Protein 5MSS (pdb70)

Secondary structure (DSSP, 8-state):
--HHHHHHHHHHH-HHHHTT---HHHHHHHT-TT--HHHHHHHHHHHTTTSEEEEEEEEEEEE-TTT--EEEEEEEEEEEEEHHHHHHHHHHHHHHHHT-SS----TT-EEEEE--S-HHHHHHHHHHHHTT-EEEEEPTT--HHHHHHHHHHH--SEEEEEGGGHHHHHHHHHT-TT--EEEEES--TT-HHHHHHHHHHHHHHHHTT---EEEEHHHHHHHHHTSPPPPSSP--SSGGGSEEEEEEE-TTTSS-EEEEEEHHHHTTTTTSGGGGGT------EEEE-S-TTSHHHHHHHHHHHHTT-EEEEPSSTT-TTHHHHHHHH--SEEEE-HHHHHHHHHHHHHHHHHTT--TT-HHHHHHHHHIIIIIS-S---EEEEESS---HHHHHHHHHHH-S-EEEEEEETTTEEEEETTEE-TTTEEEEEEE-BGGGTB-TT-SSS-EEEEEEEETT--S-BTT-HHHHHHTB-TTS-EEEEEEEEEEETTEEEEEEESSSEEE-TTS-EEEHHHHHHHHHTSTTEEEEEEE--TTSSS-EEEEEE-HHHHHHH-SSHHHHHHHHHHHHHHHHHTT--GGGS---EEE--S---TTTTSB-TTS-B-HHHHHHHHHHHHHHHHHHHHHHTTHHHHHHS-SSS-HHHHHHHHHHHHT----TT--TTTT---HHHHHHHHHHHHHHH-S---HHHHHSTT--HHHHHHHHHHHH-

InterPro domains:
  IPR000873 AMP-dependent synthetase/ligase domain [PF00501] (92-487)
  IPR009081 Phosphopantetheine binding ACP domain [PF00550] (673-739)
  IPR009081 Phosphopantetheine binding ACP domain [PS50075] (665-743)
  IPR010080 Thioester reductase-like domain [TIGR01746] (794-1188)
  IPR010080 Thioester reductase-like domain [cd05235] (794-1108)
  IPR013120 Fatty acyl-CoA reductase-like, NAD-binding domain [PF07993] (797-1059)
  IPR020806 Polyketide synthase-like, phosphopantetheine-binding domain [SM00823] (671-743)
  IPR020845 AMP-binding, conserved site [PS00455] (262-273)
  IPR036291 NAD(P)-binding domain superfamily [SSF51735] (793-1096)
  IPR036736 ACP-like superfamily [G3DSA:1.10.1200.10] (665-744)
  IPR036736 ACP-like superfamily [SSF47336] (668-758)
  IPR042099 ANL, N-terminal domain [G3DSA:3.40.50.12780] (39-522)
  IPR046407 Carboxylic acid reductase [MF_02247] (14-1188)
  IPR046407 Carboxylic acid reductase [NF041592] (21-1188)

Foldseek 3Di:
DDLLVLQVVCLVPPVLFVLQFFDPVLLCVLPPPPDFLLSSLVSLLVVLPFFFAEKAFDWDWDQDPVPRFTAIDTDLAIDTDGSVRLVLLLLLLLQLQCDPPPHRDAAAAEEEEEDFDDSLVSSPLSNLQQRNHEYEYDYNLDDLVQLLVVCQQRLHQAYEYELVSVVSSLSSPLSRLNHAEYEYEPQDPRHVVSVVSQVVSVVVCVVSVHNYYYDYSVRSSVNSSPGDGDDPPGDADPGQQRFHYWQWACFLPNGTFTFTDGRVLLVCLQSHVLCPLAHSTGRWQEEQLGGPSAVVSSSNSNNNSNRSHYYYYQHDNLCLCVLSRLLHSVTQEEEDQQVVLVLVVLVLVVVCLLVVHDDPDPVSLVVLACVQPGSNPPNHSAYEYELFDADPVSLVVVCSSNVYHYWYWDDDPFARTADIQFAGDPAFWDDKDFDALVLQPAAQVDPPWHKHFIWTDGPSGTPATRPCVPSRVVQADPVGTGTPQWMWTADDVRGIDTDGGSDQWDAARVSGIHGQVVLQVLLCVQQQFDGKGKDDDNNHQAIEMETQTDPVLCVVQNQDQRSQVVSQVSSLVSCVVNSPALRHRHQGYHYDNDDDDVVLVQAPPVGHGDPSSCCVVCVVVRVVLVVVLVVPLCVLSVLLVDPPDALLVSLFVLLCSLLNGGDQFAASRSSRDGSSSLSSSQVSVCSRLVFRQRSCCRHPPVHTSVSSSVVSVVRSD

B-factor: mean 31.01, std 14.16, range [10.25, 96.8]

Sequence (717 aa):
QSLAERVARLVAIDPQAAAAVPDKAVAERATQQGLRLAQRIEAFLSGYGDRPALAQRAFEITKDPITGRAVATLLPKFETVSYRELLERSHAIASELANHAEAPVKAGEFIATIGFTSTDYTSLDIAGVLLGLTSVPLQTGATTDTLKAIAEETAPAVFGASVEHLDNAVTTALATPSVRRLLVFDYRQGVDEDREAVEAARSRLAEAGSAVLVDTLDEVIARGRALPRVALPPATDAGDDSLSLLIYTSGSTGTPKGAMYPERNVAQFWGGIWHNAFDPDVPDIMVNFMPLSHVAGRIGLMGTLSSGGTTYFIAKSDLSTFFEDYSLARPTKLFFVPRICEMIYQHYQSELDRIGAADGSPQAEAIKTELREKLLGGRVLTAGSGSAPMSPELTAFIESVLQVHLVDGYGSTEAGPVWRDRKLVKPPVTEHKLIDVPELGYFSTDSPYPRGELAIKTQTILPGYYKRPETTAEVFDEDGFYLTGDVVAEVAPEEFVYVDRRKNVLKLSQGEFVALSKLEAAYGTSPLVRQISVYGSSQRSYLLAVVVPTPEALAKYGDGEAVKSALGDSLQKIAREEGLQSYEVPRDFIIETDPFTIENGILSDAGKTLRPKVKARYGERLEALYAQLAETQAGELRSIRVGERPVIETVQRAAAALLGAVDPEAHFSDLGGDSLSALTYSNFLHEIFQVEVPVSVIVSAANNLRSVAAHIEKERS

Structure (mmCIF, N/CA/C/O backbone):
data_5MSS
#
_entry.id   5MSS
#
_cell.length_a   59.719
_cell.length_b   127.693
_cell.length_c   212.244
_cell.angle_alpha   90.00
_cell.angle_beta   90.00
_cell.angle_gamma   90.00
#
_symmetry.space_group_name_H-M   'C 2 2 21'
#
loop_
_entity.id
_entity.type
_entity.pdbx_description
1 polymer 'Thioester reductase domain-containing protein'
2 non-polymer 'ADENOSINE MONOPHOSPHATE'
3 non-polymer 'SODIUM ION'
4 water water
#
loop_
_atom_site.group_PDB
_atom_site.id
_atom_site.type_symbol
_atom_site.label_atom_id
_atom_site.label_alt_id
_atom_site.label_comp_id
_atom_site.label_asym_id
_atom_site.label_entity_id
_atom_site.label_seq_id
_atom_site.pdbx_PDB_ins_code
_atom_site.Cartn_x
_atom_site.Cartn_y
_atom_site.Cartn_z
_atom_site.occupancy
_atom_site.B_iso_or_equiv
_atom_site.auth_seq_id
_atom_site.auth_comp_id
_atom_site.auth_asym_id
_atom_site.auth_atom_id
_atom_site.pdbx_PDB_model_num
ATOM 1 N N . GLN A 1 17 ? 43.668 115.549 7.741 1.00 49.26 17 GLN A N 1
ATOM 2 C CA . GLN A 1 17 ? 42.769 115.937 8.863 1.00 50.67 17 GLN A CA 1
ATOM 3 C C . GLN A 1 17 ? 43.486 115.821 10.227 1.00 51.03 17 GLN A C 1
ATOM 4 O O . GLN A 1 17 ? 43.956 116.838 10.779 1.00 48.96 17 GLN A O 1
ATOM 10 N N . SER A 1 18 ? 43.590 114.598 10.760 1.00 45.23 18 SER A N 1
ATOM 11 C CA . SER A 1 18 ? 44.382 114.327 11.964 1.00 40.36 18 SER A CA 1
ATOM 12 C C . SER A 1 18 ? 45.874 114.687 11.762 1.00 40.49 18 SER A C 1
ATOM 13 O O . SER A 1 18 ? 46.350 114.787 10.616 1.00 37.87 18 SER A O 1
ATOM 16 N N . LEU A 1 19 ? 46.616 114.828 12.868 1.00 35.98 19 LEU A N 1
ATOM 17 C CA . LEU A 1 19 ? 47.995 115.286 12.786 1.00 35.12 19 LEU A CA 1
ATOM 18 C C . LEU A 1 19 ? 48.820 114.261 12.008 1.00 32.79 19 LEU A C 1
ATOM 19 O O . LEU A 1 19 ? 49.613 114.630 11.148 1.00 32.72 19 LEU A O 1
ATOM 24 N N . ALA A 1 20 ? 48.634 112.986 12.299 1.00 34.92 20 ALA A N 1
ATOM 25 C CA . ALA A 1 20 ? 49.429 111.948 11.666 1.00 37.58 20 ALA A CA 1
ATOM 26 C C . ALA A 1 20 ? 49.200 111.915 10.166 1.00 36.09 20 ALA A C 1
ATOM 27 O O . ALA A 1 20 ? 50.131 111.657 9.428 1.00 36.01 20 ALA A O 1
ATOM 29 N N . GLU A 1 21 ? 47.975 112.190 9.718 1.00 37.83 21 GLU A N 1
ATOM 30 C CA . GLU A 1 21 ? 47.678 112.286 8.273 1.00 39.97 21 GLU A CA 1
ATOM 31 C C . GLU A 1 21 ? 48.343 113.516 7.648 1.00 37.02 21 GLU A C 1
ATOM 32 O O . GLU A 1 21 ? 48.939 113.446 6.567 1.00 35.55 21 GLU A O 1
ATOM 38 N N . ARG A 1 22 ? 48.203 114.651 8.320 1.00 33.16 22 ARG A N 1
ATOM 39 C CA . ARG A 1 22 ? 48.859 115.861 7.878 1.00 31.99 22 ARG A CA 1
ATOM 40 C C . ARG A 1 22 ? 50.380 115.720 7.779 1.00 31.60 22 ARG A C 1
ATOM 41 O O . ARG A 1 22 ? 50.980 116.229 6.851 1.00 30.20 22 ARG A O 1
ATOM 49 N N . VAL A 1 23 ? 50.998 114.992 8.706 1.00 32.83 23 VAL A N 1
ATOM 50 C CA . VAL A 1 23 ? 52.452 114.762 8.663 1.00 33.20 23 VAL A CA 1
ATOM 51 C C . VAL A 1 23 ? 52.806 113.866 7.504 1.00 34.87 23 VAL A C 1
ATOM 52 O O . VAL A 1 23 ? 53.739 114.141 6.740 1.00 33.45 23 VAL A O 1
ATOM 56 N N . ALA A 1 24 ? 52.044 112.787 7.361 1.00 36.77 24 ALA A N 1
ATOM 57 C CA . ALA A 1 24 ? 52.329 111.810 6.322 1.00 37.68 24 ALA A CA 1
ATOM 58 C C . ALA A 1 24 ? 52.275 112.439 4.931 1.00 34.38 24 ALA A C 1
ATOM 59 O O . ALA A 1 24 ? 53.025 112.096 4.046 1.00 38.18 24 ALA A O 1
ATOM 61 N N . ARG A 1 25 ? 51.380 113.390 4.775 1.00 34.33 25 ARG A N 1
ATOM 62 C CA . ARG A 1 25 ? 51.172 114.116 3.531 1.00 35.59 25 ARG A CA 1
ATOM 63 C C . ARG A 1 25 ? 52.294 115.118 3.203 1.00 34.79 25 ARG A C 1
ATOM 64 O O . ARG A 1 25 ? 52.814 115.185 2.072 1.00 32.23 25 ARG A O 1
ATOM 72 N N . LEU A 1 26 ? 52.712 115.876 4.211 1.00 30.04 26 LEU A N 1
ATOM 73 C CA . LEU A 1 26 ? 53.889 116.732 4.063 1.00 29.11 26 LEU A CA 1
ATOM 74 C C . LEU A 1 26 ? 55.171 115.956 3.721 1.00 29.35 26 LEU A C 1
ATOM 75 O O . LEU A 1 26 ? 55.982 116.399 2.898 1.00 25.95 26 LEU A O 1
ATOM 80 N N . VAL A 1 27 ? 55.396 114.826 4.374 1.00 29.99 27 VAL A N 1
ATOM 81 C CA . VAL A 1 27 ? 56.644 114.104 4.085 1.00 32.93 27 VAL A CA 1
ATOM 82 C 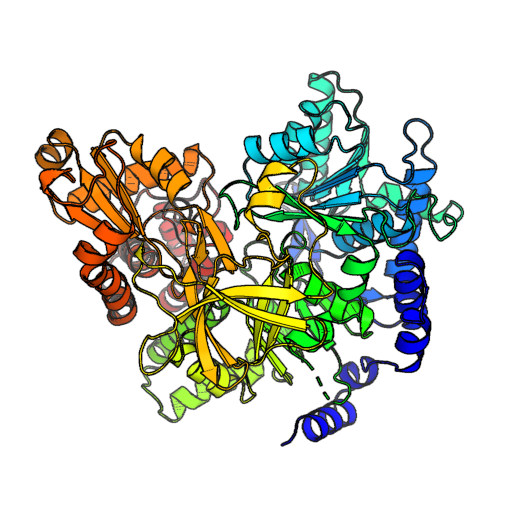C . VAL A 1 27 ? 56.581 113.434 2.692 1.00 32.58 27 VAL A C 1
ATOM 83 O O . VAL A 1 27 ? 57.591 113.304 2.032 1.00 30.97 27 VAL A O 1
ATOM 87 N N . ALA A 1 28 ? 55.399 113.058 2.233 1.00 34.89 28 ALA A N 1
ATOM 88 C CA . ALA A 1 28 ? 55.250 112.555 0.858 1.00 36.82 28 ALA A CA 1
ATOM 89 C C . ALA A 1 28 ? 55.574 113.571 -0.187 1.00 36.21 28 ALA A C 1
ATOM 90 O O . ALA A 1 28 ? 56.157 113.223 -1.170 1.00 39.05 28 ALA A O 1
ATOM 92 N N . ILE A 1 29 ? 55.225 114.824 0.020 1.00 35.53 29 ILE A N 1
ATOM 93 C CA . ILE A 1 29 ? 55.375 115.849 -1.031 1.00 38.64 29 ILE A CA 1
ATOM 94 C C . ILE A 1 29 ? 56.493 116.870 -0.764 1.00 41.33 29 ILE A C 1
ATOM 95 O O . ILE A 1 29 ? 56.849 117.625 -1.681 1.00 40.84 29 ILE A O 1
ATOM 100 N N . ASP A 1 30 ? 57.046 116.929 0.456 1.00 36.78 30 ASP A N 1
ATOM 101 C CA . ASP A 1 30 ? 58.116 117.925 0.742 1.00 34.71 30 ASP A CA 1
ATOM 102 C C . ASP A 1 30 ? 59.442 117.238 1.085 1.00 35.15 30 ASP A C 1
ATOM 103 O O . ASP A 1 30 ? 59.552 116.662 2.177 1.00 32.70 30 ASP A O 1
ATOM 108 N N . PRO A 1 31 ? 60.449 117.306 0.177 1.00 30.63 31 PRO A N 1
ATOM 109 C CA . PRO A 1 31 ? 61.743 116.713 0.389 1.00 29.88 31 PRO A CA 1
ATOM 110 C C . PRO A 1 31 ? 62.480 117.282 1.595 1.00 29.58 31 PRO A C 1
ATOM 111 O O . PRO A 1 31 ? 63.207 116.548 2.246 1.00 27.18 31 PRO A O 1
ATOM 115 N N . GLN A 1 32 ? 62.328 118.585 1.852 1.00 27.00 32 GLN A N 1
ATOM 116 C CA . GLN A 1 32 ? 63.059 119.173 2.937 1.00 27.06 32 GLN A CA 1
ATOM 117 C C . GLN A 1 32 ? 62.523 118.638 4.267 1.00 26.80 32 GLN A C 1
ATOM 118 O O . GLN A 1 32 ? 63.292 118.096 5.069 1.00 28.53 32 GLN A O 1
ATOM 124 N N . ALA A 1 33 ? 61.200 118.670 4.447 1.00 27.91 33 ALA A N 1
ATOM 125 C CA . ALA A 1 33 ? 60.524 118.013 5.585 1.00 27.85 33 ALA A CA 1
ATOM 126 C C . ALA A 1 33 ? 60.729 116.477 5.741 1.00 30.80 33 ALA A C 1
ATOM 127 O O . ALA A 1 33 ? 61.016 115.946 6.846 1.00 27.92 33 ALA A O 1
ATOM 129 N N . ALA A 1 34 ? 60.626 115.743 4.666 1.00 29.03 34 ALA A N 1
ATOM 130 C CA . ALA A 1 34 ? 60.998 114.334 4.710 1.00 30.27 34 ALA A CA 1
ATOM 131 C C . ALA A 1 34 ? 62.399 114.062 5.291 1.00 30.37 34 ALA A C 1
ATOM 132 O O . ALA A 1 34 ? 62.607 113.068 6.008 1.00 30.32 34 ALA A O 1
ATOM 134 N N . ALA A 1 35 ? 63.348 114.950 5.001 1.00 27.47 35 ALA A N 1
ATOM 135 C CA . ALA A 1 35 ? 64.719 114.773 5.409 1.00 27.44 35 ALA A CA 1
ATOM 136 C C . ALA A 1 35 ? 64.913 115.171 6.861 1.00 25.29 35 ALA A C 1
ATOM 137 O O . ALA A 1 35 ? 65.954 114.944 7.433 1.00 25.39 35 ALA A O 1
ATOM 139 N N . ALA A 1 36 ? 63.902 115.756 7.468 1.00 27.10 36 ALA A N 1
ATOM 140 C CA . ALA A 1 36 ? 64.016 116.287 8.833 1.00 27.40 36 ALA A CA 1
ATOM 141 C C . ALA A 1 36 ? 63.263 115.476 9.836 1.00 27.16 36 ALA A C 1
ATOM 142 O O . ALA A 1 36 ? 63.152 115.930 10.945 1.00 31.53 36 ALA A O 1
ATOM 144 N N . VAL A 1 37 ? 62.735 114.301 9.502 1.00 28.66 37 VAL A N 1
ATOM 145 C CA . VAL A 1 37 ? 61.938 113.608 10.510 1.00 28.36 37 VAL A CA 1
ATOM 146 C C . VAL A 1 37 ? 62.844 112.966 11.534 1.00 27.18 37 VAL A C 1
ATOM 147 O O . VAL A 1 37 ? 63.978 112.499 11.198 1.00 26.96 37 VAL A O 1
ATOM 151 N N . PRO A 1 38 ? 62.363 112.918 12.778 1.00 26.49 38 PRO A N 1
ATOM 152 C CA . PRO A 1 38 ? 63.172 112.351 13.840 1.00 24.60 38 PRO A CA 1
ATOM 153 C C . PRO A 1 38 ? 63.488 110.863 13.623 1.00 29.41 38 PRO A C 1
ATOM 154 O O . PRO A 1 38 ? 62.710 110.136 13.026 1.00 23.71 38 PRO A O 1
ATOM 158 N N . ASP A 1 39 ? 64.661 110.464 14.099 1.00 26.81 39 ASP A N 1
ATOM 159 C CA . ASP A 1 39 ? 65.107 109.106 14.028 1.00 28.37 39 ASP A CA 1
ATOM 160 C C . ASP A 1 39 ? 65.032 108.526 15.431 1.00 29.34 39 ASP A C 1
ATOM 161 O O . ASP A 1 39 ? 65.726 108.974 16.362 1.00 26.95 39 ASP A O 1
ATOM 166 N N . LYS A 1 40 ? 64.113 107.574 15.605 1.00 33.09 40 LYS A N 1
ATOM 167 C CA . LYS A 1 40 ? 63.848 106.928 16.894 1.00 34.54 40 LYS A CA 1
ATOM 168 C C . LYS A 1 40 ? 65.074 106.306 17.520 1.00 29.11 40 LYS A C 1
ATOM 169 O O . LYS A 1 40 ? 65.210 106.310 18.754 1.00 29.33 40 LYS A O 1
ATOM 175 N N . ALA A 1 41 ? 65.928 105.739 16.689 1.00 27.88 41 ALA A N 1
ATOM 176 C CA . ALA A 1 41 ? 67.186 105.106 17.156 1.00 28.97 41 ALA A CA 1
ATOM 177 C C . ALA A 1 41 ? 68.192 106.078 17.764 1.00 28.75 41 ALA A C 1
ATOM 178 O O . ALA A 1 41 ? 68.961 105.714 18.666 1.00 26.40 41 ALA A O 1
ATOM 180 N N . VAL A 1 42 ? 68.201 107.333 17.275 1.00 26.64 42 VAL A N 1
ATOM 181 C CA . VAL A 1 42 ? 69.155 108.300 17.798 1.00 25.37 42 VAL A CA 1
ATOM 182 C C . VAL A 1 42 ? 68.685 108.648 19.190 1.00 24.11 42 VAL A C 1
ATOM 183 O O . VAL A 1 42 ? 69.478 108.608 20.099 1.00 24.47 42 VAL A O 1
ATOM 187 N N . ALA A 1 43 ? 67.386 108.936 19.359 1.00 26.36 43 ALA A N 1
ATOM 188 C CA . ALA A 1 43 ? 66.839 109.281 20.665 1.00 27.38 43 ALA A CA 1
ATOM 189 C C . ALA A 1 43 ? 67.015 108.155 21.711 1.00 28.00 43 ALA A C 1
ATOM 190 O O . ALA A 1 43 ? 67.194 108.394 22.915 1.00 25.56 43 ALA A O 1
ATOM 192 N N . GLU A 1 44 ? 66.858 106.936 21.251 1.00 31.13 44 GLU A N 1
ATOM 193 C CA . GLU A 1 44 ? 67.083 105.784 22.114 1.00 31.16 44 GLU A CA 1
ATOM 194 C C . GLU A 1 44 ? 68.538 105.703 22.576 1.00 26.88 44 GLU A C 1
ATOM 195 O O . GLU A 1 44 ? 68.751 105.561 23.731 1.00 28.55 44 GLU A O 1
ATOM 201 N N . ARG A 1 45 ? 69.529 105.835 21.719 1.00 26.68 45 ARG A N 1
ATOM 202 C CA . ARG A 1 45 ? 70.907 105.891 22.194 1.00 30.13 45 ARG A CA 1
ATOM 203 C C . ARG A 1 45 ? 71.133 107.087 23.105 1.00 28.34 45 ARG A C 1
ATOM 204 O O . ARG A 1 45 ? 71.665 106.921 24.207 1.00 23.11 45 ARG A O 1
ATOM 212 N N . ALA A 1 46 ? 70.667 108.286 22.705 1.00 23.56 46 ALA A N 1
ATOM 213 C CA . ALA A 1 46 ? 70.986 109.448 23.521 1.00 20.44 46 ALA A CA 1
ATOM 214 C C . ALA A 1 46 ? 70.304 109.525 24.871 1.00 21.79 46 ALA A C 1
ATOM 215 O O . ALA A 1 46 ? 70.895 109.996 25.773 1.00 21.62 46 ALA A O 1
ATOM 217 N N . THR A 1 47 ? 69.065 109.095 25.019 1.00 22.52 47 THR A N 1
ATOM 218 C CA . THR A 1 47 ? 68.429 109.147 26.274 1.00 24.67 47 THR A CA 1
ATOM 219 C C . THR A 1 47 ? 68.484 107.895 27.148 1.00 26.39 47 THR A C 1
ATOM 220 O O . THR A 1 47 ? 67.770 107.816 28.155 1.00 23.77 47 THR A O 1
ATOM 224 N N . GLN A 1 48 ? 69.394 106.968 26.868 1.00 30.08 48 GLN A N 1
ATOM 225 C CA . GLN A 1 48 ? 69.467 105.746 27.661 1.00 31.05 48 GLN A CA 1
ATOM 226 C C . GLN A 1 48 ? 69.717 106.101 29.148 1.00 30.59 48 GLN A C 1
ATOM 227 O O . GLN A 1 48 ? 70.353 107.113 29.480 1.00 29.70 48 GLN A O 1
ATOM 233 N N . GLN A 1 49 ? 69.111 105.331 30.030 1.00 31.75 49 GLN A N 1
ATOM 234 C CA . GLN A 1 49 ? 69.334 105.443 31.457 1.00 33.22 49 GLN A CA 1
ATOM 235 C C . GLN A 1 49 ? 70.826 105.580 31.831 1.00 29.90 49 GLN A C 1
ATOM 236 O O . GLN A 1 49 ? 71.706 104.751 31.490 1.00 31.69 49 GLN A O 1
ATOM 242 N N . GLY A 1 50 ? 71.086 106.630 32.570 1.00 25.75 50 GLY A N 1
ATOM 243 C CA . GLY A 1 50 ? 72.361 106.774 33.280 1.00 28.96 50 GLY A CA 1
ATOM 244 C C . GLY A 1 50 ? 73.367 107.610 32.521 1.00 25.30 50 GLY A C 1
ATOM 245 O O . GLY A 1 50 ? 74.368 108.006 33.091 1.00 25.38 50 GLY A O 1
ATOM 246 N N . LEU A 1 51 ? 73.078 107.912 31.240 1.00 23.83 51 LEU A N 1
ATOM 247 C CA . LEU A 1 51 ? 74.009 108.593 30.378 1.00 23.34 51 LEU A CA 1
ATOM 248 C C . LEU A 1 51 ? 74.168 110.078 30.795 1.00 21.84 51 LEU A C 1
ATOM 249 O O . LEU A 1 51 ? 73.196 110.761 30.990 1.00 21.00 51 LEU A O 1
ATOM 254 N N . ARG A 1 52 ? 75.388 110.525 31.060 1.00 19.17 52 ARG A N 1
ATOM 255 C CA . ARG A 1 52 ? 75.608 111.915 31.397 1.00 19.47 52 ARG A CA 1
ATOM 256 C C . ARG A 1 52 ? 75.209 112.913 30.277 1.00 16.46 52 ARG A C 1
ATOM 257 O O . ARG A 1 52 ? 75.243 112.644 29.032 1.00 15.90 52 ARG A O 1
ATOM 265 N N . LEU A 1 53 ? 74.825 114.117 30.712 1.00 19.45 53 LEU A N 1
ATOM 266 C CA . LEU A 1 53 ? 74.396 115.193 29.788 1.00 17.21 53 LEU A CA 1
ATOM 267 C C . LEU A 1 53 ? 75.317 115.378 28.614 1.00 16.54 53 LEU A C 1
ATOM 268 O O . LEU A 1 53 ? 74.879 115.426 27.470 1.00 17.18 53 LEU A O 1
ATOM 273 N N . ALA A 1 54 ? 76.629 115.474 28.863 1.00 17.63 54 ALA A N 1
ATOM 274 C CA . ALA A 1 54 ? 77.531 115.747 27.773 1.00 19.14 54 ALA A CA 1
ATOM 275 C C . ALA A 1 54 ? 77.448 114.705 26.713 1.00 19.47 54 ALA A C 1
ATOM 276 O O . ALA A 1 54 ? 77.439 115.010 25.526 1.00 18.52 54 ALA A O 1
ATOM 278 N N . GLN A 1 55 ? 77.424 113.448 27.143 1.00 20.12 55 GLN A N 1
ATOM 279 C CA . GLN A 1 55 ? 77.299 112.337 26.234 1.00 19.62 55 GLN A CA 1
ATOM 280 C C . GLN A 1 55 ? 75.930 112.257 25.584 1.00 18.40 55 GLN A C 1
ATOM 281 O O . GLN A 1 55 ? 75.821 111.955 24.394 1.00 19.01 55 GLN A O 1
ATOM 287 N N . ARG A 1 56 ? 74.880 112.598 26.318 1.00 17.58 56 ARG A N 1
ATOM 288 C CA . ARG A 1 56 ? 73.589 112.711 25.650 1.00 18.54 56 ARG A CA 1
ATOM 289 C C . ARG A 1 56 ? 73.635 113.659 24.464 1.00 18.66 56 ARG A C 1
ATOM 290 O O . ARG A 1 56 ? 73.158 113.339 23.382 1.00 17.87 56 ARG A O 1
ATOM 298 N N . ILE A 1 57 ? 74.214 114.844 24.680 1.00 18.99 57 ILE A N 1
ATOM 299 C CA . ILE A 1 57 ? 74.293 115.841 23.677 1.00 17.72 57 ILE A CA 1
ATOM 300 C C . ILE A 1 57 ? 75.136 115.360 22.529 1.00 19.19 57 ILE A C 1
ATOM 301 O O . ILE A 1 57 ? 74.745 115.457 21.360 1.00 18.54 57 ILE A O 1
ATOM 306 N N . GLU A 1 58 ? 76.308 114.832 22.842 1.00 21.21 58 GLU A N 1
ATOM 307 C CA . GLU A 1 58 ? 77.119 114.216 21.790 1.00 23.61 58 GLU A CA 1
ATOM 308 C C . GLU A 1 58 ? 76.405 113.135 20.974 1.00 22.43 58 GLU A C 1
ATOM 309 O O . GLU A 1 58 ? 76.635 112.966 19.786 1.00 22.57 58 GLU A O 1
ATOM 315 N N . ALA A 1 59 ? 75.577 112.352 21.612 1.00 21.05 59 ALA A N 1
ATOM 316 C CA . ALA A 1 59 ? 74.887 111.295 20.885 1.00 20.68 59 ALA A CA 1
ATOM 317 C C . ALA A 1 59 ? 73.762 111.843 19.965 1.00 21.71 59 ALA A C 1
ATOM 318 O O . ALA A 1 59 ? 73.508 111.341 18.840 1.00 19.39 59 ALA A O 1
ATOM 320 N N . PHE A 1 60 ? 73.109 112.940 20.384 1.00 21.33 60 PHE A N 1
ATOM 321 C CA . PHE A 1 60 ? 72.132 113.541 19.513 1.00 20.34 60 PHE A CA 1
ATOM 322 C C . PHE A 1 60 ? 72.816 114.111 18.316 1.00 22.02 60 PHE A C 1
ATOM 323 O O . PHE A 1 60 ? 72.361 113.900 17.199 1.00 25.07 60 PHE A O 1
ATOM 331 N N . LEU A 1 61 ? 73.897 114.860 18.516 1.00 23.25 61 LEU A N 1
ATOM 332 C CA . LEU A 1 61 ? 74.477 115.651 17.453 1.00 22.26 61 LEU A CA 1
ATOM 333 C C . LEU A 1 61 ? 75.275 114.800 16.445 1.00 26.18 61 LEU A C 1
ATOM 334 O O . LEU A 1 61 ? 75.121 114.933 15.218 1.00 19.61 61 LEU A O 1
ATOM 339 N N . SER A 1 62 ? 76.060 113.865 16.963 1.00 26.82 62 SER A N 1
ATOM 340 C CA . SER A 1 62 ? 76.738 112.958 16.054 1.00 28.75 62 SER A CA 1
ATOM 341 C C . SER A 1 62 ? 75.716 112.099 15.347 1.00 26.19 62 SER A C 1
ATOM 342 O O . SER A 1 62 ? 75.866 111.882 14.170 1.00 25.49 62 SER A O 1
ATOM 345 N N . GLY A 1 63 ? 74.645 111.684 16.013 1.00 26.12 63 GLY A N 1
ATOM 346 C CA . GLY A 1 63 ? 73.644 110.824 15.400 1.00 25.20 63 GLY A CA 1
ATOM 347 C C . GLY A 1 63 ? 72.905 111.371 14.192 1.00 27.63 63 GLY A C 1
ATOM 348 O O . GLY A 1 63 ? 72.375 110.599 13.368 1.00 25.94 63 GLY A O 1
ATOM 349 N N . TYR A 1 64 ? 72.794 112.703 14.102 1.00 26.54 64 TYR A N 1
ATOM 350 C CA . TYR A 1 64 ? 72.012 113.339 13.030 1.00 24.49 64 TYR A CA 1
ATOM 351 C C . TYR A 1 64 ? 72.927 113.850 11.942 1.00 24.79 64 TYR A C 1
ATOM 352 O O . TYR A 1 64 ? 72.494 114.477 10.993 1.00 21.97 64 TYR A O 1
ATOM 361 N N . GLY A 1 65 ? 74.217 113.592 12.121 1.00 27.80 65 GLY A N 1
ATOM 362 C CA . GLY A 1 65 ? 75.183 113.569 11.034 1.00 28.23 65 GLY A CA 1
ATOM 363 C C . GLY A 1 65 ? 75.292 114.812 10.187 1.00 30.08 65 GLY A C 1
ATOM 364 O O . GLY A 1 65 ? 75.677 115.900 10.664 1.00 24.27 65 GLY A O 1
ATOM 365 N N . ASP A 1 66 ? 74.960 114.670 8.914 1.00 28.29 66 ASP A N 1
ATOM 366 C CA . ASP A 1 66 ? 75.102 115.775 8.020 1.00 27.79 66 ASP A CA 1
ATOM 367 C C . ASP A 1 66 ? 73.826 116.571 7.809 1.00 24.86 66 ASP A C 1
ATOM 368 O O . ASP A 1 66 ? 73.812 117.458 6.999 1.00 24.00 66 ASP A O 1
ATOM 373 N N . ARG A 1 67 ? 72.777 116.306 8.573 1.00 24.04 67 ARG A N 1
ATOM 374 C CA . ARG A 1 67 ? 71.578 117.113 8.468 1.00 22.63 67 ARG A CA 1
ATOM 375 C C . ARG A 1 67 ? 71.830 118.575 8.796 1.00 23.00 67 ARG A C 1
ATOM 376 O O . ARG A 1 67 ? 72.723 118.914 9.575 1.00 24.35 67 ARG A O 1
ATOM 384 N N . PRO A 1 68 ? 71.083 119.481 8.167 1.00 22.67 68 PRO A N 1
ATOM 385 C CA . PRO A 1 68 ? 71.099 120.924 8.626 1.00 22.04 68 PRO A CA 1
ATOM 386 C C . PRO A 1 68 ? 70.489 121.080 10.032 1.00 20.94 68 PRO A C 1
ATOM 387 O O . PRO A 1 68 ? 69.344 120.641 10.269 1.00 20.34 68 PRO A O 1
ATOM 391 N N . ALA A 1 69 ? 71.291 121.567 10.953 1.00 18.81 69 ALA A N 1
ATOM 392 C CA . ALA A 1 69 ? 70.858 121.750 12.338 1.00 18.55 69 ALA A CA 1
ATOM 393 C C . ALA A 1 69 ? 70.376 123.229 12.608 1.00 17.20 69 ALA A C 1
ATOM 394 O O . ALA A 1 69 ? 69.305 123.441 13.091 1.00 18.22 69 ALA A O 1
ATOM 396 N N . LEU A 1 70 ? 71.148 124.214 12.194 1.00 18.13 70 LEU A N 1
ATOM 397 C CA . LEU A 1 70 ? 70.861 125.642 12.464 1.00 17.68 70 LEU A CA 1
ATOM 398 C C . LEU A 1 70 ? 70.986 126.469 11.219 1.00 19.23 70 LEU A C 1
ATOM 399 O O . LEU A 1 70 ? 71.916 126.233 10.463 1.00 20.51 70 LEU A O 1
ATOM 404 N N . ALA A 1 71 ? 70.172 127.523 11.058 1.00 19.72 71 ALA A N 1
ATOM 405 C CA . ALA A 1 71 ? 70.297 128.409 9.896 1.00 18.77 71 ALA A CA 1
ATOM 406 C C . ALA A 1 71 ? 70.288 129.910 10.285 1.00 20.17 71 ALA A C 1
ATOM 407 O O . ALA A 1 71 ? 69.500 130.342 11.156 1.00 20.60 71 ALA A O 1
ATOM 409 N N . GLN A 1 72 ? 71.209 130.658 9.709 1.00 18.07 72 GLN A N 1
ATOM 410 C CA . GLN A 1 72 ? 71.399 132.123 9.963 1.00 21.70 72 GLN A CA 1
ATOM 411 C C . GLN A 1 72 ? 71.153 132.869 8.645 1.00 22.42 72 GLN A C 1
ATOM 412 O O . GLN A 1 72 ? 71.595 132.360 7.569 1.00 24.77 72 GLN A O 1
ATOM 418 N N . ARG A 1 73 ? 70.514 134.061 8.670 1.00 22.68 73 ARG A N 1
ATOM 419 C CA . ARG A 1 73 ? 70.366 134.774 7.425 1.00 23.21 73 ARG A CA 1
ATOM 420 C C . ARG A 1 73 ? 71.743 135.024 6.750 1.00 21.81 73 ARG A C 1
ATOM 421 O O . ARG A 1 73 ? 72.740 135.419 7.358 1.00 20.74 73 ARG A O 1
ATOM 429 N N . ALA A 1 74 ? 71.800 134.881 5.452 1.00 19.82 74 ALA A N 1
ATOM 430 C CA . ALA A 1 74 ? 73.045 135.088 4.764 1.00 20.31 74 ALA A CA 1
ATOM 431 C C . ALA A 1 74 ? 73.261 136.639 4.667 1.00 21.22 74 ALA A C 1
ATOM 432 O O . ALA A 1 74 ? 72.323 137.428 4.767 1.00 19.39 74 ALA A O 1
ATOM 434 N N . PHE A 1 75 ? 74.491 137.052 4.530 1.00 23.36 75 PHE A N 1
ATOM 435 C CA . PHE A 1 75 ? 74.769 138.481 4.262 1.00 25.61 75 PHE A CA 1
ATOM 436 C C . PHE A 1 75 ? 75.894 138.629 3.278 1.00 26.52 75 PHE A C 1
ATOM 437 O O . PHE A 1 75 ? 76.634 137.702 3.028 1.00 27.32 75 PHE A O 1
ATOM 445 N N . GLU A 1 76 ? 76.018 139.826 2.758 1.00 29.45 76 GLU A N 1
ATOM 446 C CA . GLU A 1 76 ? 77.115 140.200 1.909 1.00 32.51 76 GLU A CA 1
ATOM 447 C C . GLU A 1 76 ? 77.814 141.453 2.424 1.00 31.84 76 GLU A C 1
ATOM 448 O O . GLU A 1 76 ? 77.247 142.274 3.105 1.00 28.89 76 GLU A O 1
ATOM 454 N N . ILE A 1 77 ? 79.080 141.534 2.066 1.00 33.02 77 ILE A N 1
ATOM 455 C CA . ILE A 1 77 ? 79.942 142.594 2.468 1.00 34.93 77 ILE A CA 1
ATOM 456 C C . ILE A 1 77 ? 80.340 143.388 1.231 1.00 36.88 77 ILE A C 1
ATOM 457 O O . ILE A 1 77 ? 80.879 142.840 0.281 1.00 35.35 77 ILE A O 1
ATOM 462 N N . THR A 1 78 ? 80.162 144.689 1.267 1.00 37.55 78 THR A N 1
ATOM 463 C CA . THR A 1 78 ? 80.610 145.477 0.128 1.00 39.84 78 THR A CA 1
ATOM 464 C C . THR A 1 78 ? 81.259 146.805 0.606 1.00 39.49 78 THR A C 1
ATOM 465 O O . THR A 1 78 ? 80.924 147.333 1.674 1.00 36.45 78 THR A O 1
ATOM 469 N N . LYS A 1 79 ? 82.257 147.288 -0.132 1.00 38.05 79 LYS A N 1
ATOM 470 C CA . LYS A 1 79 ? 82.932 148.526 0.245 1.00 42.18 79 LYS A CA 1
ATOM 471 C C . LYS A 1 79 ? 82.042 149.723 -0.009 1.00 41.85 79 LYS A C 1
ATOM 472 O O . LYS A 1 79 ? 81.709 150.006 -1.146 1.00 46.12 79 LYS A O 1
ATOM 478 N N . ASP A 1 80 ? 81.639 150.417 1.031 1.00 41.39 80 ASP A N 1
ATOM 479 C CA . ASP A 1 80 ? 80.870 151.621 0.837 1.00 44.12 80 ASP A CA 1
ATOM 480 C C . ASP A 1 80 ? 81.693 152.663 0.044 1.00 46.05 80 ASP A C 1
ATOM 481 O O . ASP A 1 80 ? 82.825 152.992 0.405 1.00 44.04 80 ASP A O 1
ATOM 486 N N . PRO A 1 81 ? 81.118 153.179 -1.045 1.00 50.88 81 PRO A N 1
ATOM 487 C CA . PRO A 1 81 ? 81.849 154.082 -1.948 1.00 47.81 81 PRO A CA 1
ATOM 488 C C . PRO A 1 81 ? 81.968 155.492 -1.419 1.00 50.21 81 PRO A C 1
ATOM 489 O O . PRO A 1 81 ? 82.854 156.197 -1.827 1.00 50.48 81 PRO A O 1
ATOM 493 N N . ILE A 1 82 ? 81.084 155.913 -0.520 1.00 50.70 82 ILE A N 1
ATOM 494 C CA . ILE A 1 82 ? 81.275 157.196 0.134 1.00 53.20 82 ILE A CA 1
ATOM 495 C C . ILE A 1 82 ? 82.246 157.102 1.315 1.00 56.04 82 ILE A C 1
ATOM 496 O O . ILE A 1 82 ? 83.091 157.983 1.461 1.00 51.23 82 ILE A O 1
ATOM 501 N N . THR A 1 83 ? 82.172 156.046 2.144 1.00 50.66 83 THR A N 1
ATOM 502 C CA . THR A 1 83 ? 83.005 156.041 3.361 1.00 46.24 83 THR A CA 1
ATOM 503 C C . THR A 1 83 ? 84.247 155.119 3.271 1.00 43.56 83 THR A C 1
ATOM 504 O O . THR A 1 83 ? 85.180 155.215 4.065 1.00 41.90 83 THR A O 1
ATOM 508 N N . GLY A 1 84 ? 84.273 154.249 2.283 1.00 39.57 84 GLY A N 1
ATOM 509 C CA . GLY A 1 84 ? 85.336 153.261 2.170 1.00 41.81 84 GLY A CA 1
ATOM 510 C C . GLY A 1 84 ? 85.167 152.043 3.089 1.00 41.21 84 GLY A C 1
ATOM 511 O O . GLY A 1 84 ? 85.872 151.056 2.942 1.00 38.84 84 GLY A O 1
ATOM 512 N N . ARG A 1 85 ? 84.212 152.110 4.012 1.00 43.62 85 ARG A N 1
ATOM 513 C CA . ARG A 1 85 ? 84.064 151.087 5.043 1.00 41.79 85 ARG A CA 1
ATOM 514 C C . ARG A 1 85 ? 83.292 149.851 4.591 1.00 42.93 85 ARG A C 1
ATOM 515 O O . ARG A 1 85 ? 82.244 149.962 3.964 1.00 39.29 85 ARG A O 1
ATOM 523 N N . ALA A 1 86 ? 83.848 148.669 4.908 1.00 40.20 86 ALA A N 1
ATOM 524 C CA . ALA A 1 86 ? 83.206 147.391 4.597 1.00 39.88 86 ALA A CA 1
ATOM 525 C C . ALA A 1 86 ? 81.986 147.138 5.483 1.00 38.16 86 ALA A C 1
ATOM 526 O O . ALA A 1 86 ? 82.108 146.872 6.692 1.00 35.04 86 ALA A O 1
ATOM 528 N N . VAL A 1 87 ? 80.820 147.223 4.854 1.00 35.23 87 VAL A N 1
ATOM 529 C CA . VAL A 1 87 ? 79.545 147.076 5.478 1.00 31.19 87 VAL A CA 1
ATOM 530 C C . VAL A 1 87 ? 78.830 145.777 5.054 1.00 32.21 87 VAL A C 1
ATOM 531 O O . VAL A 1 87 ? 78.983 145.270 3.924 1.00 32.96 87 VAL A O 1
ATOM 535 N N . ALA A 1 88 ? 78.025 145.245 5.977 1.00 32.62 88 ALA A N 1
ATOM 536 C CA . ALA A 1 88 ? 77.302 143.997 5.763 1.00 30.17 88 ALA A CA 1
ATOM 537 C C . ALA A 1 88 ? 75.876 144.316 5.567 1.00 28.67 88 ALA A C 1
ATOM 538 O O . ALA A 1 88 ? 75.400 145.155 6.261 1.00 26.97 88 ALA A O 1
ATOM 540 N N . THR A 1 89 ? 75.221 143.678 4.599 1.00 26.93 89 THR A N 1
ATOM 541 C CA . THR A 1 89 ? 73.794 143.810 4.361 1.00 27.58 89 THR A CA 1
ATOM 542 C C . THR A 1 89 ? 73.159 142.413 4.172 1.00 29.51 89 THR A C 1
ATOM 543 O O . THR A 1 89 ? 73.742 141.518 3.527 1.00 29.50 89 THR A O 1
ATOM 547 N N . LEU A 1 90 ? 71.965 142.237 4.721 1.00 26.77 90 LEU A N 1
ATOM 548 C CA . LEU A 1 90 ? 71.284 140.958 4.670 1.00 26.81 90 LEU A CA 1
ATOM 549 C C . LEU A 1 90 ? 70.833 140.577 3.287 1.00 28.12 90 LEU A C 1
ATOM 550 O O . LEU A 1 90 ? 70.499 141.427 2.513 1.00 26.02 90 LEU A O 1
ATOM 555 N N . LEU A 1 91 ? 70.809 139.271 3.007 1.00 26.77 91 LEU A N 1
ATOM 556 C CA . LEU A 1 91 ? 70.337 138.754 1.736 1.00 26.50 91 LEU A CA 1
ATOM 557 C C . LEU A 1 91 ? 69.040 138.024 2.022 1.00 27.88 91 LEU A C 1
ATOM 558 O O . LEU A 1 91 ? 68.814 137.583 3.157 1.00 27.07 91 LEU A O 1
ATOM 563 N N . PRO A 1 92 ? 68.176 137.884 1.030 1.00 26.85 92 PRO A N 1
ATOM 564 C CA . PRO A 1 92 ? 66.889 137.232 1.202 1.00 27.69 92 PRO A CA 1
ATOM 565 C C . PRO A 1 92 ? 66.941 135.685 1.178 1.00 27.96 92 PRO A C 1
ATOM 566 O O . PRO A 1 92 ? 66.131 135.036 0.529 1.00 28.31 92 PRO A O 1
ATOM 570 N N . LYS A 1 93 ? 67.878 135.120 1.921 1.00 27.03 93 LYS A N 1
ATOM 571 C CA . LYS A 1 93 ? 68.019 133.707 2.078 1.00 28.41 93 LYS A CA 1
ATOM 572 C C . LYS A 1 93 ? 68.760 133.314 3.386 1.00 27.12 93 LYS A C 1
ATOM 573 O O . LYS A 1 93 ? 69.480 134.124 3.990 1.00 25.04 93 LYS A O 1
ATOM 579 N N . PHE A 1 94 ? 68.652 132.039 3.747 1.00 25.43 94 PHE A N 1
ATOM 580 C CA . PHE A 1 94 ? 69.416 131.479 4.876 1.00 25.64 94 PHE A CA 1
ATOM 581 C C . PHE A 1 94 ? 70.560 130.547 4.420 1.00 28.51 94 PHE A C 1
ATOM 582 O O . PHE A 1 94 ? 70.506 129.999 3.341 1.00 24.58 94 PHE A O 1
ATOM 590 N N . GLU A 1 95 ? 71.612 130.440 5.243 1.00 28.15 95 GLU A N 1
ATOM 591 C CA . GLU A 1 95 ? 72.708 129.499 5.087 1.00 28.86 95 GLU A CA 1
ATOM 592 C C . GLU A 1 95 ? 72.702 128.567 6.329 1.00 31.63 95 GLU A C 1
ATOM 593 O O . GLU A 1 95 ? 72.360 129.036 7.437 1.00 24.27 95 GLU A O 1
ATOM 599 N N . THR A 1 96 ? 73.112 127.299 6.187 1.00 27.62 96 THR A N 1
ATOM 600 C CA . THR A 1 96 ? 72.951 126.352 7.282 1.00 25.23 96 THR A CA 1
ATOM 601 C C . THR A 1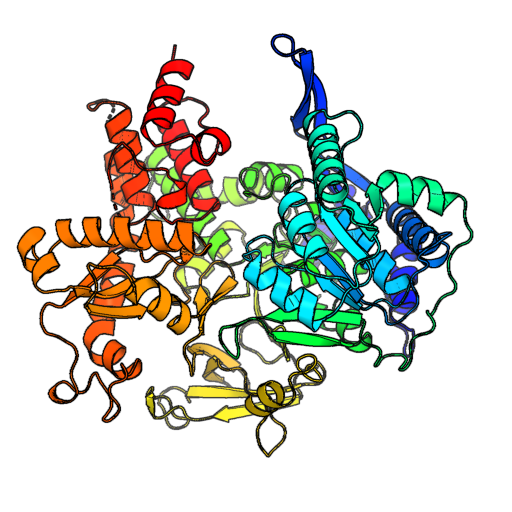 96 ? 74.235 125.755 7.777 1.00 24.82 96 THR A C 1
ATOM 602 O O . THR A 1 96 ? 75.199 125.610 7.025 1.00 23.94 96 THR A O 1
ATOM 606 N N . VAL A 1 97 ? 74.229 125.381 9.060 1.00 19.61 97 VAL A N 1
ATOM 607 C CA . VAL A 1 97 ? 75.317 124.679 9.712 1.00 21.57 97 VAL A CA 1
ATOM 608 C C . VAL A 1 97 ? 74.797 123.255 10.031 1.00 18.03 97 VAL A C 1
ATOM 609 O O . VAL A 1 97 ? 73.691 123.100 10.525 1.00 17.30 97 VAL A O 1
ATOM 613 N N . SER A 1 98 ? 75.585 122.233 9.745 1.00 20.20 98 SER A N 1
ATOM 614 C CA . SER A 1 98 ? 75.191 120.831 9.984 1.00 18.83 98 SER A CA 1
ATOM 615 C C . SER A 1 98 ? 75.384 120.417 11.446 1.00 18.74 98 SER A C 1
ATOM 616 O O . SER A 1 98 ? 76.181 121.005 12.145 1.00 19.17 98 SER A O 1
ATOM 619 N N . TYR A 1 99 ? 74.662 119.388 11.869 1.00 18.41 99 TYR A N 1
ATOM 620 C CA . TYR A 1 99 ? 74.901 118.709 13.141 1.00 19.29 99 TYR A CA 1
ATOM 621 C C . TYR A 1 99 ? 76.374 118.386 13.312 1.00 21.22 99 TYR A C 1
ATOM 622 O O . TYR A 1 99 ? 76.947 118.627 14.383 1.00 20.34 99 TYR A O 1
ATOM 631 N N . ARG A 1 100 ? 77.020 117.880 12.270 1.00 20.17 100 ARG A N 1
ATOM 632 C CA . ARG A 1 100 ? 78.465 117.542 12.359 1.00 22.94 100 ARG A CA 1
ATOM 633 C C . ARG A 1 100 ? 79.309 118.785 12.606 1.00 21.22 100 ARG A C 1
ATOM 634 O O . ARG A 1 100 ? 80.178 118.799 13.468 1.00 19.56 100 ARG A O 1
ATOM 642 N N . GLU A 1 101 ? 79.058 119.819 11.839 1.00 20.55 101 GLU A N 1
ATOM 643 C CA . GLU A 1 101 ? 79.785 121.061 12.025 1.00 21.38 101 GLU A CA 1
ATOM 644 C C . GLU A 1 101 ? 79.586 121.668 13.398 1.00 18.75 101 GLU A C 1
ATOM 645 O O . GLU A 1 101 ? 80.525 122.275 13.956 1.00 17.19 101 GLU A O 1
ATOM 651 N N . LEU A 1 102 ? 78.360 121.593 13.894 1.00 17.88 102 LEU A N 1
ATOM 652 C CA . LEU A 1 102 ? 78.032 122.165 15.220 1.00 17.78 102 LEU A CA 1
ATOM 653 C C . LEU A 1 102 ? 78.778 121.465 16.285 1.00 16.42 102 LEU A C 1
ATOM 654 O O . LEU A 1 102 ? 79.413 122.094 17.116 1.00 19.43 102 LEU A O 1
ATOM 659 N N . LEU A 1 103 ? 78.805 120.162 16.225 1.00 18.35 103 LEU A N 1
ATOM 660 C CA . LEU A 1 103 ? 79.517 119.376 17.214 1.00 18.74 103 LEU A CA 1
ATOM 661 C C . LEU A 1 103 ? 81.004 119.628 17.151 1.00 19.04 103 LEU A C 1
ATOM 662 O O . LEU A 1 103 ? 81.660 119.871 18.168 1.00 15.96 103 LEU A O 1
ATOM 667 N N . GLU A 1 104 ? 81.558 119.557 15.953 1.00 20.10 104 GLU A N 1
ATOM 668 C CA . GLU A 1 104 ? 82.974 119.834 15.775 1.00 23.09 104 GLU A CA 1
ATOM 669 C C . GLU A 1 104 ? 83.380 121.232 16.243 1.00 19.83 104 GLU A C 1
ATOM 670 O O . GLU A 1 104 ? 84.412 121.364 16.893 1.00 18.09 104 GLU A O 1
ATOM 676 N N . ARG A 1 105 ? 82.576 122.271 15.989 1.00 19.66 105 ARG A N 1
ATOM 677 C CA . ARG A 1 105 ? 82.938 123.643 16.423 1.00 18.79 105 ARG A CA 1
ATOM 678 C C . ARG A 1 105 ? 82.852 123.766 17.975 1.00 19.52 105 ARG A C 1
ATOM 679 O O . ARG A 1 105 ? 83.678 124.394 18.622 1.00 19.35 105 ARG A O 1
ATOM 687 N N . SER A 1 106 ? 81.833 123.157 18.564 1.00 19.31 106 SER A N 1
ATOM 688 C CA . SER A 1 106 ? 81.711 123.146 20.008 1.00 18.22 106 SER A CA 1
ATOM 689 C C . SER A 1 106 ? 82.873 122.408 20.670 1.00 16.41 106 SER A C 1
ATOM 690 O O . SER A 1 106 ? 83.381 122.873 21.657 1.00 18.22 106 SER A O 1
ATOM 693 N N . HIS A 1 107 ? 83.300 121.280 20.122 1.00 18.90 107 HIS A N 1
ATOM 694 C CA . HIS A 1 107 ? 84.474 120.574 20.669 1.00 19.19 107 HIS A CA 1
ATOM 695 C C . HIS A 1 107 ? 85.721 121.441 20.526 1.00 17.61 107 HIS A C 1
ATOM 696 O O . HIS A 1 107 ? 86.571 121.440 21.384 1.00 19.72 107 HIS A O 1
ATOM 703 N N . ALA A 1 108 ? 85.866 122.155 19.427 1.00 19.25 108 ALA A N 1
ATOM 704 C CA . ALA A 1 108 ? 87.017 123.010 19.230 1.00 19.33 108 ALA A CA 1
ATOM 705 C C . ALA A 1 108 ? 87.132 124.030 20.332 1.00 18.85 108 ALA A C 1
ATOM 706 O O . ALA A 1 108 ? 88.227 124.245 20.859 1.00 19.10 108 ALA A O 1
ATOM 708 N N . ILE A 1 109 ? 85.999 124.629 20.697 1.00 17.52 109 ILE A N 1
ATOM 709 C CA . ILE A 1 109 ? 85.950 125.608 21.760 1.00 17.51 109 ILE A CA 1
ATOM 710 C C . ILE A 1 109 ? 86.300 125.005 23.076 1.00 17.41 109 ILE A C 1
ATOM 711 O O . ILE A 1 109 ? 87.098 125.569 23.823 1.00 16.67 109 ILE A O 1
ATOM 716 N N . ALA A 1 110 ? 85.760 123.814 23.369 1.00 18.16 110 ALA A N 1
ATOM 717 C CA . ALA A 1 110 ? 86.096 123.166 24.649 1.00 18.86 110 ALA A CA 1
ATOM 718 C C . ALA A 1 110 ? 87.650 122.894 24.721 1.00 21.79 110 ALA A C 1
ATOM 719 O O . ALA A 1 110 ? 88.317 123.254 25.715 1.00 22.77 110 ALA A O 1
ATOM 721 N N . SER A 1 111 ? 88.211 122.381 23.623 1.00 20.96 111 SER A N 1
ATOM 722 C CA . SER A 1 111 ? 89.633 122.006 23.564 1.00 21.32 111 SER A CA 1
ATOM 723 C C . SER A 1 111 ? 90.495 123.224 23.797 1.00 22.86 111 SER A C 1
ATOM 724 O O . SER A 1 111 ? 91.374 123.209 24.633 1.00 22.29 111 SER A O 1
ATOM 727 N N . GLU A 1 112 ? 90.182 124.320 23.129 1.00 25.43 112 GLU A N 1
ATOM 728 C CA . GLU A 1 112 ? 90.940 125.546 23.323 1.00 23.42 112 GLU A CA 1
ATOM 729 C C . GLU A 1 112 ? 90.823 126.087 24.760 1.00 21.65 112 GLU A C 1
ATOM 730 O O . GLU A 1 112 ? 91.784 126.589 25.320 1.00 19.11 112 GLU A O 1
ATOM 736 N N . LEU A 1 113 ? 89.638 126.056 25.362 1.00 18.74 113 LEU A N 1
ATOM 737 C CA . LEU A 1 113 ? 89.524 126.585 26.689 1.00 18.10 113 LEU A CA 1
ATOM 738 C C . LEU A 1 113 ? 90.200 125.749 27.771 1.00 16.44 113 LEU A C 1
ATOM 739 O O . LEU A 1 113 ? 90.674 126.310 28.733 1.00 18.72 113 LEU A O 1
ATOM 744 N N . ALA A 1 114 ? 90.086 124.417 27.700 1.00 18.15 114 ALA A N 1
ATOM 745 C CA . ALA A 1 114 ? 90.721 123.513 28.649 1.00 20.04 114 ALA A CA 1
ATOM 746 C C . ALA A 1 114 ? 92.249 123.627 28.551 1.00 22.26 114 ALA A C 1
ATOM 747 O O . ALA A 1 114 ? 92.945 123.488 29.554 1.00 22.24 114 ALA A O 1
ATOM 749 N N . ASN A 1 115 ? 92.758 123.945 27.361 1.00 24.13 115 ASN A N 1
ATOM 750 C CA . ASN A 1 115 ? 94.217 123.881 27.121 1.00 25.57 115 ASN A CA 1
ATOM 751 C C . ASN A 1 115 ? 94.971 125.185 26.980 1.00 24.88 115 ASN A C 1
ATOM 752 O O . ASN A 1 115 ? 96.075 125.187 26.522 1.00 24.22 115 ASN A O 1
ATOM 757 N N . HIS A 1 116 ? 94.396 126.294 27.409 1.00 23.99 116 HIS A N 1
ATOM 758 C CA . HIS A 1 116 ? 94.978 127.566 27.218 1.00 23.16 116 HIS A CA 1
ATOM 759 C C . HIS A 1 116 ? 96.247 127.663 28.036 1.00 28.29 116 HIS A C 1
ATOM 760 O O . HIS A 1 116 ? 96.291 127.227 29.194 1.00 26.41 116 HIS A O 1
ATOM 767 N N . ALA A 1 117 ? 97.221 128.363 27.471 1.00 31.41 117 ALA A N 1
ATOM 768 C CA . ALA A 1 117 ? 98.590 128.378 28.002 1.00 30.67 117 ALA A CA 1
ATOM 769 C C . ALA A 1 117 ? 98.645 128.890 29.427 1.00 31.38 117 ALA A C 1
ATOM 770 O O . ALA A 1 117 ? 99.393 128.328 30.192 1.00 36.08 117 ALA A O 1
ATOM 772 N N . GLU A 1 118 ? 97.837 129.915 29.743 1.00 28.01 118 GLU A N 1
ATOM 773 C CA . GLU A 1 118 ? 97.896 130.728 30.958 1.00 29.30 118 GLU A CA 1
ATOM 774 C C . GLU A 1 118 ? 96.644 130.641 31.864 1.00 26.39 118 GLU A C 1
ATOM 775 O O . GLU A 1 118 ? 96.724 130.772 33.072 1.00 23.50 118 GLU A O 1
ATOM 781 N N . ALA A 1 119 ? 95.476 130.470 31.261 1.00 24.92 119 ALA A N 1
ATOM 782 C CA . ALA A 1 119 ? 94.228 130.496 32.018 1.00 24.68 119 ALA A CA 1
ATOM 783 C C . ALA A 1 119 ? 93.336 129.352 31.607 1.00 25.88 119 ALA A C 1
ATOM 784 O O . ALA A 1 119 ? 92.185 129.602 31.143 1.00 25.55 119 ALA A O 1
ATOM 786 N N . PRO A 1 120 ? 93.842 128.097 31.740 1.00 22.91 120 PRO A N 1
ATOM 787 C CA . PRO A 1 120 ? 93.029 126.962 31.391 1.00 22.36 120 PRO A CA 1
ATOM 788 C C . PRO A 1 120 ? 91.853 126.855 32.349 1.00 22.42 120 PRO A C 1
ATOM 789 O O . PRO A 1 120 ? 92.006 127.053 33.533 1.00 21.91 120 PRO A O 1
ATOM 793 N N . VAL A 1 121 ? 90.674 126.601 31.819 1.00 26.83 121 VAL A N 1
ATOM 794 C CA . VAL A 1 121 ? 89.487 126.512 32.657 1.00 29.86 121 VAL A CA 1
ATOM 795 C C . VAL A 1 121 ? 89.380 125.113 33.177 1.00 27.20 121 VAL A C 1
ATOM 796 O O . VAL A 1 121 ? 89.718 124.197 32.474 1.00 33.35 121 VAL A O 1
ATOM 800 N N . LYS A 1 122 ? 88.832 124.932 34.359 1.00 30.69 122 LYS A N 1
ATOM 801 C CA . LYS A 1 122 ? 88.477 123.549 34.780 1.00 30.02 122 LYS A CA 1
ATOM 802 C C . LYS A 1 122 ? 86.999 123.333 35.024 1.00 27.17 122 LYS A C 1
ATOM 803 O O . LYS A 1 122 ? 86.283 124.279 35.229 1.00 23.46 122 LYS A O 1
ATOM 809 N N . ALA A 1 123 ? 86.564 122.066 35.024 1.00 22.39 123 ALA A N 1
ATOM 810 C CA . ALA A 1 123 ? 85.227 121.701 35.373 1.00 22.26 123 ALA A CA 1
ATOM 811 C C . ALA A 1 123 ? 84.805 122.337 36.690 1.00 21.89 123 ALA A C 1
ATOM 812 O O . ALA A 1 123 ? 85.590 122.417 37.590 1.00 19.58 123 ALA A O 1
ATOM 814 N N . GLY A 1 124 ? 83.549 122.824 36.760 1.00 19.14 124 GLY A N 1
ATOM 815 C CA . GLY A 1 124 ? 82.994 123.465 37.876 1.00 15.76 124 GLY A CA 1
ATOM 816 C C . GLY A 1 124 ? 83.185 124.998 37.841 1.00 17.03 124 GLY A C 1
ATOM 817 O O . GLY A 1 124 ? 82.475 125.653 38.535 1.00 14.91 124 GLY A O 1
ATOM 818 N N . GLU A 1 125 ? 84.099 125.568 37.050 1.00 15.80 125 GLU A N 1
ATOM 819 C CA . GLU A 1 125 ? 84.148 127.065 36.904 1.00 16.90 125 GLU A CA 1
ATOM 820 C C . GLU A 1 125 ? 82.931 127.630 36.174 1.00 15.40 125 GLU A C 1
ATOM 821 O O . GLU A 1 125 ? 82.155 126.908 35.605 1.00 15.54 125 GLU A O 1
ATOM 827 N N . PHE A 1 126 ? 82.720 128.916 36.318 1.00 16.79 126 PHE A N 1
ATOM 828 C CA . PHE A 1 126 ? 81.502 129.592 35.776 1.00 16.57 126 PHE A CA 1
ATOM 829 C C . PHE A 1 126 ? 81.866 130.302 34.496 1.00 16.72 126 PHE A C 1
ATOM 830 O O . PHE A 1 126 ? 82.961 130.794 34.354 1.00 17.74 126 PHE A O 1
ATOM 838 N N . ILE A 1 127 ? 80.987 130.242 33.505 1.00 18.09 127 ILE A N 1
ATOM 839 C CA . ILE A 1 127 ? 81.085 131.109 32.338 1.00 15.51 127 ILE A CA 1
ATOM 840 C C . ILE A 1 127 ? 79.818 131.959 32.198 1.00 13.98 127 ILE A C 1
ATOM 841 O O . ILE A 1 127 ? 78.712 131.460 32.210 1.00 13.55 127 ILE A O 1
ATOM 846 N N . ALA A 1 128 ? 80.000 133.253 32.154 1.00 13.47 128 ALA A N 1
ATOM 847 C CA . ALA A 1 128 ? 78.858 134.178 31.945 1.00 14.09 128 ALA A CA 1
ATOM 848 C C . ALA A 1 128 ? 78.810 134.611 30.493 1.00 14.94 128 ALA A C 1
ATOM 849 O O . ALA A 1 128 ? 79.860 134.721 29.859 1.00 16.54 128 ALA A O 1
ATOM 851 N N . THR A 1 129 ? 77.632 134.808 29.947 1.00 14.26 129 THR A N 1
ATOM 852 C CA . THR A 1 129 ? 77.475 135.056 28.461 1.00 17.01 129 THR A CA 1
ATOM 853 C C . THR A 1 129 ? 76.343 136.079 28.257 1.00 18.33 129 THR A C 1
ATOM 854 O O . THR A 1 129 ? 75.334 136.046 28.969 1.00 16.76 129 THR A O 1
ATOM 858 N N . ILE A 1 130 ? 76.549 137.005 27.330 1.00 19.07 130 ILE A N 1
ATOM 859 C CA . ILE A 1 130 ? 75.522 138.003 26.976 1.00 19.64 130 ILE A CA 1
ATOM 860 C C . ILE A 1 130 ? 75.395 138.046 25.436 1.00 17.84 130 ILE A C 1
ATOM 861 O O . ILE A 1 130 ? 76.322 138.345 24.708 1.00 15.72 130 ILE A O 1
ATOM 866 N N . GLY A 1 131 ? 74.268 137.591 24.962 1.00 15.22 131 GLY A N 1
ATOM 867 C CA . GLY A 1 131 ? 74.047 137.560 23.535 1.00 15.77 131 GLY A CA 1
ATOM 868 C C . GLY A 1 131 ? 72.578 137.355 23.287 1.00 17.03 131 GLY A C 1
ATOM 869 O O . GLY A 1 131 ? 71.792 137.397 24.204 1.00 19.30 131 GLY A O 1
ATOM 870 N N . PHE A 1 132 ? 72.206 137.186 22.053 1.00 21.26 132 PHE A N 1
ATOM 871 C CA . PHE A 1 132 ? 70.803 137.017 21.680 1.00 22.11 132 PHE A CA 1
ATOM 872 C C . PHE A 1 132 ? 70.486 135.471 21.662 1.00 24.47 132 PHE A C 1
ATOM 873 O O . PHE A 1 132 ? 70.212 134.801 22.751 1.00 21.60 132 PHE A O 1
ATOM 881 N N . THR A 1 133 ? 70.466 134.939 20.449 1.00 19.37 133 THR A N 1
ATOM 882 C CA . THR A 1 133 ? 70.466 133.513 20.211 1.00 19.58 133 THR A CA 1
ATOM 883 C C . THR A 1 133 ? 71.053 133.428 18.779 1.00 19.62 133 THR A C 1
ATOM 884 O O . THR A 1 133 ? 70.786 134.323 17.950 1.00 18.61 133 THR A O 1
ATOM 888 N N . SER A 1 134 ? 71.924 132.465 18.543 1.00 18.08 134 SER A N 1
ATOM 889 C CA . SER A 1 134 ? 72.718 132.392 17.311 1.00 17.43 134 SER A CA 1
ATOM 890 C C . SER A 1 134 ? 73.477 131.055 17.267 1.00 18.32 134 SER A C 1
ATOM 891 O O . SER A 1 134 ? 73.633 130.428 18.294 1.00 15.53 134 SER A O 1
ATOM 894 N N . THR A 1 135 ? 74.044 130.700 16.110 1.00 16.66 135 THR A N 1
ATOM 895 C CA . THR A 1 135 ? 74.911 129.529 15.943 1.00 16.98 135 THR A CA 1
ATOM 896 C C . THR A 1 135 ? 76.087 129.604 16.829 1.00 15.87 135 THR A C 1
ATOM 897 O O . THR A 1 135 ? 76.391 128.641 17.496 1.00 17.03 135 THR A O 1
ATOM 901 N N . ASP A 1 136 ? 76.742 130.763 16.932 1.00 16.80 136 ASP A N 1
ATOM 902 C CA . ASP A 1 136 ? 77.883 130.913 17.817 1.00 16.39 136 ASP A CA 1
ATOM 903 C C . ASP A 1 136 ? 77.466 130.715 19.282 1.00 16.06 136 ASP A C 1
ATOM 904 O O . ASP A 1 136 ? 78.135 129.983 19.983 1.00 15.90 136 ASP A O 1
ATOM 909 N N . TYR A 1 137 ? 76.419 131.395 19.740 1.00 14.24 137 TYR A N 1
ATOM 910 C CA . TYR A 1 137 ? 76.003 131.290 21.141 1.00 14.84 137 TYR A CA 1
ATOM 911 C C . TYR A 1 137 ? 75.701 129.811 21.487 1.00 16.56 137 TYR A C 1
ATOM 912 O O . TYR A 1 137 ? 76.112 129.337 22.551 1.00 18.22 137 TYR A O 1
ATOM 921 N N . THR A 1 138 ? 75.013 129.122 20.589 1.00 15.14 138 THR A N 1
ATOM 922 C CA . THR A 1 138 ? 74.671 127.710 20.735 1.00 16.48 138 THR A CA 1
ATOM 923 C C . THR A 1 138 ? 75.928 126.819 20.841 1.00 14.93 138 THR A C 1
ATOM 924 O O . THR A 1 138 ? 76.019 125.926 21.723 1.00 16.85 138 THR A O 1
ATOM 928 N N . SER A 1 139 ? 76.906 127.093 19.980 1.00 15.22 139 SER A N 1
ATOM 929 C CA . SER A 1 139 ? 78.277 126.489 20.117 1.00 14.73 139 SER A CA 1
ATOM 930 C C . SER A 1 139 ? 78.907 126.596 21.472 1.00 14.17 139 SER A C 1
ATOM 931 O O . SER A 1 139 ? 79.428 125.580 22.060 1.00 14.84 139 SER A O 1
ATOM 934 N N . LEU A 1 140 ? 78.930 127.807 21.963 1.00 14.39 140 LEU A N 1
ATOM 935 C CA . LEU A 1 140 ? 79.452 128.104 23.271 1.00 16.29 140 LEU A CA 1
ATOM 936 C C . LEU A 1 140 ? 78.718 127.475 24.426 1.00 16.13 140 LEU A C 1
ATOM 937 O O . LEU A 1 140 ? 79.319 127.017 25.397 1.00 16.74 140 LEU A O 1
ATOM 942 N N . ASP A 1 141 ? 77.408 127.440 24.330 1.00 18.50 141 ASP A N 1
ATOM 943 C CA . ASP A 1 141 ? 76.578 126.768 25.305 1.00 18.95 141 ASP A CA 1
ATOM 944 C C . ASP A 1 141 ? 76.902 125.311 25.370 1.00 17.70 141 ASP A C 1
ATOM 945 O O . ASP A 1 141 ? 76.975 124.767 26.458 1.00 16.22 141 ASP A O 1
ATOM 950 N N . ILE A 1 142 ? 77.004 124.667 24.221 1.00 15.23 142 ILE A N 1
ATOM 951 C CA . ILE A 1 142 ? 77.329 123.233 24.138 1.00 15.96 142 ILE A CA 1
ATOM 952 C C . ILE A 1 142 ? 78.769 122.977 24.661 1.00 16.57 142 ILE A C 1
ATOM 953 O O . ILE A 1 142 ? 79.012 122.085 25.469 1.00 16.51 142 ILE A O 1
ATOM 958 N N . ALA A 1 143 ? 79.734 123.799 24.234 1.00 17.68 143 ALA A N 1
ATOM 959 C CA . ALA A 1 143 ? 81.105 123.723 24.717 1.00 16.14 143 ALA A CA 1
ATOM 960 C C . ALA A 1 143 ? 81.148 123.777 26.261 1.00 15.49 143 ALA A C 1
ATOM 961 O O . ALA A 1 143 ? 81.919 123.072 26.871 1.00 15.78 143 ALA A O 1
ATOM 963 N N . GLY A 1 144 ? 80.411 124.684 26.883 1.00 14.99 144 GLY A N 1
ATOM 964 C CA . GLY A 1 144 ? 80.343 124.694 28.350 1.00 16.06 144 GLY A CA 1
ATOM 965 C C . GLY A 1 144 ? 79.922 123.346 28.964 1.00 16.21 144 GLY A C 1
ATOM 966 O O . GLY A 1 144 ? 80.465 122.907 30.013 1.00 16.55 144 GLY A O 1
ATOM 967 N N . VAL A 1 145 ? 78.895 122.706 28.375 1.00 16.92 145 VAL A N 1
ATOM 968 C CA . VAL A 1 145 ? 78.469 121.438 28.871 1.00 17.95 145 VAL A CA 1
ATOM 969 C C . VAL A 1 145 ? 79.609 120.347 28.726 1.00 19.63 145 VAL A C 1
ATOM 970 O O . VAL A 1 145 ? 79.952 119.621 29.696 1.00 20.01 145 VAL A O 1
ATOM 974 N N . LEU A 1 146 ? 80.249 120.323 27.562 1.00 19.03 146 LEU A N 1
ATOM 975 C CA . LEU A 1 146 ? 81.419 119.431 27.306 1.00 18.55 146 LEU A CA 1
ATOM 976 C C . LEU A 1 146 ? 82.549 119.613 28.324 1.00 20.65 146 LEU A C 1
ATOM 977 O O . LEU A 1 146 ? 83.139 118.630 28.799 1.00 16.86 146 LEU A O 1
ATOM 982 N N . LEU A 1 147 ? 82.825 120.856 28.726 1.00 19.17 147 LEU A N 1
ATOM 983 C CA . LEU A 1 147 ? 83.833 121.106 29.742 1.00 20.88 147 LEU A CA 1
ATOM 984 C C . LEU A 1 147 ? 83.377 120.917 31.197 1.00 19.77 147 LEU A C 1
ATOM 985 O O . LEU A 1 147 ? 84.151 121.093 32.137 1.00 19.83 147 LEU A O 1
ATOM 990 N N . GLY A 1 148 ? 82.088 120.696 31.408 1.00 19.06 148 GLY A N 1
ATOM 991 C CA . GLY A 1 148 ? 81.517 120.752 32.790 1.00 17.06 148 GLY A CA 1
ATOM 992 C C . GLY A 1 148 ? 81.470 122.097 33.470 1.00 16.27 148 GLY A C 1
ATOM 993 O O . GLY A 1 148 ? 81.487 122.169 34.686 1.00 17.87 148 GLY A O 1
ATOM 994 N N . LEU A 1 149 ? 81.365 123.180 32.728 1.00 15.24 149 LEU A N 1
ATOM 995 C CA . LEU A 1 149 ? 81.247 124.477 33.322 1.00 17.45 149 LEU A CA 1
ATOM 996 C C . LEU A 1 149 ? 79.821 124.729 33.790 1.00 16.88 149 LEU A C 1
ATOM 997 O O . LEU A 1 149 ? 78.921 123.992 33.426 1.00 20.72 149 LEU A O 1
ATOM 1002 N N . THR A 1 150 ? 79.617 125.773 34.586 1.00 14.97 150 THR A N 1
ATOM 1003 C CA . THR A 1 150 ? 78.288 126.193 34.893 1.00 14.38 150 THR A CA 1
ATOM 1004 C C . THR A 1 150 ? 78.064 127.460 34.070 1.00 13.47 150 THR A C 1
ATOM 1005 O O . THR A 1 150 ? 78.749 128.507 34.248 1.00 12.36 150 THR A O 1
ATOM 1009 N N . SER A 1 151 ? 77.056 127.389 33.224 1.00 14.58 151 SER A N 1
ATOM 1010 C CA . SER A 1 151 ? 76.660 128.534 32.422 1.00 15.68 151 SER A CA 1
ATOM 1011 C C . SER A 1 151 ? 75.671 129.467 33.081 1.00 13.81 151 SER A C 1
ATOM 1012 O O . SER A 1 151 ? 74.811 129.007 33.758 1.00 13.40 151 SER A O 1
ATOM 1015 N N . VAL A 1 152 ? 75.899 130.781 32.852 1.00 12.79 152 VAL A N 1
ATOM 1016 C CA . VAL A 1 152 ? 75.132 131.861 33.380 1.00 14.77 152 VAL A CA 1
ATOM 1017 C C . VAL A 1 152 ? 74.789 132.808 32.260 1.00 14.99 152 VAL A C 1
ATOM 1018 O O . VAL A 1 152 ? 75.525 133.771 32.012 1.00 14.16 152 VAL A O 1
ATOM 1022 N N . PRO A 1 153 ? 73.716 132.510 31.529 1.00 14.17 153 PRO A N 1
ATOM 1023 C CA . PRO A 1 153 ? 73.303 133.431 30.476 1.00 15.30 153 PRO A CA 1
ATOM 1024 C C . PRO A 1 153 ? 72.713 134.658 31.052 1.00 15.11 153 PRO A C 1
ATOM 1025 O O . PRO A 1 153 ? 71.880 134.561 31.938 1.00 18.35 153 PRO A O 1
ATOM 1029 N N . LEU A 1 154 ? 73.185 135.819 30.631 1.00 15.46 154 LEU A N 1
ATOM 1030 C CA . LEU A 1 154 ? 72.694 137.109 31.129 1.00 16.09 154 LEU A CA 1
ATOM 1031 C C . LEU A 1 154 ? 71.735 137.857 30.161 1.00 18.38 154 LEU A C 1
ATOM 1032 O O . LEU A 1 154 ? 71.845 137.747 28.948 1.00 17.81 154 LEU A O 1
ATOM 1037 N N . GLN A 1 155 ? 70.850 138.673 30.701 1.00 20.63 155 GLN A N 1
ATOM 1038 C CA . GLN A 1 155 ? 69.762 139.232 29.898 1.00 21.84 155 GLN A CA 1
ATOM 1039 C C . GLN A 1 155 ? 70.289 140.430 29.181 1.00 21.82 155 GLN A C 1
ATOM 1040 O O . GLN A 1 155 ? 70.956 141.281 29.746 1.00 20.62 155 GLN A O 1
ATOM 1046 N N . THR A 1 156 ? 70.035 140.471 27.898 1.00 21.81 156 THR A N 1
ATOM 1047 C CA . THR A 1 156 ? 70.595 141.516 27.076 1.00 26.31 156 THR A CA 1
ATOM 1048 C C . THR A 1 156 ? 70.034 142.830 27.428 1.00 26.27 156 THR A C 1
ATOM 1049 O O . THR A 1 156 ? 70.629 143.809 27.055 1.00 30.82 156 THR A O 1
ATOM 1053 N N . GLY A 1 157 ? 68.924 142.861 28.167 1.00 25.63 157 GLY A N 1
ATOM 1054 C CA . GLY A 1 157 ? 68.318 144.140 28.565 1.00 27.16 157 GLY A CA 1
ATOM 1055 C C . GLY A 1 157 ? 68.671 144.578 29.980 1.00 26.68 157 GLY A C 1
ATOM 1056 O O . GLY A 1 157 ? 68.256 145.627 30.404 1.00 23.83 157 GLY A O 1
ATOM 1057 N N . ALA A 1 158 ? 69.440 143.782 30.719 1.00 22.81 158 ALA A N 1
ATOM 1058 C CA . ALA A 1 158 ? 69.753 144.153 32.069 1.00 22.85 158 ALA A CA 1
ATOM 1059 C C . ALA A 1 158 ? 70.666 145.392 32.119 1.00 20.06 158 ALA A C 1
ATOM 1060 O O . ALA A 1 158 ? 71.423 145.635 31.225 1.00 20.31 158 ALA A O 1
ATOM 1062 N N . THR A 1 159 ? 70.637 146.104 33.209 1.00 20.32 159 THR A N 1
ATOM 1063 C CA . THR A 1 159 ? 71.588 147.231 33.412 1.00 21.10 159 THR A CA 1
ATOM 1064 C C . THR A 1 159 ? 72.959 146.686 33.855 1.00 19.07 159 THR A C 1
ATOM 1065 O O . THR A 1 159 ? 73.054 145.506 34.252 1.00 18.12 159 THR A O 1
ATOM 1069 N N . THR A 1 160 ? 74.012 147.491 33.709 1.00 21.67 160 THR A N 1
ATOM 1070 C CA . THR A 1 160 ? 75.380 147.057 34.093 1.00 21.60 160 THR A CA 1
ATOM 1071 C C . THR A 1 160 ? 75.395 146.889 35.606 1.00 19.79 160 THR A C 1
ATOM 1072 O O . THR A 1 160 ? 76.144 146.084 36.117 1.00 20.63 160 THR A O 1
ATOM 1076 N N . ASP A 1 161 ? 74.532 147.566 36.343 1.00 19.63 161 ASP A N 1
ATOM 1077 C CA . ASP A 1 161 ? 74.467 147.317 37.796 1.00 22.03 161 ASP A CA 1
ATOM 1078 C C . ASP A 1 161 ? 73.957 145.882 38.046 1.00 19.73 161 ASP A C 1
ATOM 1079 O O . ASP A 1 161 ? 74.459 145.194 38.935 1.00 21.02 161 ASP A O 1
ATOM 1084 N N . THR A 1 162 ? 72.969 145.431 37.282 1.00 18.87 162 THR A N 1
ATOM 1085 C CA . THR A 1 162 ? 72.443 144.088 37.487 1.00 18.45 162 THR A CA 1
ATOM 1086 C C . THR A 1 162 ? 73.437 143.090 37.007 1.00 17.47 162 THR A C 1
ATOM 1087 O O . THR A 1 162 ? 73.590 142.048 37.629 1.00 20.49 162 THR A O 1
ATOM 1091 N N . LEU A 1 163 ? 74.097 143.364 35.869 1.00 18.57 163 LEU A N 1
ATOM 1092 C CA . LEU A 1 163 ? 75.080 142.420 35.376 1.00 17.35 163 LEU A CA 1
ATOM 1093 C C . LEU A 1 163 ? 76.206 142.238 36.359 1.00 16.90 163 LEU A C 1
ATOM 1094 O O . LEU A 1 163 ? 76.731 141.115 36.547 1.00 15.49 163 LEU A O 1
ATOM 1099 N N . LYS A 1 164 ? 76.666 143.342 36.937 1.00 18.74 164 LYS A N 1
ATOM 1100 C CA . LYS A 1 164 ? 77.736 143.289 37.952 1.00 19.39 164 LYS A CA 1
ATOM 1101 C C . LYS A 1 164 ? 77.372 142.556 39.189 1.00 18.64 164 LYS A C 1
ATOM 1102 O O . LYS A 1 164 ? 78.256 141.888 39.754 1.00 16.34 164 LYS A O 1
ATOM 1108 N N . ALA A 1 165 ? 76.132 142.711 39.681 1.00 16.96 165 ALA A N 1
ATOM 1109 C CA . ALA A 1 165 ? 75.654 141.919 40.789 1.00 17.11 165 ALA A CA 1
ATOM 1110 C C . ALA A 1 165 ? 75.612 140.423 40.536 1.00 16.80 165 ALA A C 1
ATOM 1111 O O . ALA A 1 165 ? 75.949 139.636 41.400 1.00 17.36 165 ALA A O 1
ATOM 1113 N N . ILE A 1 166 ? 75.207 140.002 39.342 1.00 16.45 166 ILE A N 1
ATOM 1114 C CA . ILE A 1 166 ? 75.136 138.612 39.042 1.00 15.84 166 ILE A CA 1
ATOM 1115 C C . ILE A 1 166 ? 76.562 138.017 38.898 1.00 16.19 166 ILE A C 1
ATOM 1116 O O . ILE A 1 166 ? 76.854 136.897 39.292 1.00 15.12 166 ILE A O 1
ATOM 1121 N N . ALA A 1 167 ? 77.429 138.775 38.248 1.00 15.76 167 ALA A N 1
ATOM 1122 C CA . ALA A 1 167 ? 78.793 138.422 38.092 1.00 17.38 167 ALA A CA 1
ATOM 1123 C C . ALA A 1 167 ? 79.523 138.423 39.422 1.00 17.39 167 ALA A C 1
ATOM 1124 O O . ALA A 1 167 ? 80.321 137.559 39.669 1.00 19.11 167 ALA A O 1
ATOM 1126 N N . GLU A 1 168 ? 79.215 139.349 40.319 1.00 19.42 168 GLU A N 1
ATOM 1127 C CA . GLU A 1 168 ? 79.851 139.268 41.638 1.00 22.42 168 GLU A CA 1
ATOM 1128 C C . GLU A 1 168 ? 79.441 137.990 42.364 1.00 23.20 168 GLU A C 1
ATOM 1129 O O . GLU A 1 168 ? 80.271 137.331 42.953 1.00 20.81 168 GLU A O 1
ATOM 1135 N N . GLU A 1 169 ? 78.155 137.653 42.300 1.00 18.97 169 GLU A N 1
ATOM 1136 C CA . GLU A 1 169 ? 77.641 136.460 42.914 1.00 18.71 169 GLU A CA 1
ATOM 1137 C C . GLU A 1 169 ? 78.207 135.148 42.322 1.00 17.42 169 GLU A C 1
ATOM 1138 O O . GLU A 1 169 ? 78.413 134.193 43.064 1.00 16.66 169 GLU A O 1
ATOM 1144 N N . THR A 1 170 ? 78.441 135.066 41.014 1.00 15.26 170 THR A N 1
ATOM 1145 C CA . THR A 1 170 ? 78.795 133.819 40.392 1.00 15.33 170 THR A CA 1
ATOM 1146 C C . THR A 1 170 ? 80.299 133.757 40.131 1.00 15.10 170 THR A C 1
ATOM 1147 O O . THR A 1 170 ? 80.790 132.736 39.862 1.00 15.12 170 THR A O 1
ATOM 1151 N N . ALA A 1 171 ? 81.009 134.891 40.108 1.00 16.13 171 ALA A N 1
ATOM 1152 C CA . ALA A 1 171 ? 82.496 134.895 39.988 1.00 17.27 171 ALA A CA 1
ATOM 1153 C C . ALA A 1 171 ? 82.978 134.166 38.750 1.00 15.75 171 ALA A C 1
ATOM 1154 O O . ALA A 1 171 ? 83.743 133.185 38.834 1.00 20.93 171 ALA A O 1
ATOM 1156 N N . PRO A 1 172 ? 82.428 134.521 37.557 1.00 13.77 172 PRO A N 1
ATOM 1157 C CA . PRO A 1 172 ? 82.833 133.706 36.429 1.00 13.72 172 PRO A CA 1
ATOM 1158 C C . PRO A 1 172 ? 84.299 133.852 36.094 1.00 13.38 172 PRO A C 1
ATOM 1159 O O . PRO A 1 172 ? 84.887 134.887 36.233 1.00 13.91 172 PRO A O 1
ATOM 1163 N N . ALA A 1 173 ? 84.828 132.797 35.552 1.00 14.86 173 ALA A N 1
ATOM 1164 C CA . ALA A 1 173 ? 86.182 132.810 35.016 1.00 14.80 173 ALA A CA 1
ATOM 1165 C C . ALA A 1 173 ? 86.295 133.225 33.561 1.00 15.04 173 ALA A C 1
ATOM 1166 O O . ALA A 1 173 ? 87.372 133.624 33.090 1.00 17.53 173 ALA A O 1
ATOM 1168 N N . VAL A 1 174 ? 85.255 132.982 32.793 1.00 15.65 174 VAL A N 1
ATOM 1169 C CA . VAL A 1 174 ? 85.239 133.286 31.348 1.00 15.07 174 VAL A CA 1
ATOM 1170 C C . VAL A 1 174 ? 83.959 134.112 31.137 1.00 17.00 174 VAL A C 1
ATOM 1171 O O . VAL A 1 174 ? 82.955 133.793 31.767 1.00 13.48 174 VAL A O 1
ATOM 1175 N N . PHE A 1 175 ? 84.038 135.213 30.368 1.00 16.25 175 PHE A N 1
ATOM 1176 C CA . PHE A 1 175 ? 82.872 135.987 30.004 1.00 16.72 175 PHE A CA 1
ATOM 1177 C C . PHE A 1 175 ? 82.781 135.934 28.484 1.00 16.55 175 PHE A C 1
ATOM 1178 O O . PHE A 1 175 ? 83.740 136.231 27.806 1.00 18.32 175 PHE A O 1
ATOM 1186 N N . GLY A 1 176 ? 81.621 135.611 27.938 1.00 17.32 176 GLY A N 1
ATOM 1187 C CA . GLY A 1 176 ? 81.383 135.650 26.504 1.00 17.05 176 GLY A CA 1
ATOM 1188 C C . GLY A 1 176 ? 80.328 136.678 26.112 1.00 17.99 176 GLY A C 1
ATOM 1189 O O . GLY A 1 176 ? 79.361 136.941 26.851 1.00 18.23 176 GLY A O 1
ATOM 1190 N N . ALA A 1 177 ? 80.516 137.292 24.961 1.00 16.99 177 ALA A N 1
ATOM 1191 C CA . ALA A 1 177 ? 79.639 138.351 24.522 1.00 17.58 177 ALA A CA 1
ATOM 1192 C C . ALA A 1 177 ? 79.549 138.450 23.031 1.00 15.86 177 ALA A C 1
ATOM 1193 O O . ALA A 1 177 ? 80.556 138.413 22.369 1.00 16.58 177 ALA A O 1
ATOM 1195 N N . SER A 1 178 ? 78.347 138.691 22.541 1.00 14.52 178 SER A N 1
ATOM 1196 C CA . SER A 1 178 ? 78.195 139.041 21.139 1.00 15.62 178 SER A CA 1
ATOM 1197 C C . SER A 1 178 ? 78.790 140.498 20.947 1.00 16.09 178 SER A C 1
ATOM 1198 O O . SER A 1 178 ? 78.834 141.287 21.906 1.00 15.56 178 SER A O 1
ATOM 1201 N N . VAL A 1 179 ? 79.193 140.797 19.722 1.00 17.05 179 VAL A N 1
ATOM 1202 C CA . VAL A 1 179 ? 79.785 142.080 19.375 1.00 20.97 179 VAL A CA 1
ATOM 1203 C C . VAL A 1 179 ? 78.821 143.179 19.800 1.00 19.24 179 VAL A C 1
ATOM 1204 O O . VAL A 1 179 ? 79.226 144.055 20.465 1.00 21.09 179 VAL A O 1
ATOM 1208 N N . GLU A 1 180 ? 77.518 143.018 19.554 1.00 20.00 180 GLU A N 1
ATOM 1209 C CA . GLU A 1 180 ? 76.504 144.012 19.954 1.00 23.72 180 GLU A CA 1
ATOM 1210 C C . GLU A 1 180 ? 76.531 144.404 21.440 1.00 22.50 180 GLU A C 1
ATOM 1211 O O . GLU A 1 180 ? 76.318 145.564 21.827 1.00 20.31 180 GLU A O 1
ATOM 1217 N N . HIS A 1 181 ? 76.769 143.422 22.290 1.00 18.20 181 HIS A N 1
ATOM 1218 C CA . HIS A 1 181 ? 76.801 143.690 23.714 1.00 19.46 181 HIS A CA 1
ATOM 1219 C C . HIS A 1 181 ? 78.191 143.822 24.352 1.00 17.70 181 HIS A C 1
ATOM 1220 O O . HIS A 1 181 ? 78.329 143.816 25.583 1.00 16.38 181 HIS A O 1
ATOM 1227 N N . LEU A 1 182 ? 79.221 143.930 23.527 1.00 17.35 182 LEU A N 1
ATOM 1228 C CA . LEU A 1 182 ? 80.586 143.867 24.059 1.00 18.54 182 LEU A CA 1
ATOM 1229 C C . LEU A 1 182 ? 80.920 144.950 25.022 1.00 19.35 182 LEU A C 1
ATOM 1230 O O . LEU A 1 182 ? 81.529 144.667 26.058 1.00 18.24 182 LEU A O 1
ATOM 1235 N N . ASP A 1 183 ? 80.477 146.185 24.761 1.00 21.12 183 ASP A N 1
ATOM 1236 C CA . ASP A 1 183 ? 80.788 147.240 25.690 1.00 22.64 183 ASP A CA 1
ATOM 1237 C C . ASP A 1 183 ? 80.235 147.039 27.130 1.00 19.58 183 ASP A C 1
ATOM 1238 O O . ASP A 1 183 ? 80.956 147.228 28.119 1.00 16.99 183 ASP A O 1
ATOM 1243 N N . ASN A 1 184 ? 78.985 146.613 27.272 1.00 18.88 184 ASN A N 1
ATOM 1244 C CA . ASN A 1 184 ? 78.546 146.214 28.588 1.00 20.03 184 ASN A CA 1
ATOM 1245 C C . ASN A 1 184 ? 79.330 144.996 29.130 1.00 17.01 184 ASN A C 1
ATOM 1246 O O . ASN A 1 184 ? 79.534 144.899 30.318 1.00 17.00 184 ASN A O 1
ATOM 1251 N N . ALA A 1 185 ? 79.763 144.130 28.249 1.00 16.70 185 ALA A N 1
ATOM 1252 C CA . ALA A 1 185 ? 80.562 142.948 28.717 1.00 17.14 185 ALA A CA 1
ATOM 1253 C C . ALA A 1 185 ? 81.921 143.439 29.277 1.00 17.57 185 ALA A C 1
ATOM 1254 O O . ALA A 1 185 ? 82.368 142.955 30.331 1.00 17.00 185 ALA A O 1
ATOM 1256 N N . VAL A 1 186 ? 82.528 144.464 28.646 1.00 18.56 186 VAL A N 1
ATOM 1257 C CA . VAL A 1 186 ? 83.813 145.014 29.167 1.00 18.69 186 VAL A CA 1
ATOM 1258 C C . VAL A 1 186 ? 83.657 145.658 30.529 1.00 17.06 186 VAL A C 1
ATOM 1259 O O . VAL A 1 186 ? 84.396 145.349 31.451 1.00 15.19 186 VAL A O 1
ATOM 1263 N N . THR A 1 187 ? 82.595 146.433 30.705 1.00 18.37 187 THR A N 1
ATOM 1264 C CA . THR A 1 187 ? 82.264 147.068 31.974 1.00 17.92 187 THR A CA 1
ATOM 1265 C C . THR A 1 187 ? 82.055 146.055 33.087 1.00 16.56 187 THR A C 1
ATOM 1266 O O . THR A 1 187 ? 82.579 146.158 34.213 1.00 15.65 187 THR A O 1
ATOM 1270 N N . THR A 1 188 ? 81.278 145.009 32.801 1.00 15.54 188 THR A N 1
ATOM 1271 C CA . THR A 1 188 ? 81.118 143.991 33.782 1.00 15.17 188 THR A CA 1
ATOM 1272 C C . THR A 1 188 ? 82.455 143.336 34.116 1.00 15.34 188 THR A C 1
ATOM 1273 O O . THR A 1 188 ? 82.782 143.103 35.283 1.00 16.18 188 THR A O 1
ATOM 1277 N N . ALA A 1 189 ? 83.237 143.043 33.099 1.00 16.57 189 ALA A N 1
ATOM 1278 C CA . ALA A 1 189 ? 84.470 142.260 33.300 1.00 19.99 189 ALA A CA 1
ATOM 1279 C C . ALA A 1 189 ? 85.496 143.001 34.152 1.00 20.91 189 ALA A C 1
ATOM 1280 O O . ALA A 1 189 ? 86.083 142.421 35.072 1.00 19.60 189 ALA A O 1
ATOM 1282 N N . LEU A 1 190 ? 85.630 144.313 33.885 1.00 21.14 190 LEU A N 1
ATOM 1283 C CA . LEU A 1 190 ? 86.421 145.206 34.690 1.00 21.23 190 LEU A CA 1
ATOM 1284 C C . LEU A 1 190 ? 86.029 145.283 36.149 1.00 24.48 190 LEU A C 1
ATOM 1285 O O . LEU A 1 190 ? 86.866 145.599 37.007 1.00 22.89 190 LEU A O 1
ATOM 1290 N N . ALA A 1 191 ? 84.787 144.993 36.480 1.00 22.31 191 ALA A N 1
ATOM 1291 C CA . ALA A 1 191 ? 84.367 145.008 37.891 1.00 21.86 191 ALA A CA 1
ATOM 1292 C C . ALA A 1 191 ? 84.391 143.629 38.502 1.00 21.63 191 ALA A C 1
ATOM 1293 O O . ALA A 1 191 ? 83.999 143.469 39.663 1.00 23.79 191 ALA A O 1
ATOM 1295 N N . THR A 1 192 ? 84.829 142.625 37.768 1.00 20.42 192 THR A N 1
ATOM 1296 C CA . THR A 1 192 ? 84.686 141.240 38.179 1.00 17.16 192 THR A CA 1
ATOM 1297 C C . THR A 1 192 ? 86.097 140.648 38.111 1.00 18.72 192 THR A C 1
ATOM 1298 O O . THR A 1 192 ? 86.567 140.168 37.057 1.00 17.02 192 THR A O 1
ATOM 1302 N N . PRO A 1 193 ? 86.809 140.704 39.231 1.00 20.04 193 PRO A N 1
ATOM 1303 C CA . PRO A 1 193 ? 88.215 140.215 39.144 1.00 22.31 193 PRO A CA 1
ATOM 1304 C C . PRO A 1 193 ? 88.425 138.763 38.767 1.00 20.51 193 PRO A C 1
ATOM 1305 O O . PRO A 1 193 ? 89.531 138.403 38.340 1.00 21.77 193 PRO A O 1
ATOM 1309 N N . SER A 1 194 ? 87.450 137.893 38.965 1.00 17.57 194 SER A N 1
ATOM 1310 C CA . SER A 1 194 ? 87.620 136.489 38.561 1.00 17.45 194 SER A CA 1
ATOM 1311 C C . SER A 1 194 ? 87.712 136.315 37.051 1.00 17.10 194 SER A C 1
ATOM 1312 O O . SER A 1 194 ? 88.105 135.259 36.580 1.00 14.20 194 SER A O 1
ATOM 1315 N N . VAL A 1 195 ? 87.299 137.308 36.241 1.00 16.47 195 VAL A N 1
ATOM 1316 C CA . VAL A 1 195 ? 87.233 137.056 34.776 1.00 16.36 195 VAL A CA 1
ATOM 1317 C C . VAL A 1 195 ? 88.645 137.087 34.201 1.00 17.04 195 VAL A C 1
ATOM 1318 O O . VAL A 1 195 ? 89.336 138.027 34.369 1.00 16.91 195 VAL A O 1
ATOM 1322 N N . ARG A 1 196 ? 89.056 135.981 33.586 1.00 19.41 196 ARG A N 1
ATOM 1323 C CA . ARG A 1 196 ? 90.399 135.853 32.963 1.00 21.79 196 ARG A CA 1
ATOM 1324 C C . ARG A 1 196 ? 90.391 136.065 31.439 1.00 19.31 196 ARG A C 1
ATOM 1325 O O . ARG A 1 196 ? 91.399 136.443 30.859 1.00 18.83 196 ARG A O 1
ATOM 1333 N N . ARG A 1 197 ? 89.250 135.789 30.786 1.00 17.48 197 ARG A N 1
ATOM 1334 C CA . ARG A 1 197 ? 89.127 135.790 29.356 1.00 15.85 197 ARG A CA 1
ATOM 1335 C C . ARG A 1 197 ? 87.754 136.370 28.961 1.00 17.68 197 ARG A C 1
ATOM 1336 O O . ARG A 1 197 ? 86.720 136.138 29.662 1.00 15.98 197 ARG A O 1
ATOM 1344 N N . LEU A 1 198 ? 87.776 137.075 27.848 1.00 17.54 198 LEU A N 1
ATOM 1345 C CA . LEU A 1 198 ? 86.617 137.611 27.228 1.00 19.75 198 LEU A CA 1
ATOM 1346 C C . LEU A 1 198 ? 86.576 137.099 25.834 1.00 19.57 198 LEU A C 1
ATOM 1347 O O . LEU A 1 198 ? 87.534 137.273 25.105 1.00 23.73 198 LEU A O 1
ATOM 1352 N N . LEU A 1 199 ? 85.540 136.365 25.496 1.00 19.41 199 LEU A N 1
ATOM 1353 C CA . LEU A 1 199 ? 85.392 135.792 24.203 1.00 20.94 199 LEU A CA 1
ATOM 1354 C C . LEU A 1 199 ? 84.322 136.559 23.435 1.00 20.68 199 LEU A C 1
ATOM 1355 O O . LEU A 1 199 ? 83.230 136.767 23.918 1.00 20.54 199 LEU A O 1
ATOM 1360 N N . VAL A 1 200 ? 84.587 136.888 22.179 1.00 20.32 200 VAL A N 1
ATOM 1361 C CA . VAL A 1 200 ? 83.690 137.719 21.436 1.00 19.51 200 VAL A CA 1
ATOM 1362 C C . VAL A 1 200 ? 83.096 136.872 20.348 1.00 19.98 200 VAL A C 1
ATOM 1363 O O . VAL A 1 200 ? 83.840 136.362 19.514 1.00 19.23 200 VAL A O 1
ATOM 1367 N N . PHE A 1 201 ? 81.755 136.714 20.372 1.00 18.47 201 PHE A N 1
ATOM 1368 C CA . PHE A 1 201 ? 81.091 135.916 19.374 1.00 19.15 201 PHE A CA 1
ATOM 1369 C C . PHE A 1 201 ? 80.111 136.727 18.462 1.00 17.67 201 PHE A C 1
ATOM 1370 O O . PHE A 1 201 ? 79.960 137.925 18.618 1.00 19.20 201 PHE A O 1
ATOM 1378 N N . ASP A 1 202 ? 79.493 136.063 17.503 1.00 21.67 202 ASP A N 1
ATOM 1379 C CA . ASP A 1 202 ? 78.742 136.707 16.369 1.00 22.06 202 ASP A CA 1
ATOM 1380 C C . ASP A 1 202 ? 79.607 137.812 15.705 1.00 24.20 202 ASP A C 1
ATOM 1381 O O . ASP A 1 202 ? 79.105 138.886 15.371 1.00 26.68 202 ASP A O 1
ATOM 1386 N N . TYR A 1 203 ? 80.878 137.520 15.538 1.00 24.94 203 TYR A N 1
ATOM 1387 C CA . TYR A 1 203 ? 81.858 138.414 14.973 1.00 26.61 203 TYR A CA 1
ATOM 1388 C C . TYR A 1 203 ? 81.947 138.034 13.481 1.00 31.30 203 TYR A C 1
ATOM 1389 O O . TYR A 1 203 ? 82.203 136.863 13.135 1.00 32.68 203 TYR A O 1
ATOM 1398 N N . ARG A 1 204 ? 81.744 139.009 12.606 1.00 30.92 204 ARG A N 1
ATOM 1399 C CA . ARG A 1 204 ? 81.837 138.766 11.154 1.00 30.02 204 ARG A CA 1
ATOM 1400 C C . ARG A 1 204 ? 83.167 139.293 10.641 1.00 30.77 204 ARG A C 1
ATOM 1401 O O . ARG A 1 204 ? 83.421 140.504 10.656 1.00 31.84 204 ARG A O 1
ATOM 1409 N N . GLN A 1 205 ? 84.034 138.368 10.257 1.00 35.16 205 GLN A N 1
ATOM 1410 C CA . GLN A 1 205 ? 85.366 138.685 9.783 1.00 40.58 205 GLN A CA 1
ATOM 1411 C C . GLN A 1 205 ? 85.204 139.499 8.507 1.00 38.52 205 GLN A C 1
ATOM 1412 O O . GLN A 1 205 ? 84.379 139.155 7.665 1.00 35.22 205 GLN A O 1
ATOM 1418 N N . GLY A 1 206 ? 85.977 140.571 8.401 1.00 39.55 206 GLY A N 1
ATOM 1419 C CA . GLY A 1 206 ? 85.918 141.465 7.256 1.00 40.53 206 GLY A CA 1
ATOM 1420 C C . GLY A 1 206 ? 84.878 142.549 7.371 1.00 38.12 206 GLY A C 1
ATOM 1421 O O . GLY A 1 206 ? 84.834 143.412 6.494 1.00 38.35 206 GLY A O 1
ATOM 1422 N N . VAL A 1 207 ? 84.034 142.538 8.417 1.00 31.98 207 VAL A N 1
ATOM 1423 C CA . VAL A 1 207 ? 83.083 143.686 8.610 1.00 31.42 207 VAL A CA 1
ATOM 1424 C C . VAL A 1 207 ? 83.626 144.806 9.522 1.00 34.53 207 VAL A C 1
ATOM 1425 O O . VAL A 1 207 ? 83.918 144.601 10.718 1.00 28.06 207 VAL A O 1
ATOM 1429 N N . ASP A 1 208 ? 83.758 146.011 8.973 1.00 34.69 208 ASP A N 1
ATOM 1430 C CA . ASP A 1 208 ? 84.436 147.060 9.693 1.00 34.12 208 ASP A CA 1
ATOM 1431 C C . ASP A 1 208 ? 83.817 147.375 11.045 1.00 30.64 208 ASP A C 1
ATOM 1432 O O . ASP A 1 208 ? 84.524 147.581 12.020 1.00 29.53 208 ASP A O 1
ATOM 1437 N N . GLU A 1 209 ? 82.514 147.441 11.152 1.00 32.78 209 GLU A N 1
ATOM 1438 C CA . GLU A 1 209 ? 81.986 147.777 12.467 1.00 32.71 209 GLU A CA 1
ATOM 1439 C C . GLU A 1 209 ? 82.314 146.733 13.566 1.00 29.22 209 GLU A C 1
ATOM 1440 O O . GLU A 1 209 ? 82.585 147.104 14.716 1.00 24.55 209 GLU A O 1
ATOM 1446 N N . ASP A 1 210 ? 82.312 145.450 13.212 1.00 28.09 210 ASP A N 1
ATOM 1447 C CA . ASP A 1 210 ? 82.722 144.409 14.170 1.00 27.00 210 ASP A CA 1
ATOM 1448 C C . ASP A 1 210 ? 84.164 144.605 14.593 1.00 27.12 210 ASP A C 1
ATOM 1449 O O . ASP A 1 210 ? 84.433 144.661 15.768 1.00 27.94 210 ASP A O 1
ATOM 1454 N N . ARG A 1 211 ? 85.076 144.746 13.643 1.00 27.26 211 ARG A N 1
ATOM 1455 C CA . ARG A 1 211 ? 86.516 144.933 13.909 1.00 31.12 211 ARG A CA 1
ATOM 1456 C C . ARG A 1 211 ? 86.775 146.115 14.865 1.00 26.82 211 ARG A C 1
ATOM 1457 O O . ARG A 1 211 ? 87.573 146.026 15.839 1.00 26.30 211 ARG A O 1
ATOM 1465 N N . GLU A 1 212 ? 86.039 147.194 14.643 1.00 26.84 212 GLU A N 1
ATOM 1466 C CA . GLU A 1 212 ? 86.134 148.378 15.488 1.00 27.88 212 GLU A CA 1
ATOM 1467 C C . GLU A 1 212 ? 85.614 148.225 16.895 1.00 24.91 212 GLU A C 1
ATOM 1468 O O . GLU A 1 212 ? 86.195 148.781 17.840 1.00 24.69 212 GLU A O 1
ATOM 1474 N N . ALA A 1 213 ? 84.531 147.480 17.075 1.00 23.55 213 ALA A N 1
ATOM 1475 C CA . ALA A 1 213 ? 84.026 147.261 18.405 1.00 22.33 213 ALA A CA 1
ATOM 1476 C C . ALA A 1 213 ? 85.020 146.419 19.267 1.00 22.02 213 ALA A C 1
ATOM 1477 O O . ALA A 1 213 ? 85.176 146.689 20.454 1.00 23.58 213 ALA A O 1
ATOM 1479 N N . VAL A 1 214 ? 85.678 145.431 18.664 1.00 22.96 214 VAL A N 1
ATOM 1480 C CA . VAL A 1 214 ? 86.743 144.623 19.301 1.00 24.23 214 VAL A CA 1
ATOM 1481 C C . VAL A 1 214 ? 87.967 145.500 19.624 1.00 23.70 214 VAL A C 1
ATOM 1482 O O . VAL A 1 214 ? 88.485 145.472 20.743 1.00 22.66 214 VAL A O 1
ATOM 1486 N N . GLU A 1 215 ? 88.381 146.346 18.688 1.00 25.39 215 GLU A N 1
ATOM 1487 C CA . GLU A 1 215 ? 89.489 147.295 18.952 1.00 24.92 215 GLU A CA 1
ATOM 1488 C C . GLU A 1 215 ? 89.140 148.184 20.125 1.00 23.63 215 GLU A C 1
ATOM 1489 O O . GLU A 1 215 ? 89.951 148.382 21.023 1.00 20.57 215 GLU A O 1
ATOM 1495 N N . ALA A 1 216 ? 87.900 148.688 20.194 1.00 24.12 216 ALA A N 1
ATOM 1496 C CA . ALA A 1 216 ? 87.565 149.574 21.288 1.00 21.75 216 ALA A CA 1
ATOM 1497 C C . ALA A 1 216 ? 87.534 148.832 22.604 1.00 22.89 216 ALA A C 1
ATOM 1498 O O . ALA A 1 216 ? 87.899 149.420 23.621 1.00 19.05 216 ALA A O 1
ATOM 1500 N N . ALA A 1 217 ? 87.064 147.541 22.616 1.00 20.15 217 ALA A N 1
ATOM 1501 C CA . ALA A 1 217 ? 87.126 146.768 23.847 1.00 18.82 217 ALA A CA 1
ATOM 1502 C C . ALA A 1 217 ? 88.569 146.643 24.342 1.00 18.52 217 ALA A C 1
ATOM 1503 O O . ALA A 1 217 ? 88.828 146.852 25.521 1.00 17.50 217 ALA A O 1
ATOM 1505 N N . ARG A 1 218 ? 89.456 146.237 23.462 1.00 19.13 218 ARG A N 1
ATOM 1506 C CA . ARG A 1 218 ? 90.905 146.109 23.826 1.00 23.15 218 ARG A CA 1
ATOM 1507 C C . ARG A 1 218 ? 91.463 147.424 24.364 1.00 23.88 218 ARG A C 1
ATOM 1508 O O . ARG A 1 218 ? 92.131 147.440 25.424 1.00 28.88 218 ARG A O 1
ATOM 1516 N N . SER A 1 219 ? 91.074 148.559 23.773 1.00 21.92 219 SER A N 1
ATOM 1517 C CA . SER A 1 219 ? 91.543 149.824 24.349 1.00 23.95 219 SER A CA 1
ATOM 1518 C C . SER A 1 219 ? 91.050 150.081 25.742 1.00 24.60 219 SER A C 1
ATOM 1519 O O . SER A 1 219 ? 91.803 150.596 26.543 1.00 23.21 219 SER A O 1
ATOM 1522 N N . ARG A 1 220 ? 89.779 149.752 26.026 1.00 21.61 220 ARG A N 1
ATOM 1523 C CA . ARG A 1 220 ? 89.290 149.956 27.337 1.00 21.28 220 ARG A CA 1
ATOM 1524 C C . ARG A 1 220 ? 89.985 149.102 28.350 1.00 20.43 220 ARG A C 1
ATOM 1525 O O . ARG A 1 220 ? 90.321 149.579 29.468 1.00 19.96 220 ARG A O 1
ATOM 1533 N N . LEU A 1 221 ? 90.133 147.823 28.016 1.00 19.45 221 LEU A N 1
ATOM 1534 C CA . LEU A 1 221 ? 90.889 146.930 28.872 1.00 21.74 221 LEU A CA 1
ATOM 1535 C C . LEU A 1 221 ? 92.359 147.419 29.055 1.00 21.94 221 LEU A C 1
ATOM 1536 O O . LEU A 1 221 ? 92.881 147.376 30.178 1.00 20.75 221 LEU A O 1
ATOM 1541 N N . ALA A 1 222 ? 92.970 147.886 27.977 1.00 22.33 222 ALA A N 1
ATOM 1542 C CA . ALA A 1 222 ? 94.360 148.521 28.045 1.00 23.14 222 ALA A CA 1
ATOM 1543 C C . ALA A 1 222 ? 94.432 149.666 28.999 1.00 24.83 222 ALA A C 1
ATOM 1544 O O . ALA A 1 222 ? 95.300 149.696 29.871 1.00 24.74 222 ALA A O 1
ATOM 1546 N N . GLU A 1 223 ? 93.485 150.588 28.886 1.00 26.36 223 GLU A N 1
ATOM 1547 C CA . GLU A 1 223 ? 93.513 151.787 29.670 1.00 27.94 223 GLU A CA 1
ATOM 1548 C C . GLU A 1 223 ? 93.339 151.443 31.123 1.00 26.82 223 GLU A C 1
ATOM 1549 O O . GLU A 1 223 ? 93.772 152.204 31.993 1.00 26.31 223 GLU A O 1
ATOM 1555 N N . ALA A 1 224 ? 92.690 150.324 31.428 1.00 25.56 224 ALA A N 1
ATOM 1556 C CA . ALA A 1 224 ? 92.431 149.948 32.825 1.00 24.77 224 ALA A CA 1
ATOM 1557 C C . ALA A 1 224 ? 93.579 149.139 33.433 1.00 25.12 224 ALA A C 1
ATOM 1558 O O . ALA A 1 224 ? 93.563 148.810 34.628 1.00 25.97 224 ALA A O 1
ATOM 1560 N N . GLY A 1 225 ? 94.546 148.814 32.600 1.00 24.70 225 GLY A N 1
ATOM 1561 C CA . GLY A 1 225 ? 95.642 147.910 32.967 1.00 26.50 225 GLY A CA 1
ATOM 1562 C C . GLY A 1 225 ? 95.182 146.521 33.274 1.00 28.90 225 GLY A C 1
ATOM 1563 O O . GLY A 1 225 ? 95.787 145.825 34.090 1.00 28.53 225 GLY A O 1
ATOM 1564 N N . SER A 1 226 ? 94.146 146.094 32.583 1.00 25.65 226 SER A N 1
ATOM 1565 C CA . SER A 1 226 ? 93.485 144.855 32.926 1.00 26.29 226 SER A CA 1
ATOM 1566 C C . SER A 1 226 ? 94.289 143.676 32.404 1.00 25.41 226 SER A C 1
ATOM 1567 O O . SER A 1 226 ? 94.804 143.698 31.346 1.00 25.89 226 SER A O 1
ATOM 1570 N N . ALA A 1 227 ? 94.285 142.591 33.121 1.00 28.38 227 ALA A N 1
ATOM 1571 C CA . ALA A 1 227 ? 94.979 141.413 32.625 1.00 27.24 227 ALA A CA 1
ATOM 1572 C C . ALA A 1 227 ? 94.050 140.546 31.774 1.00 26.17 227 ALA A C 1
ATOM 1573 O O . ALA A 1 227 ? 94.475 139.550 31.257 1.00 26.09 227 ALA A O 1
ATOM 1575 N N . VAL A 1 228 ? 92.789 140.955 31.581 1.00 25.39 228 VAL A N 1
ATOM 1576 C CA . VAL A 1 228 ? 91.838 140.169 30.828 1.00 25.10 228 VAL A CA 1
ATOM 1577 C C . VAL A 1 228 ? 92.251 140.032 29.395 1.00 25.02 228 VAL A C 1
ATOM 1578 O O . VAL A 1 228 ? 92.525 141.013 28.738 1.00 26.15 228 VAL A O 1
ATOM 1582 N N . LEU A 1 229 ? 92.223 138.805 28.909 1.00 25.90 229 LEU A N 1
ATOM 1583 C CA . LEU A 1 229 ? 92.541 138.456 27.534 1.00 27.92 229 LEU A CA 1
ATOM 1584 C C . LEU A 1 229 ? 91.332 138.390 26.621 1.00 26.54 229 LEU A C 1
ATOM 1585 O O . LEU A 1 229 ? 90.368 137.721 26.953 1.00 28.65 229 LEU A O 1
ATOM 1590 N N . VAL A 1 230 ? 91.417 139.007 25.449 1.00 24.61 230 VAL A N 1
ATOM 1591 C CA . VAL A 1 230 ? 90.338 139.046 24.489 1.00 26.70 230 VAL A CA 1
ATOM 1592 C C . VAL A 1 230 ? 90.609 138.156 23.249 1.00 29.11 230 VAL A C 1
ATOM 1593 O O . VAL A 1 230 ? 91.689 138.196 22.655 1.00 28.76 230 VAL A O 1
ATOM 1597 N N . ASP A 1 231 ? 89.648 137.335 22.874 1.00 24.37 231 ASP A N 1
ATOM 1598 C CA . ASP A 1 231 ? 89.811 136.504 21.732 1.00 23.16 231 ASP A CA 1
ATOM 1599 C C . ASP A 1 231 ? 88.510 136.522 21.005 1.00 22.82 231 ASP A C 1
ATOM 1600 O O . ASP A 1 231 ? 87.480 136.562 21.641 1.00 20.82 231 ASP A O 1
ATOM 1605 N N . THR A 1 232 ? 88.517 136.451 19.673 1.00 19.40 232 THR A N 1
ATOM 1606 C CA . THR A 1 232 ? 87.269 136.206 18.977 1.00 21.22 232 THR A CA 1
ATOM 1607 C C . THR A 1 232 ? 86.925 134.748 19.020 1.00 20.56 232 THR A C 1
ATOM 1608 O O . THR A 1 232 ? 87.825 133.879 19.081 1.00 20.99 232 THR A O 1
ATOM 1612 N N . LEU A 1 233 ? 85.640 134.438 18.899 1.00 20.38 233 LEU A N 1
ATOM 1613 C CA . LEU A 1 233 ? 85.262 133.021 18.908 1.00 21.35 233 LEU A CA 1
ATOM 1614 C C . LEU A 1 233 ? 85.860 132.204 17.727 1.00 24.30 233 LEU A C 1
ATOM 1615 O O . LEU A 1 233 ? 86.202 131.036 17.829 1.00 23.56 233 LEU A O 1
ATOM 1620 N N . ASP A 1 234 ? 85.933 132.825 16.573 1.00 28.43 234 ASP A N 1
ATOM 1621 C CA . ASP A 1 234 ? 86.547 132.243 15.353 1.00 29.49 234 ASP A CA 1
ATOM 1622 C C . ASP A 1 234 ? 87.955 131.733 15.552 1.00 27.70 234 ASP A C 1
ATOM 1623 O O . ASP A 1 234 ? 88.268 130.596 15.227 1.00 30.62 234 ASP A O 1
ATOM 1628 N N . GLU A 1 235 ? 88.766 132.584 16.136 1.00 25.87 235 GLU A N 1
ATOM 1629 C CA . GLU A 1 235 ? 90.105 132.307 16.523 1.00 28.43 235 GLU A CA 1
ATOM 1630 C C . GLU A 1 235 ? 90.220 131.172 17.517 1.00 26.25 235 GLU A C 1
ATOM 1631 O O . GLU A 1 235 ? 91.088 130.239 17.357 1.00 27.94 235 GLU A O 1
ATOM 1637 N N . VAL A 1 236 ? 89.347 131.173 18.528 1.00 22.05 236 VAL A N 1
ATOM 1638 C CA . VAL A 1 236 ? 89.290 130.047 19.491 1.00 22.18 236 VAL A CA 1
ATOM 1639 C C . VAL A 1 236 ? 88.994 128.698 18.811 1.00 20.81 236 VAL A C 1
ATOM 1640 O O . VAL A 1 236 ? 89.639 127.666 19.066 1.00 20.67 236 VAL A O 1
ATOM 1644 N N . ILE A 1 237 ? 88.056 128.708 17.895 1.00 21.38 237 ILE A N 1
ATOM 1645 C CA . ILE A 1 237 ? 87.669 127.476 17.176 1.00 21.57 237 ILE A CA 1
ATOM 1646 C C . ILE A 1 237 ? 88.861 127.053 16.263 1.00 22.87 237 ILE A C 1
ATOM 1647 O O . ILE A 1 237 ? 89.231 125.885 16.223 1.00 21.41 237 ILE A O 1
ATOM 1652 N N . ALA A 1 238 ? 89.446 128.013 15.550 1.00 24.25 238 ALA A N 1
ATOM 1653 C CA . ALA A 1 238 ? 90.605 127.738 14.643 1.00 25.72 238 ALA A CA 1
ATOM 1654 C C . ALA A 1 238 ? 91.667 127.020 15.415 1.00 28.23 238 ALA A C 1
ATOM 1655 O O . ALA A 1 238 ? 92.115 125.944 15.001 1.00 29.60 238 ALA A O 1
ATOM 1657 N N . ARG A 1 239 ? 91.981 127.542 16.596 1.00 25.94 239 ARG A N 1
ATOM 1658 C CA . ARG A 1 239 ? 92.958 126.905 17.474 1.00 29.59 239 ARG A CA 1
ATOM 1659 C C . ARG A 1 239 ? 92.507 125.514 17.983 1.00 28.16 239 ARG A C 1
ATOM 1660 O O . ARG A 1 239 ? 93.266 124.578 17.977 1.00 26.08 239 ARG A O 1
ATOM 1668 N N . GLY A 1 240 ? 91.262 125.409 18.432 1.00 24.87 240 GLY A N 1
ATOM 1669 C CA . GLY A 1 240 ? 90.756 124.213 18.963 1.00 24.11 240 GLY A CA 1
ATOM 1670 C C . GLY A 1 240 ? 90.649 123.053 18.010 1.00 22.98 240 GLY A C 1
ATOM 1671 O O . GLY A 1 240 ? 90.795 121.952 18.433 1.00 24.55 240 GLY A O 1
ATOM 1672 N N . ARG A 1 241 ? 90.393 123.323 16.733 1.00 28.10 241 ARG A N 1
ATOM 1673 C CA . ARG A 1 241 ? 90.303 122.303 15.700 1.00 32.40 241 ARG A CA 1
ATOM 1674 C C . ARG A 1 241 ? 91.592 121.528 15.602 1.00 36.15 241 ARG A C 1
ATOM 1675 O O . ARG A 1 241 ? 91.564 120.375 15.283 1.00 35.08 241 ARG A O 1
ATOM 1683 N N . ALA A 1 242 ? 92.712 122.179 15.909 1.00 37.29 242 ALA A N 1
ATOM 1684 C CA . ALA A 1 242 ? 94.007 121.538 15.863 1.00 38.17 242 ALA A CA 1
ATOM 1685 C C . ALA A 1 242 ? 94.373 120.781 17.134 1.00 39.82 242 ALA A C 1
ATOM 1686 O O . ALA A 1 242 ? 95.463 120.257 17.204 1.00 41.68 242 ALA A O 1
ATOM 1688 N N . LEU A 1 243 ? 93.504 120.750 18.148 1.00 37.57 243 LEU A N 1
ATOM 1689 C CA . LEU A 1 243 ? 93.800 120.081 19.410 1.00 35.89 243 LEU A CA 1
ATOM 1690 C C . LEU A 1 243 ? 92.956 118.820 19.579 1.00 36.54 243 LEU A C 1
ATOM 1691 O O . LEU A 1 243 ? 91.879 118.734 19.021 1.00 36.24 243 LEU A O 1
ATOM 1696 N N . PRO A 1 244 ? 93.399 117.874 20.423 1.00 35.97 244 PRO A N 1
ATOM 1697 C CA . PRO A 1 244 ? 92.517 116.748 20.706 1.00 35.95 244 PRO A CA 1
ATOM 1698 C C . PRO A 1 244 ? 91.247 117.164 21.499 1.00 33.84 244 PRO A C 1
ATOM 1699 O O . PRO A 1 244 ? 91.255 118.153 22.259 1.00 27.82 244 PRO A O 1
ATOM 1703 N N . ARG A 1 245 ? 90.189 116.381 21.308 1.00 32.72 245 ARG A N 1
ATOM 1704 C CA . ARG A 1 245 ? 88.895 116.582 21.930 1.00 32.90 245 ARG A CA 1
ATOM 1705 C C . ARG A 1 245 ? 89.085 116.414 23.411 1.00 32.08 245 ARG A C 1
ATOM 1706 O O . ARG A 1 245 ? 89.974 115.677 23.804 1.00 35.58 245 ARG A O 1
ATOM 1714 N N . VAL A 1 246 ? 88.295 117.095 24.249 1.00 29.79 246 VAL A N 1
ATOM 1715 C CA . VAL A 1 246 ? 88.333 116.840 25.684 1.00 27.45 246 VAL A CA 1
ATOM 1716 C C . VAL A 1 246 ? 87.667 115.477 25.968 1.00 27.58 246 VAL A C 1
ATOM 1717 O O . VAL A 1 246 ? 86.940 115.011 25.126 1.00 25.66 246 VAL A O 1
ATOM 1721 N N . ALA A 1 247 ? 87.929 114.853 27.124 1.00 29.19 247 ALA A N 1
ATOM 1722 C CA . ALA A 1 247 ? 87.318 113.556 27.471 1.00 30.47 247 ALA A CA 1
ATOM 1723 C C . ALA A 1 247 ? 85.941 113.724 28.136 1.00 27.98 247 ALA A C 1
ATOM 1724 O O . ALA A 1 247 ? 85.768 114.430 29.110 1.00 29.12 247 ALA A O 1
ATOM 1726 N N . LEU A 1 248 ? 84.967 113.006 27.626 1.00 29.95 248 LEU A N 1
ATOM 1727 C CA . LEU A 1 248 ? 83.666 112.979 28.256 1.00 29.62 248 LEU A CA 1
ATOM 1728 C C . LEU A 1 248 ? 83.555 111.776 29.146 1.00 31.13 248 LEU A C 1
ATOM 1729 O O . LEU A 1 248 ? 84.094 110.771 28.816 1.00 34.94 248 LEU A O 1
ATOM 1734 N N . PRO A 1 249 ? 82.846 111.887 30.285 1.00 31.57 249 PRO A N 1
ATOM 1735 C CA . PRO A 1 249 ? 82.205 113.099 30.850 1.00 32.17 249 PRO A CA 1
ATOM 1736 C C . PRO A 1 249 ? 83.231 113.957 31.517 1.00 31.21 249 PRO A C 1
ATOM 1737 O O . PRO A 1 249 ? 84.282 113.459 31.793 1.00 29.58 249 PRO A O 1
ATOM 1741 N N . PRO A 1 250 ? 82.950 115.259 31.762 1.00 27.86 250 PRO A N 1
ATOM 1742 C CA . PRO A 1 250 ? 83.974 116.142 32.338 1.00 27.18 250 PRO A CA 1
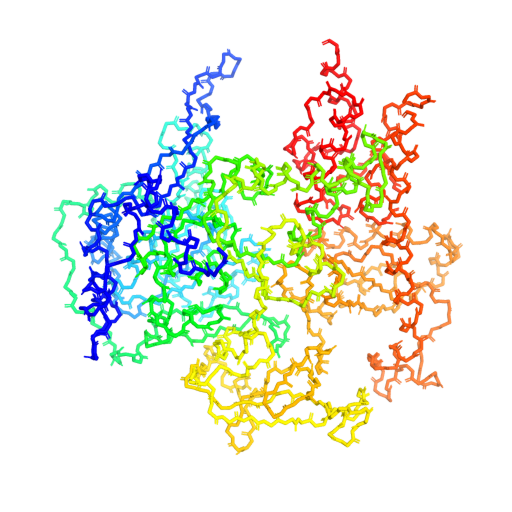ATOM 1743 C C . PRO A 1 250 ? 84.092 115.794 33.818 1.00 29.71 250 PRO A C 1
ATOM 1744 O O . PRO A 1 250 ? 83.179 115.132 34.338 1.00 30.76 250 PRO A O 1
ATOM 1748 N N . ALA A 1 251 ? 85.165 116.283 34.459 1.00 28.97 251 ALA A N 1
ATOM 1749 C CA . ALA A 1 251 ? 85.536 115.985 35.868 1.00 31.65 251 ALA A CA 1
ATOM 1750 C C . ALA A 1 251 ? 84.851 116.856 36.949 1.00 30.82 251 ALA A C 1
ATOM 1751 O O . ALA A 1 251 ? 85.514 117.523 37.759 1.00 33.45 251 ALA A O 1
ATOM 1753 N N . THR A 1 252 ? 83.538 116.809 36.977 1.00 28.88 252 THR A N 1
ATOM 1754 C CA . THR A 1 252 ? 82.745 117.587 37.890 1.00 32.02 252 THR A CA 1
ATOM 1755 C C . THR A 1 252 ? 82.570 116.775 39.215 1.00 34.59 252 THR A C 1
ATOM 1756 O O . THR A 1 252 ? 82.862 115.578 39.271 1.00 36.51 252 THR A O 1
ATOM 1760 N N . ASP A 1 253 ? 81.987 117.406 40.225 1.00 39.17 253 ASP A N 1
ATOM 1761 C CA . ASP A 1 253 ? 81.956 116.807 41.560 1.00 44.84 253 ASP A CA 1
ATOM 1762 C C . ASP A 1 253 ? 80.785 115.850 41.817 1.00 43.41 253 ASP A C 1
ATOM 1763 O O . ASP A 1 253 ? 80.904 114.975 42.674 1.00 44.22 253 ASP A O 1
ATOM 1768 N N . ALA A 1 254 ? 79.672 116.002 41.103 1.00 31.85 254 ALA A N 1
ATOM 1769 C CA . ALA A 1 254 ? 78.438 115.372 41.533 1.00 28.66 254 ALA A CA 1
ATOM 1770 C C . ALA A 1 254 ? 77.685 114.586 40.481 1.00 27.60 254 ALA A C 1
ATOM 1771 O O . ALA A 1 254 ? 76.467 114.374 40.597 1.00 28.25 254 ALA A O 1
ATOM 1773 N N . GLY A 1 255 ? 78.363 114.174 39.408 1.00 25.27 255 GLY A N 1
ATOM 1774 C CA . GLY A 1 255 ? 77.659 113.528 38.326 1.00 24.75 255 GLY A CA 1
ATOM 1775 C C . GLY A 1 255 ? 76.491 114.334 37.804 1.00 22.76 255 GLY A C 1
ATOM 1776 O O . GLY A 1 255 ? 76.635 115.567 37.594 1.00 23.88 255 GLY A O 1
ATOM 1777 N N . ASP A 1 256 ? 75.350 113.649 37.679 1.00 24.05 256 ASP A N 1
ATOM 1778 C CA . ASP A 1 256 ? 74.027 114.208 37.299 1.00 28.46 256 ASP A CA 1
ATOM 1779 C C . ASP A 1 256 ? 73.534 115.395 38.120 1.00 23.54 256 ASP A C 1
ATOM 1780 O O . ASP A 1 256 ? 72.646 116.134 37.698 1.00 20.84 256 ASP A O 1
ATOM 1785 N N . ASP A 1 257 ? 74.017 115.461 39.332 1.00 21.66 257 ASP A N 1
ATOM 1786 C CA . ASP A 1 257 ? 73.721 116.534 40.253 1.00 22.29 257 ASP A CA 1
ATOM 1787 C C . ASP A 1 257 ? 74.679 117.702 40.109 1.00 19.72 257 ASP A C 1
ATOM 1788 O O . ASP A 1 257 ? 74.487 118.623 40.764 1.00 18.81 257 ASP A O 1
ATOM 1793 N N . SER A 1 258 ? 75.649 117.656 39.215 1.00 19.95 258 SER A N 1
ATOM 1794 C CA . SER A 1 258 ? 76.586 118.749 39.014 1.00 19.99 258 SER A CA 1
ATOM 1795 C C . SER A 1 258 ? 75.854 120.001 38.415 1.00 17.02 258 SER A C 1
ATOM 1796 O O . SER A 1 258 ? 74.949 119.882 37.605 1.00 17.85 258 SER A O 1
ATOM 1799 N N . LEU A 1 259 ? 76.209 121.159 38.901 1.00 16.38 259 LEU A N 1
ATOM 1800 C CA . LEU A 1 259 ? 75.561 122.418 38.502 1.00 14.70 259 LEU A CA 1
ATOM 1801 C C . LEU A 1 259 ? 75.953 122.753 37.068 1.00 15.30 259 LEU A C 1
ATOM 1802 O O . LEU A 1 259 ? 77.122 122.997 36.772 1.00 16.44 259 LEU A O 1
ATOM 1807 N N . SER A 1 260 ? 74.992 122.701 36.157 1.00 14.61 260 SER A N 1
ATOM 1808 C CA . SER A 1 260 ? 75.316 122.895 34.748 1.00 14.43 260 SER A CA 1
ATOM 1809 C C . SER A 1 260 ? 74.934 124.328 34.261 1.00 13.43 260 SER A C 1
ATOM 1810 O O . SER A 1 260 ? 75.553 124.834 33.332 1.00 13.00 260 SER A O 1
ATOM 1813 N N . LEU A 1 261 ? 73.905 124.895 34.882 1.00 12.63 261 LEU A N 1
ATOM 1814 C CA . LEU A 1 261 ? 73.249 126.117 34.416 1.00 13.12 261 LEU A CA 1
ATOM 1815 C C . LEU A 1 261 ? 72.560 126.864 35.540 1.00 12.65 261 LEU A C 1
ATOM 1816 O O . LEU A 1 261 ? 72.080 126.294 36.450 1.00 11.86 261 LEU A O 1
ATOM 1821 N N . LEU A 1 262 ? 72.595 128.203 35.448 1.00 13.16 262 LEU A N 1
ATOM 1822 C CA . LEU A 1 262 ? 71.857 129.068 36.313 1.00 12.10 262 LEU A CA 1
ATOM 1823 C C . LEU A 1 262 ? 70.945 129.907 35.377 1.00 13.10 262 LEU A C 1
ATOM 1824 O O . LEU A 1 262 ? 71.415 130.519 34.460 1.00 13.47 262 LEU A O 1
ATOM 1829 N N . ILE A 1 263 ? 69.630 129.867 35.618 1.00 13.47 263 ILE A N 1
ATOM 1830 C CA . ILE A 1 263 ? 68.656 130.698 34.927 1.00 14.03 263 ILE A CA 1
ATOM 1831 C C . ILE A 1 263 ? 68.205 131.772 35.908 1.00 13.62 263 ILE A C 1
ATOM 1832 O O . ILE A 1 263 ? 67.512 131.482 36.893 1.00 12.76 263 ILE A O 1
ATOM 1837 N N . TYR A 1 264 ? 68.638 133.034 35.712 1.00 15.65 264 TYR A N 1
ATOM 1838 C CA . TYR A 1 264 ? 68.248 134.113 36.617 1.00 14.51 264 TYR A CA 1
ATOM 1839 C C . TYR A 1 264 ? 66.767 134.525 36.368 1.00 17.90 264 TYR A C 1
ATOM 1840 O O . TYR A 1 264 ? 66.362 134.663 35.251 1.00 18.64 264 TYR A O 1
ATOM 1849 N N . THR A 1 265 ? 65.954 134.661 37.423 1.00 19.02 265 THR A N 1
ATOM 1850 C CA . THR A 1 265 ? 64.546 135.019 37.331 1.00 20.56 265 THR A CA 1
ATOM 1851 C C . THR A 1 265 ? 64.189 135.985 38.467 1.00 19.80 265 THR A C 1
ATOM 1852 O O . THR A 1 265 ? 64.711 135.941 39.562 1.00 18.73 265 THR A O 1
ATOM 1856 N N . SER A 1 266 ? 63.213 136.833 38.209 1.00 26.11 266 SER A N 1
ATOM 1857 C CA . SER A 1 266 ? 62.741 137.788 39.215 1.00 25.70 266 SER A CA 1
ATOM 1858 C C . SER A 1 266 ? 61.355 137.543 39.687 1.00 25.46 266 SER A C 1
ATOM 1859 O O . SER A 1 266 ? 60.824 138.351 40.497 1.00 21.82 266 SER A O 1
ATOM 1862 N N . GLY A 1 267 ? 60.810 136.378 39.331 1.00 23.20 267 GLY A N 1
ATOM 1863 C CA . GLY A 1 267 ? 59.400 136.114 39.640 1.00 22.57 267 GLY A CA 1
ATOM 1864 C C . GLY A 1 267 ? 59.089 136.053 41.131 1.00 25.09 267 GLY A C 1
ATOM 1865 O O . GLY A 1 267 ? 58.156 136.726 41.649 1.00 21.54 267 GLY A O 1
ATOM 1866 N N . SER A 1 268 ? 59.880 135.262 41.850 1.00 24.62 268 SER A N 1
ATOM 1867 C CA . SER A 1 268 ? 59.622 135.051 43.278 1.00 25.09 268 SER A CA 1
ATOM 1868 C C . SER A 1 268 ? 59.975 136.219 44.199 1.00 26.90 268 SER A C 1
ATOM 1869 O O . SER A 1 268 ? 59.535 136.184 45.318 1.00 24.90 268 SER A O 1
ATOM 1872 N N . THR A 1 269 ? 60.796 137.200 43.780 1.00 27.12 269 THR A N 1
ATOM 1873 C CA . THR A 1 269 ? 61.238 138.279 44.716 1.00 28.81 269 THR A CA 1
ATOM 1874 C C . THR A 1 269 ? 61.271 139.680 44.138 1.00 28.34 269 THR A C 1
ATOM 1875 O O . THR A 1 269 ? 61.485 140.633 44.881 1.00 29.36 269 THR A O 1
ATOM 1879 N N . GLY A 1 270 ? 61.195 139.784 42.825 1.00 24.74 270 GLY A N 1
ATOM 1880 C CA . GLY A 1 270 ? 61.374 141.061 42.162 1.00 25.29 270 GLY A CA 1
ATOM 1881 C C . GLY A 1 270 ? 62.736 141.459 41.695 1.00 25.95 270 GLY A C 1
ATOM 1882 O O . GLY A 1 270 ? 62.836 142.448 40.972 1.00 22.96 270 GLY A O 1
ATOM 1883 N N . THR A 1 271 ? 63.791 140.726 42.113 1.00 25.17 271 THR A N 1
ATOM 1884 C CA . THR A 1 271 ? 65.189 140.994 41.665 1.00 26.14 271 THR A CA 1
ATOM 1885 C C . THR A 1 271 ? 65.793 139.641 41.321 1.00 25.43 271 THR A C 1
ATOM 1886 O O . THR A 1 271 ? 65.217 138.604 41.743 1.00 27.59 271 THR A O 1
ATOM 1890 N N . PRO A 1 272 ? 66.911 139.638 40.539 1.00 22.47 272 PRO A N 1
ATOM 1891 C CA . PRO A 1 272 ? 67.272 138.360 39.946 1.00 19.45 272 PRO A CA 1
ATOM 1892 C C . PRO A 1 272 ? 67.844 137.383 40.946 1.00 18.04 272 PRO A C 1
ATOM 1893 O O . PRO A 1 272 ? 68.740 137.726 41.694 1.00 17.36 272 PRO A O 1
ATOM 1897 N N . LYS A 1 273 ? 67.400 136.140 40.852 1.00 16.50 273 LYS A N 1
ATOM 1898 C CA . LYS A 1 273 ? 67.840 135.077 41.689 1.00 16.42 273 LYS A CA 1
ATOM 1899 C C . LYS A 1 273 ? 68.165 133.938 40.791 1.00 16.95 273 LYS A C 1
ATOM 1900 O O . LYS A 1 273 ? 67.478 133.755 39.779 1.00 17.71 273 LYS A O 1
ATOM 1906 N N . GLY A 1 274 ? 69.196 133.158 41.145 1.00 13.87 274 GLY A N 1
ATOM 1907 C CA . GLY A 1 274 ? 69.701 132.228 40.235 1.00 13.70 274 GLY A CA 1
ATOM 1908 C C . GLY A 1 274 ? 69.127 130.853 40.390 1.00 12.90 274 GLY A C 1
ATOM 1909 O O . GLY A 1 274 ? 69.532 130.129 41.230 1.00 13.08 274 GLY A O 1
ATOM 1910 N N . ALA A 1 275 ? 68.212 130.498 39.522 1.00 12.07 275 ALA A N 1
ATOM 1911 C CA . ALA A 1 275 ? 67.622 129.160 39.608 1.00 12.95 275 ALA A CA 1
ATOM 1912 C C . ALA A 1 275 ? 68.615 128.108 39.224 1.00 12.04 275 ALA A C 1
ATOM 1913 O O . ALA A 1 275 ? 69.158 128.102 38.106 1.00 11.48 275 ALA A O 1
ATOM 1915 N N . MET A 1 276 ? 68.863 127.192 40.120 1.00 11.91 276 MET A N 1
ATOM 1916 C CA . MET A 1 276 ? 69.888 126.158 39.848 1.00 13.31 276 MET A CA 1
ATOM 1917 C C . MET A 1 276 ? 69.371 125.022 38.965 1.00 13.95 276 MET A C 1
ATOM 1918 O O . MET A 1 276 ? 68.347 124.396 39.296 1.00 15.85 276 MET A O 1
ATOM 1923 N N . TYR A 1 277 ? 70.099 124.747 37.861 1.00 14.03 277 TYR A N 1
ATOM 1924 C CA . TYR A 1 277 ? 69.820 123.646 36.971 1.00 13.39 277 TYR A CA 1
ATOM 1925 C C . TYR A 1 277 ? 70.957 122.658 37.032 1.00 14.28 277 TYR A C 1
ATOM 1926 O O . TYR A 1 277 ? 71.960 122.876 36.400 1.00 12.20 277 TYR A O 1
ATOM 1935 N N . PRO A 1 278 ? 70.801 121.553 37.786 1.00 15.62 278 PRO A N 1
ATOM 1936 C CA . PRO A 1 278 ? 71.754 120.486 37.623 1.00 15.74 278 PRO A CA 1
ATOM 1937 C C . PRO A 1 278 ? 71.654 119.846 36.241 1.00 15.82 278 PRO A C 1
ATOM 1938 O O . PRO A 1 278 ? 70.659 119.971 35.569 1.00 16.11 278 PRO A O 1
ATOM 1942 N N . GLU A 1 279 ? 72.695 119.132 35.838 1.00 16.01 279 GLU A N 1
ATOM 1943 C CA . GLU A 1 279 ? 72.711 118.375 34.575 1.00 16.09 279 GLU A CA 1
ATOM 1944 C C . GLU A 1 279 ? 71.486 117.496 34.338 1.00 16.41 279 GLU A C 1
ATOM 1945 O O . GLU A 1 279 ? 71.003 117.453 33.198 1.00 17.18 279 GLU A O 1
ATOM 1951 N N . ARG A 1 280 ? 70.926 116.867 35.371 1.00 17.13 280 ARG A N 1
ATOM 1952 C CA . ARG A 1 280 ? 69.729 116.011 35.173 1.00 17.85 280 ARG A CA 1
ATOM 1953 C C . ARG A 1 280 ? 68.513 116.859 34.753 1.00 18.89 280 ARG A C 1
ATOM 1954 O O . ARG A 1 280 ? 67.659 116.356 34.046 1.00 17.96 280 ARG A O 1
ATOM 1962 N N . ASN A 1 281 ? 68.452 118.154 35.156 1.00 16.48 281 ASN A N 1
ATOM 1963 C CA . ASN A 1 281 ? 67.347 119.032 34.725 1.00 16.66 281 ASN A CA 1
ATOM 1964 C C . ASN A 1 281 ? 67.572 119.657 33.353 1.00 15.50 281 ASN A C 1
ATOM 1965 O O . ASN A 1 281 ? 66.658 119.787 32.604 1.00 12.51 281 ASN A O 1
ATOM 1970 N N . VAL A 1 282 ? 68.808 120.020 33.028 1.00 17.09 282 VAL A N 1
ATOM 1971 C CA . VAL A 1 282 ? 69.158 120.495 31.678 1.00 16.96 282 VAL A CA 1
ATOM 1972 C C . VAL A 1 282 ? 68.870 119.421 30.653 1.00 16.47 282 VAL A C 1
ATOM 1973 O O . VAL A 1 282 ? 68.451 119.728 29.527 1.00 15.43 282 VAL A O 1
ATOM 1977 N N . ALA A 1 283 ? 69.155 118.159 31.005 1.00 17.01 283 ALA A N 1
ATOM 1978 C CA . ALA A 1 283 ? 68.859 117.026 30.115 1.00 15.73 283 ALA A CA 1
ATOM 1979 C C . ALA A 1 283 ? 67.409 116.991 29.649 1.00 15.85 283 ALA A C 1
ATOM 1980 O O . ALA A 1 283 ? 67.120 116.555 28.564 1.00 16.56 283 ALA A O 1
ATOM 1982 N N . GLN A 1 284 ? 66.496 117.506 30.437 1.00 15.96 284 GLN A N 1
ATOM 1983 C CA . GLN A 1 284 ? 65.113 117.498 30.027 1.00 16.82 284 GLN A CA 1
ATOM 1984 C C . GLN A 1 284 ? 64.779 118.405 28.852 1.00 16.86 284 GLN A C 1
ATOM 1985 O O . GLN A 1 284 ? 63.797 118.110 28.133 1.00 16.43 284 GLN A O 1
ATOM 1991 N N . PHE A 1 285 ? 65.577 119.480 28.617 1.00 14.52 285 PHE A N 1
ATOM 1992 C CA . PHE A 1 285 ? 65.494 120.226 27.370 1.00 15.65 285 PHE A CA 1
ATOM 1993 C C . PHE A 1 285 ? 65.928 119.471 26.144 1.00 16.43 285 PHE A C 1
ATOM 1994 O O . PHE A 1 285 ? 65.428 119.664 25.040 1.00 18.66 285 PHE A O 1
ATOM 2002 N N . TRP A 1 286 ? 66.921 118.641 26.297 1.00 19.16 286 TRP A N 1
ATOM 2003 C CA . TRP A 1 286 ? 67.383 117.811 25.193 1.00 18.86 286 TRP A CA 1
ATOM 2004 C C . TRP A 1 286 ? 66.625 116.531 25.000 1.00 19.03 286 TRP A C 1
ATOM 2005 O O . TRP A 1 286 ? 67.150 115.440 25.287 1.00 15.88 286 TRP A O 1
ATOM 2016 N N . GLY A 1 287 ? 65.387 116.645 24.557 1.00 18.76 287 GLY A N 1
ATOM 2017 C CA . GLY A 1 287 ? 64.615 115.445 24.286 1.00 22.14 287 GLY A CA 1
ATOM 2018 C C . GLY A 1 287 ? 64.010 114.794 25.511 1.00 23.57 287 GLY A C 1
ATOM 2019 O O . GLY A 1 287 ? 63.578 113.656 25.470 1.00 21.36 287 GLY A O 1
ATOM 2020 N N . GLY A 1 288 ? 63.918 115.538 26.611 1.00 23.74 288 GLY A N 1
ATOM 2021 C CA . GLY A 1 288 ? 63.463 114.981 27.835 1.00 22.23 288 GLY A CA 1
ATOM 2022 C C . GLY A 1 288 ? 62.026 115.376 27.990 1.00 24.13 288 GLY A C 1
ATOM 2023 O O . GLY A 1 288 ? 61.286 115.528 27.024 1.00 25.46 288 GLY A O 1
ATOM 2024 N N . ILE A 1 289 ? 61.617 115.541 29.232 1.00 24.33 289 ILE A N 1
ATOM 2025 C CA . ILE A 1 289 ? 60.242 115.770 29.522 1.00 24.89 289 ILE A CA 1
ATOM 2026 C C . ILE A 1 289 ? 59.683 117.121 29.035 1.00 24.38 289 ILE A C 1
ATOM 2027 O O . ILE A 1 289 ? 58.480 117.282 28.937 1.00 24.34 289 ILE A O 1
ATOM 2032 N N . TRP A 1 290 ? 60.495 118.107 28.730 1.00 22.43 290 TRP A N 1
ATOM 2033 C CA . TRP A 1 290 ? 59.896 119.267 28.165 1.00 28.19 290 TRP A CA 1
ATOM 2034 C C . TRP A 1 290 ? 59.245 119.019 26.757 1.00 38.08 290 TRP A C 1
ATOM 2035 O O . TRP A 1 290 ? 58.514 119.868 26.315 1.00 42.69 290 TRP A O 1
ATOM 2046 N N . HIS A 1 291 ? 59.532 117.929 26.051 1.00 46.69 291 HIS A N 1
ATOM 2047 C CA . HIS A 1 291 ? 58.684 117.495 24.894 1.00 61.27 291 HIS A CA 1
ATOM 2048 C C . HIS A 1 291 ? 57.189 117.708 25.125 1.00 71.46 291 HIS A C 1
ATOM 2049 O O . HIS A 1 291 ? 56.465 118.285 24.286 1.00 80.22 291 HIS A O 1
ATOM 2056 N N . ASN A 1 292 ? 56.743 117.218 26.285 1.00 69.00 292 ASN A N 1
ATOM 2057 C CA . ASN A 1 292 ? 55.322 117.094 26.637 1.00 61.50 292 ASN A CA 1
ATOM 2058 C C . ASN A 1 292 ? 54.533 118.372 27.114 1.00 53.99 292 ASN A C 1
ATOM 2059 O O . ASN A 1 292 ? 53.293 118.336 27.255 1.00 40.26 292 ASN A O 1
ATOM 2064 N N . ALA A 1 293 ? 55.257 119.489 27.344 1.00 57.75 293 ALA A N 1
ATOM 2065 C CA . ALA A 1 293 ? 54.671 120.865 27.579 1.00 52.18 293 ALA A CA 1
ATOM 2066 C C . ALA A 1 293 ? 53.636 121.187 26.539 1.00 57.80 293 ALA A C 1
ATOM 2067 O O . ALA A 1 293 ? 52.613 121.816 26.845 1.00 50.47 293 ALA A O 1
ATOM 2069 N N . PHE A 1 294 ? 53.972 120.777 25.317 1.00 54.62 294 PHE A N 1
ATOM 2070 C CA . PHE A 1 294 ? 53.207 121.032 24.123 1.00 62.99 294 PHE A CA 1
ATOM 2071 C C . PHE A 1 294 ? 52.819 119.707 23.460 1.00 65.67 294 PHE A C 1
ATOM 2072 O O . PHE A 1 294 ? 51.861 119.683 22.691 1.00 72.38 294 PHE A O 1
ATOM 2080 N N . ASP A 1 295 ? 53.540 118.624 23.795 1.00 67.01 295 ASP A N 1
ATOM 2081 C CA . ASP A 1 295 ? 53.308 117.232 23.318 1.00 65.12 295 ASP A CA 1
ATOM 2082 C C . ASP A 1 295 ? 54.215 116.881 22.149 1.00 56.45 295 ASP A C 1
ATOM 2083 O O . ASP A 1 295 ? 54.692 115.753 22.087 1.00 50.10 295 ASP A O 1
ATOM 2085 N N . PRO A 1 301 ? 52.947 110.237 17.286 1.00 58.59 301 PRO A N 1
ATOM 2086 C CA . PRO A 1 301 ? 53.218 110.752 15.920 1.00 58.22 301 PRO A CA 1
ATOM 2087 C C . PRO A 1 301 ? 54.451 111.648 15.863 1.00 60.14 301 PRO A C 1
ATOM 2088 O O . PRO A 1 301 ? 54.501 112.653 16.588 1.00 63.67 301 PRO A O 1
ATOM 2092 N N . ASP A 1 302 ? 55.414 111.299 14.993 1.00 61.94 302 ASP A N 1
ATOM 2093 C CA . ASP A 1 302 ? 56.745 111.974 14.902 1.00 52.46 302 ASP A CA 1
ATOM 2094 C C . ASP A 1 302 ? 56.846 113.091 13.840 1.00 44.09 302 ASP A C 1
ATOM 2095 O O . ASP A 1 302 ? 57.028 112.846 12.656 1.00 42.03 302 ASP A O 1
ATOM 2100 N N . VAL A 1 303 ? 56.771 114.331 14.308 1.00 42.26 303 VAL A N 1
ATOM 2101 C CA . VAL A 1 303 ? 56.702 115.520 13.451 1.00 38.06 303 VAL A CA 1
ATOM 2102 C C . VAL A 1 303 ? 58.078 116.084 13.053 1.00 34.51 303 VAL A C 1
ATOM 2103 O O . VAL A 1 303 ? 58.965 116.219 13.906 1.00 34.29 303 VAL A O 1
ATOM 2107 N N . PRO A 1 304 ? 58.265 116.459 11.770 1.00 28.09 304 PRO A N 1
ATOM 2108 C CA . PRO A 1 304 ? 59.556 117.076 11.462 1.00 25.64 304 PRO A CA 1
ATOM 2109 C C . PRO A 1 304 ? 59.577 118.477 12.029 1.00 27.43 304 PRO A C 1
ATOM 2110 O O . PRO A 1 304 ? 58.594 119.176 11.868 1.00 29.92 304 PRO A O 1
ATOM 2114 N N . ASP A 1 305 ? 60.669 118.867 12.710 1.00 25.16 305 ASP A N 1
ATOM 2115 C CA . ASP A 1 305 ? 60.715 120.088 13.492 1.00 25.55 305 ASP A CA 1
ATOM 2116 C C . ASP A 1 305 ? 61.519 121.124 12.742 1.00 24.47 305 ASP A C 1
ATOM 2117 O O . ASP A 1 305 ? 62.775 121.146 12.790 1.00 25.18 305 ASP A O 1
ATOM 2122 N N . ILE A 1 306 ? 60.831 122.051 12.085 1.00 22.41 306 ILE A N 1
ATOM 2123 C CA . ILE A 1 306 ? 61.513 123.195 11.487 1.00 21.42 306 ILE A CA 1
ATOM 2124 C C . ILE A 1 306 ? 60.896 124.410 12.190 1.00 20.61 306 ILE A C 1
ATOM 2125 O O . ILE A 1 306 ? 59.687 124.609 12.083 1.00 21.68 306 ILE A O 1
ATOM 2130 N N . MET A 1 307 ? 61.713 125.217 12.862 1.00 20.11 307 MET A N 1
ATOM 2131 C CA . MET A 1 307 ? 61.243 126.227 13.762 1.00 21.19 307 MET A CA 1
ATOM 2132 C C . MET A 1 307 ? 62.016 127.496 13.549 1.00 19.58 307 MET A C 1
ATOM 2133 O O . MET A 1 307 ? 63.208 127.467 13.272 1.00 20.69 307 MET A O 1
ATOM 2138 N N . VAL A 1 308 ? 61.354 128.608 13.717 1.00 17.41 308 VAL A N 1
ATOM 2139 C CA . VAL A 1 308 ? 62.035 129.910 13.703 1.00 18.31 308 VAL A CA 1
ATOM 2140 C C . VAL A 1 308 ? 62.205 130.285 15.181 1.00 19.26 308 VAL A C 1
ATOM 2141 O O . VAL A 1 308 ? 61.248 130.258 15.935 1.00 21.51 308 VAL A O 1
ATOM 2145 N N . ASN A 1 309 ? 63.408 130.610 15.630 1.00 21.03 309 ASN A N 1
ATOM 2146 C CA . ASN A 1 309 ? 63.562 130.903 17.059 1.00 20.78 309 ASN A CA 1
ATOM 2147 C C . ASN A 1 309 ? 63.851 132.405 17.262 1.00 20.01 309 ASN A C 1
ATOM 2148 O O . ASN A 1 309 ? 64.816 132.901 16.702 1.00 20.03 309 ASN A O 1
ATOM 2153 N N . PHE A 1 310 ? 62.947 133.097 17.977 1.00 19.48 310 PHE A N 1
ATOM 2154 C CA . PHE A 1 310 ? 63.035 134.546 18.225 1.00 23.80 310 PHE A CA 1
ATOM 2155 C C . PHE A 1 310 ? 63.308 134.843 19.715 1.00 26.37 310 PHE A C 1
ATOM 2156 O O . PHE A 1 310 ? 63.377 135.980 20.049 1.00 28.10 310 PHE A O 1
ATOM 2164 N N . MET A 1 311 ? 63.416 133.821 20.566 1.00 23.62 311 MET A N 1
ATOM 2165 C CA . MET A 1 311 ? 63.506 133.977 22.017 1.00 25.59 311 MET A CA 1
ATOM 2166 C C . MET A 1 311 ? 64.976 133.913 22.459 1.00 24.29 311 MET A C 1
ATOM 2167 O O . MET A 1 311 ? 65.720 133.002 22.064 1.00 21.88 311 MET A O 1
ATOM 2172 N N . PRO A 1 312 ? 65.410 134.871 23.289 1.00 26.89 312 PRO A N 1
ATOM 2173 C CA . PRO A 1 312 ? 66.791 134.794 23.796 1.00 23.24 312 PRO A CA 1
ATOM 2174 C C . PRO A 1 312 ? 67.074 133.532 24.534 1.00 21.07 312 PRO A C 1
ATOM 2175 O O . PRO A 1 312 ? 66.215 132.955 25.198 1.00 19.09 312 PRO A O 1
ATOM 2179 N N . LEU A 1 313 ? 68.317 133.114 24.436 1.00 20.45 313 LEU A N 1
ATOM 2180 C CA . LEU A 1 313 ? 68.766 131.895 25.074 1.00 18.86 313 LEU A CA 1
ATOM 2181 C C . LEU A 1 313 ? 68.666 132.033 26.558 1.00 19.75 313 LEU A C 1
ATOM 2182 O O . LEU A 1 313 ? 68.321 131.035 27.245 1.00 20.57 313 LEU A O 1
ATOM 2187 N N . SER A 1 314 ? 68.747 133.259 27.070 1.00 18.52 314 SER A N 1
ATOM 2188 C CA . SER A 1 314 ? 68.665 133.482 28.524 1.00 17.62 314 SER A CA 1
ATOM 2189 C C . SER A 1 314 ? 67.247 133.214 29.116 1.00 21.00 314 SER A C 1
ATOM 2190 O O . SER A 1 314 ? 67.061 133.153 30.330 1.00 20.13 314 SER A O 1
ATOM 2193 N N . HIS A 1 315 ? 66.239 133.083 28.248 1.00 22.88 315 HIS A N 1
ATOM 2194 C CA . HIS A 1 315 ? 64.840 132.918 28.686 1.00 26.10 315 HIS A CA 1
ATOM 2195 C C . HIS A 1 315 ? 64.614 131.423 28.545 1.00 23.80 315 HIS A C 1
ATOM 2196 O O . HIS A 1 315 ? 65.011 130.860 27.571 1.00 24.90 315 HIS A O 1
ATOM 2203 N N . VAL A 1 316 ? 64.093 130.758 29.550 1.00 23.04 316 VAL A N 1
ATOM 2204 C CA . VAL A 1 316 ? 63.828 129.300 29.482 1.00 19.99 316 VAL A CA 1
ATOM 2205 C C . VAL A 1 316 ? 63.081 128.889 28.210 1.00 18.26 316 VAL A C 1
ATOM 2206 O O . VAL A 1 316 ? 63.389 127.835 27.657 1.00 19.17 316 VAL A O 1
ATOM 2210 N N . ALA A 1 317 ? 62.195 129.734 27.704 1.00 18.09 317 ALA A N 1
ATOM 2211 C CA . ALA A 1 317 ? 61.527 129.450 26.446 1.00 18.55 317 ALA A CA 1
ATOM 2212 C C . ALA A 1 317 ? 62.474 129.418 25.222 1.00 19.44 317 ALA A C 1
ATOM 2213 O O . ALA A 1 317 ? 62.178 128.745 24.256 1.00 18.11 317 ALA A O 1
ATOM 2215 N N . GLY A 1 318 ? 63.598 130.141 25.265 1.00 22.77 318 GLY A N 1
ATOM 2216 C CA . GLY A 1 318 ? 64.560 130.155 24.156 1.00 21.32 318 GLY A CA 1
ATOM 2217 C C . GLY A 1 318 ? 65.287 128.823 24.064 1.00 21.64 318 GLY A C 1
ATOM 2218 O O . GLY A 1 318 ? 65.437 128.268 22.972 1.00 22.70 318 GLY A O 1
ATOM 2219 N N . ARG A 1 319 ? 65.599 128.275 25.233 1.00 18.53 319 ARG A N 1
ATOM 2220 C CA . ARG A 1 319 ? 66.273 127.010 25.424 1.00 19.16 319 ARG A CA 1
ATOM 2221 C C . ARG A 1 319 ? 65.368 125.812 25.115 1.00 18.81 319 ARG A C 1
ATOM 2222 O O . ARG A 1 319 ? 65.781 124.799 24.482 1.00 16.39 319 ARG A O 1
ATOM 2230 N N . ILE A 1 320 ? 64.112 125.918 25.485 1.00 18.34 320 ILE A N 1
ATOM 2231 C CA . ILE A 1 320 ? 63.182 124.837 25.211 1.00 18.33 320 ILE A CA 1
ATOM 2232 C C . ILE A 1 320 ? 63.054 124.635 23.697 1.00 18.61 320 ILE A C 1
ATOM 2233 O O . ILE A 1 320 ? 63.119 123.489 23.192 1.00 20.45 320 ILE A O 1
ATOM 2238 N N . GLY A 1 321 ? 62.913 125.721 22.948 1.00 18.18 321 GLY A N 1
ATOM 2239 C CA . GLY A 1 321 ? 62.724 125.605 21.511 1.00 17.60 321 GLY A CA 1
ATOM 2240 C C . GLY A 1 321 ? 63.953 125.090 20.825 1.00 18.61 321 GLY A C 1
ATOM 2241 O O . GLY A 1 321 ? 63.925 124.086 20.078 1.00 22.20 321 GLY A O 1
ATOM 2242 N N . LEU A 1 322 ? 65.050 125.734 21.123 1.00 16.66 322 LEU A N 1
ATOM 2243 C CA . LEU A 1 322 ? 66.283 125.483 20.432 1.00 18.37 322 LEU A CA 1
ATOM 2244 C C . LEU A 1 322 ? 66.790 124.026 20.696 1.00 18.19 322 LEU A C 1
ATOM 2245 O O . LEU A 1 322 ? 67.115 123.253 19.779 1.00 19.46 322 LEU A O 1
ATOM 2250 N N . MET A 1 323 ? 66.841 123.655 21.956 1.00 18.09 323 MET A N 1
ATOM 2251 C CA . MET A 1 323 ? 67.314 122.291 22.263 1.00 18.87 323 MET A CA 1
ATOM 2252 C C . MET A 1 323 ? 66.323 121.204 21.940 1.00 17.50 323 MET A C 1
ATOM 2253 O O . MET A 1 323 ? 66.729 120.076 21.678 1.00 16.85 323 MET A O 1
ATOM 2258 N N . GLY A 1 324 ? 65.041 121.518 21.949 1.00 17.54 324 GLY A N 1
ATOM 2259 C CA . GLY A 1 324 ? 64.015 120.608 21.462 1.00 20.24 324 GLY A CA 1
ATOM 2260 C C . GLY A 1 324 ? 64.222 120.243 19.999 1.00 19.95 324 GLY A C 1
ATOM 2261 O O . GLY A 1 324 ? 64.079 119.043 19.600 1.00 21.71 324 GLY A O 1
ATOM 2262 N N . THR A 1 325 ? 64.632 121.208 19.196 1.00 19.26 325 THR A N 1
ATOM 2263 C CA . THR A 1 325 ? 64.762 120.969 17.773 1.00 19.31 325 THR A CA 1
ATOM 2264 C C . THR A 1 325 ? 66.057 120.263 17.468 1.00 20.19 325 THR A C 1
ATOM 2265 O O . THR A 1 325 ? 66.065 119.347 16.660 1.00 18.20 325 THR A O 1
ATOM 2269 N N . LEU A 1 326 ? 67.136 120.597 18.182 1.00 19.45 326 LEU A N 1
ATOM 2270 C CA . LEU A 1 326 ? 68.366 119.812 18.059 1.00 18.87 326 LEU A CA 1
ATOM 2271 C C . LEU A 1 326 ? 68.181 118.320 18.451 1.00 19.78 326 LEU A C 1
ATOM 2272 O O . LEU A 1 326 ? 68.669 117.447 17.791 1.00 19.57 326 LEU A O 1
ATOM 2277 N N . SER A 1 327 ? 67.424 118.047 19.494 1.00 19.05 327 SER A N 1
ATOM 2278 C CA . SER A 1 327 ? 67.262 116.758 19.976 1.00 20.15 327 SER A CA 1
ATOM 2279 C C . SER A 1 327 ? 66.242 115.940 19.138 1.00 21.40 327 SER A C 1
ATOM 2280 O O . SER A 1 327 ? 66.156 114.744 19.287 1.00 22.75 327 SER A O 1
ATOM 2283 N N . SER A 1 328 ? 65.507 116.566 18.224 1.00 22.25 328 SER A N 1
ATOM 2284 C CA . SER A 1 328 ? 64.657 115.863 17.260 1.00 22.41 328 SER A CA 1
ATOM 2285 C C . SER A 1 328 ? 65.190 115.807 15.855 1.00 21.08 328 SER A C 1
ATOM 2286 O O . SER A 1 328 ? 64.498 115.367 14.972 1.00 22.99 328 SER A O 1
ATOM 2289 N N . GLY A 1 329 ? 66.428 116.233 15.615 1.00 21.34 329 GLY A N 1
ATOM 2290 C CA . GLY A 1 329 ? 67.031 116.202 14.268 1.00 21.06 329 GLY A CA 1
ATOM 2291 C C . GLY A 1 329 ? 66.419 117.151 13.225 1.00 24.32 329 GLY A C 1
ATOM 2292 O O . GLY A 1 329 ? 66.514 116.905 11.978 1.00 24.69 329 GLY A O 1
ATOM 2293 N N . GLY A 1 330 ? 65.797 118.220 13.739 1.00 22.88 330 GLY A N 1
ATOM 2294 C CA . GLY A 1 330 ? 65.167 119.252 12.968 1.00 22.06 330 GLY A CA 1
ATOM 2295 C C . GLY A 1 330 ? 66.131 120.388 12.644 1.00 21.79 330 GLY A C 1
ATOM 2296 O O . GLY A 1 330 ? 67.347 120.189 12.619 1.00 22.41 330 GLY A O 1
ATOM 2297 N N . THR A 1 331 ? 65.577 121.573 12.387 1.00 18.24 331 THR A N 1
ATOM 2298 C CA . THR A 1 331 ? 66.373 122.715 11.992 1.00 18.76 331 THR A CA 1
ATOM 2299 C C . THR A 1 331 ? 65.793 123.955 12.609 1.00 17.50 331 THR A C 1
ATOM 2300 O O . THR A 1 331 ? 64.604 124.185 12.553 1.00 18.15 331 THR A O 1
ATOM 2304 N N . THR A 1 332 ? 66.655 124.753 13.217 1.00 18.61 332 THR A N 1
ATOM 2305 C CA . THR A 1 332 ? 66.261 126.005 13.825 1.00 20.04 332 THR A CA 1
ATOM 2306 C C . THR A 1 332 ? 66.764 127.135 12.944 1.00 18.27 332 THR A C 1
ATOM 2307 O O . THR A 1 332 ? 67.961 127.222 12.662 1.00 20.42 332 THR A O 1
ATOM 2311 N N . TYR A 1 333 ? 65.837 127.999 12.531 1.00 20.30 333 TYR A N 1
ATOM 2312 C CA . TYR A 1 333 ? 66.134 129.230 11.799 1.00 19.74 333 TYR A CA 1
ATOM 2313 C C . TYR A 1 333 ? 66.110 130.369 12.789 1.00 19.52 333 TYR A C 1
ATOM 2314 O O . TYR A 1 333 ? 65.127 130.662 13.442 1.00 22.78 333 TYR A O 1
ATOM 2323 N N . PHE A 1 334 ? 67.208 131.068 12.865 1.00 19.87 334 PHE A N 1
ATOM 2324 C CA . PHE A 1 334 ? 67.306 132.120 13.773 1.00 19.56 334 PHE A CA 1
ATOM 2325 C C . PHE A 1 334 ? 66.781 133.423 13.163 1.00 19.69 334 PHE A C 1
ATOM 2326 O O . PHE A 1 334 ? 67.131 133.812 12.020 1.00 19.48 334 PHE A O 1
ATOM 2334 N N . ILE A 1 335 ? 65.963 134.109 13.919 1.00 20.10 335 ILE A N 1
ATOM 2335 C CA . ILE A 1 335 ? 65.544 135.445 13.539 1.00 23.47 335 ILE A CA 1
ATOM 2336 C C . ILE A 1 335 ? 66.759 136.363 13.233 1.00 25.05 335 ILE A C 1
ATOM 2337 O O . ILE A 1 335 ? 67.737 136.377 13.918 1.00 26.68 335 ILE A O 1
ATOM 2342 N N . ALA A 1 336 ? 66.703 137.088 12.124 1.00 28.69 336 ALA A N 1
ATOM 2343 C CA . ALA A 1 336 ? 67.897 137.747 11.561 1.00 30.12 336 ALA A CA 1
ATOM 2344 C C . ALA A 1 336 ? 68.367 138.936 12.337 1.00 27.63 336 ALA A C 1
ATOM 2345 O O . ALA A 1 336 ? 69.534 139.228 12.286 1.00 34.55 336 ALA A O 1
ATOM 2347 N N . LYS A 1 337 ? 67.458 139.649 12.980 1.00 31.95 337 LYS A N 1
ATOM 2348 C CA . LYS A 1 337 ? 67.822 140.797 13.781 1.00 35.03 337 LYS A CA 1
ATOM 2349 C C . LYS A 1 337 ? 67.244 140.711 15.167 1.00 35.24 337 LYS A C 1
ATOM 2350 O O . LYS A 1 337 ? 66.133 140.213 15.316 1.00 31.87 337 LYS A O 1
ATOM 2356 N N . SER A 1 338 ? 67.989 141.230 16.164 1.00 38.75 338 SER A N 1
ATOM 2357 C CA . SER A 1 338 ? 67.499 141.291 17.581 1.00 44.86 338 SER A CA 1
ATOM 2358 C C . SER A 1 338 ? 66.203 142.094 17.765 1.00 46.69 338 SER A C 1
ATOM 2359 O O . SER A 1 338 ? 65.326 141.665 18.513 1.00 48.80 338 SER A O 1
ATOM 2362 N N . ASP A 1 339 ? 66.054 143.235 17.080 1.00 43.20 339 ASP A N 1
ATOM 2363 C CA . ASP A 1 339 ? 64.778 144.007 17.142 1.00 45.27 339 ASP A CA 1
ATOM 2364 C C . ASP A 1 339 ? 63.531 143.267 16.604 1.00 42.91 339 ASP A C 1
ATOM 2365 O O . ASP A 1 339 ? 62.378 143.716 16.751 1.00 40.14 339 ASP A O 1
ATOM 2370 N N . LEU A 1 340 ? 63.732 142.123 15.971 1.00 45.01 340 LEU A N 1
ATOM 2371 C CA . LEU A 1 340 ? 62.615 141.362 15.412 1.00 43.01 340 LEU A CA 1
ATOM 2372 C C . LEU A 1 340 ? 61.951 142.027 14.188 1.00 41.48 340 LEU A C 1
ATOM 2373 O O . LEU A 1 340 ? 60.901 141.592 13.735 1.00 38.21 340 LEU A O 1
ATOM 2378 N N . SER A 1 341 ? 62.595 143.049 13.655 1.00 39.91 341 SER A N 1
ATOM 2379 C CA . SER A 1 341 ? 62.038 143.798 12.536 1.00 41.22 341 SER A CA 1
ATOM 2380 C C . SER A 1 341 ? 61.871 142.925 11.274 1.00 40.41 341 SER A C 1
ATOM 2381 O O . SER A 1 341 ? 61.014 143.194 10.443 1.00 43.04 341 SER A O 1
ATOM 2384 N N . THR A 1 342 ? 62.677 141.870 11.150 1.00 36.05 342 THR A N 1
ATOM 2385 C CA . THR A 1 342 ? 62.590 140.927 10.019 1.00 34.70 342 THR A CA 1
ATOM 2386 C C . THR A 1 342 ? 61.608 139.758 10.230 1.00 34.40 342 THR A C 1
ATOM 2387 O O . THR A 1 342 ? 61.474 138.889 9.375 1.00 29.45 342 THR A O 1
ATOM 2391 N N . PHE A 1 343 ? 60.821 139.812 11.304 1.00 33.11 343 PHE A N 1
ATOM 2392 C CA . PHE A 1 343 ? 59.841 138.753 11.624 1.00 32.26 343 PHE A CA 1
ATOM 2393 C C . PHE A 1 343 ? 59.116 138.033 10.446 1.00 31.07 343 PHE A C 1
ATOM 2394 O O . PHE A 1 343 ? 59.316 136.797 10.230 1.00 28.69 343 PHE A O 1
ATOM 2402 N N . PHE A 1 344 ? 58.292 138.743 9.692 1.00 29.72 344 PHE A N 1
ATOM 2403 C CA . PHE A 1 344 ? 57.557 138.097 8.613 1.00 36.38 344 PHE A CA 1
ATOM 2404 C C . PHE A 1 344 ? 58.441 137.553 7.469 1.00 33.70 344 PHE A C 1
ATOM 2405 O O . PHE A 1 344 ? 58.149 136.470 6.936 1.00 33.56 344 PHE A O 1
ATOM 2413 N N . GLU A 1 345 ? 59.460 138.339 7.090 1.00 30.15 345 GLU A N 1
ATOM 2414 C CA . GLU A 1 345 ? 60.485 137.902 6.134 1.00 29.09 345 GLU A CA 1
ATOM 2415 C C . GLU A 1 345 ? 61.051 136.544 6.541 1.00 27.61 345 GLU A C 1
ATOM 2416 O O . GLU A 1 345 ? 61.142 135.624 5.711 1.00 24.94 345 GLU A O 1
ATOM 2422 N N . ASP A 1 346 ? 61.386 136.389 7.830 1.00 22.95 346 ASP A N 1
ATOM 2423 C CA . ASP A 1 346 ? 62.035 135.213 8.269 1.00 23.26 346 ASP A CA 1
ATOM 2424 C C . ASP A 1 346 ? 61.085 134.026 8.243 1.00 20.61 346 ASP A C 1
ATOM 2425 O O . ASP A 1 346 ? 61.445 132.974 7.809 1.00 20.59 346 ASP A O 1
ATOM 2430 N N . TYR A 1 347 ? 59.878 134.188 8.702 1.00 22.00 347 TYR A N 1
ATOM 2431 C CA . TYR A 1 347 ? 58.905 133.094 8.655 1.00 23.49 347 TYR A CA 1
ATOM 2432 C C . TYR A 1 347 ? 58.546 132.763 7.184 1.00 25.69 347 TYR A C 1
ATOM 2433 O O . TYR A 1 347 ? 58.370 131.589 6.808 1.00 21.70 347 TYR A O 1
ATOM 2442 N N . SER A 1 348 ? 58.403 133.804 6.361 1.00 24.74 348 SER A N 1
ATOM 2443 C CA . SER A 1 348 ? 58.083 133.554 4.954 1.00 26.98 348 SER A CA 1
ATOM 2444 C C . SER A 1 348 ? 59.219 132.787 4.262 1.00 27.69 348 SER A C 1
ATOM 2445 O O . SER A 1 348 ? 58.937 131.870 3.526 1.00 28.10 348 SER A O 1
ATOM 2448 N N . LEU A 1 349 ? 60.475 133.022 4.625 1.00 25.50 349 LEU A N 1
ATOM 2449 C CA . LEU A 1 349 ? 61.596 132.241 4.101 1.00 23.70 349 LEU A CA 1
ATOM 2450 C C . LEU A 1 349 ? 61.813 130.851 4.688 1.00 23.64 349 LEU A C 1
ATOM 2451 O O . LEU A 1 349 ? 62.162 129.948 3.973 1.00 23.24 349 LEU A O 1
ATOM 2456 N N . ALA A 1 350 ? 61.694 130.695 6.013 1.00 22.50 350 ALA A N 1
ATOM 2457 C CA . ALA A 1 350 ? 62.008 129.497 6.679 1.00 18.96 350 ALA A CA 1
ATOM 2458 C C . ALA A 1 350 ? 60.825 128.521 6.581 1.00 19.00 350 ALA A C 1
ATOM 2459 O O . ALA A 1 350 ? 61.018 127.291 6.627 1.00 20.05 350 ALA A O 1
ATOM 2461 N N . ARG A 1 351 ? 59.598 129.059 6.581 1.00 19.13 351 ARG A N 1
ATOM 2462 C CA . ARG A 1 351 ? 58.377 128.279 6.432 1.00 18.64 351 ARG A CA 1
ATOM 2463 C C . ARG A 1 351 ? 58.318 127.152 7.453 1.00 18.92 351 ARG A C 1
ATOM 2464 O O . ARG A 1 351 ? 58.359 125.974 7.110 1.00 19.57 351 ARG A O 1
ATOM 2472 N N . PRO A 1 352 ? 58.231 127.504 8.769 1.00 17.71 352 PRO A N 1
ATOM 2473 C CA . PRO A 1 352 ? 58.300 126.425 9.759 1.00 17.34 352 PRO A CA 1
ATOM 2474 C C . PRO A 1 352 ? 57.113 125.470 9.804 1.00 17.62 352 PRO A C 1
ATOM 2475 O O . PRO A 1 352 ? 55.964 125.837 9.430 1.00 17.99 352 PRO A O 1
ATOM 2479 N N . THR A 1 353 ? 57.360 124.248 10.287 1.00 17.93 353 THR A N 1
ATOM 2480 C CA . THR A 1 353 ? 56.288 123.319 10.597 1.00 18.19 353 THR A CA 1
ATOM 2481 C C . THR A 1 353 ? 55.731 123.400 12.034 1.00 18.61 353 THR A C 1
ATOM 2482 O O . THR A 1 353 ? 54.661 122.921 12.288 1.00 19.57 353 THR A O 1
ATOM 2486 N N . LYS A 1 354 ? 56.460 124.016 12.953 1.00 20.94 354 LYS A N 1
ATOM 2487 C CA . LYS A 1 354 ? 56.051 124.159 14.348 1.00 21.17 354 LYS A CA 1
ATOM 2488 C C . LYS A 1 354 ? 56.240 125.615 14.751 1.00 21.23 354 LYS A C 1
ATOM 2489 O O . LYS A 1 354 ? 57.257 126.272 14.428 1.00 22.95 354 LYS A O 1
ATOM 2495 N N . LEU A 1 355 ? 55.231 126.137 15.419 1.00 21.88 355 LEU A N 1
ATOM 2496 C CA . LEU A 1 355 ? 55.197 127.555 15.824 1.00 21.80 355 LEU A CA 1
ATOM 2497 C C . LEU A 1 355 ? 55.095 127.579 17.343 1.00 22.24 355 LEU A C 1
ATOM 2498 O O . LEU A 1 355 ? 54.218 126.930 17.947 1.00 20.38 355 LEU A O 1
ATOM 2503 N N . PHE A 1 356 ? 55.955 128.323 17.963 1.00 22.65 356 PHE A N 1
ATOM 2504 C CA . PHE A 1 356 ? 55.717 128.702 19.377 1.00 26.83 356 PHE A CA 1
ATOM 2505 C C . PHE A 1 356 ? 55.671 130.234 19.464 1.00 30.18 356 PHE A C 1
ATOM 2506 O O . PHE A 1 356 ? 56.582 130.902 18.970 1.00 34.23 356 PHE A O 1
ATOM 2514 N N . PHE A 1 357 ? 54.586 130.763 20.016 1.00 25.99 357 PHE A N 1
ATOM 2515 C CA . PHE A 1 357 ? 54.391 132.200 20.233 1.00 26.02 357 PHE A CA 1
ATOM 2516 C C . PHE A 1 357 ? 54.351 132.550 21.713 1.00 24.17 357 PHE A C 1
ATOM 2517 O O . PHE A 1 357 ? 54.075 131.700 22.550 1.00 22.49 357 PHE A O 1
ATOM 2525 N N . VAL A 1 358 ? 54.727 133.789 22.038 1.00 19.34 358 VAL A N 1
ATOM 2526 C CA . VAL A 1 358 ? 54.290 134.385 23.244 1.00 18.66 358 VAL A CA 1
ATOM 2527 C C . VAL A 1 358 ? 53.091 135.240 22.835 1.00 17.01 358 VAL A C 1
ATOM 2528 O O . VAL A 1 358 ? 52.961 135.572 21.687 1.00 18.43 358 VAL A O 1
ATOM 2532 N N . PRO A 1 359 ? 52.199 135.528 23.753 1.00 15.93 359 PRO A N 1
ATOM 2533 C CA . PRO A 1 359 ? 50.978 136.239 23.400 1.00 17.90 359 PRO A CA 1
ATOM 2534 C C . PRO A 1 359 ? 51.215 137.567 22.690 1.00 18.19 359 PRO A C 1
ATOM 2535 O O . PRO A 1 359 ? 50.388 137.921 21.874 1.00 17.43 359 PRO A O 1
ATOM 2539 N N . ARG A 1 360 ? 52.322 138.258 22.960 1.00 17.06 360 ARG A N 1
ATOM 2540 C CA . ARG A 1 360 ? 52.611 139.544 22.244 1.00 18.31 360 ARG A CA 1
ATOM 2541 C C . ARG A 1 360 ? 52.711 139.390 20.740 1.00 19.30 360 ARG A C 1
ATOM 2542 O O . ARG A 1 360 ? 52.273 140.290 19.975 1.00 19.39 360 ARG A O 1
ATOM 2550 N N . ILE A 1 361 ? 53.300 138.273 20.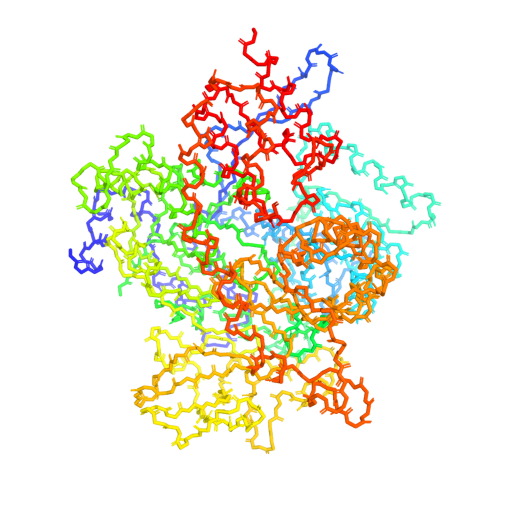297 1.00 20.22 361 ILE A N 1
ATOM 2551 C CA . ILE A 1 361 ? 53.354 137.972 18.847 1.00 20.81 361 ILE A CA 1
ATOM 2552 C C . ILE A 1 361 ? 51.969 137.767 18.299 1.00 21.46 361 ILE A C 1
ATOM 2553 O O . ILE A 1 361 ? 51.687 138.224 17.170 1.00 22.31 361 ILE A O 1
ATOM 2558 N N . CYS A 1 362 ? 51.144 136.981 18.998 1.00 19.95 362 CYS A N 1
ATOM 2559 C CA . CYS A 1 362 ? 49.766 136.846 18.579 1.00 21.98 362 CYS A CA 1
ATOM 2560 C C . CYS A 1 362 ? 49.049 138.222 18.450 1.00 21.15 362 CYS A C 1
ATOM 2561 O O . CYS A 1 362 ? 48.343 138.419 17.480 1.00 21.39 362 CYS A O 1
ATOM 2564 N N . GLU A 1 363 ? 49.245 139.119 19.389 1.00 21.25 363 GLU A N 1
ATOM 2565 C CA . GLU A 1 363 ? 48.656 140.490 19.357 1.00 25.88 363 GLU A CA 1
ATOM 2566 C C . GLU A 1 363 ? 49.103 141.229 18.096 1.00 27.20 363 GLU A C 1
ATOM 2567 O O . GLU A 1 363 ? 48.296 141.846 17.419 1.00 26.08 363 GLU A O 1
ATOM 2573 N N . MET A 1 364 ? 50.391 141.118 17.784 1.00 28.24 364 MET A N 1
ATOM 2574 C CA . MET A 1 364 ? 50.954 141.764 16.621 1.00 29.95 364 MET A CA 1
ATOM 2575 C C . MET A 1 364 ? 50.366 141.250 15.294 1.00 26.45 364 MET A C 1
ATOM 2576 O O . MET A 1 364 ? 50.069 142.025 14.412 1.00 26.39 364 MET A O 1
ATOM 2581 N N . ILE A 1 365 ? 50.142 139.950 15.182 1.00 23.64 365 ILE A N 1
ATOM 2582 C CA . ILE A 1 365 ? 49.551 139.375 13.996 1.00 23.72 365 ILE A CA 1
ATOM 2583 C C . ILE A 1 365 ? 48.105 139.852 13.856 1.00 23.62 365 ILE A C 1
ATOM 2584 O O . ILE A 1 365 ? 47.570 140.042 12.741 1.00 21.69 365 ILE A O 1
ATOM 2589 N N . TYR A 1 366 ? 47.446 139.995 14.987 1.00 23.83 366 TYR A N 1
ATOM 2590 C CA . TYR A 1 366 ? 46.080 140.410 14.993 1.00 25.90 366 TYR A CA 1
ATOM 2591 C C . TYR A 1 366 ? 46.015 141.863 14.558 1.00 26.17 366 TYR A C 1
ATOM 2592 O O . TYR A 1 366 ? 45.140 142.220 13.805 1.00 28.04 366 TYR A O 1
ATOM 2601 N N . GLN A 1 367 ? 46.947 142.664 15.039 1.00 27.34 367 GLN A N 1
ATOM 2602 C CA . GLN A 1 367 ? 47.085 144.087 14.627 1.00 32.06 367 GLN A CA 1
ATOM 2603 C C . GLN A 1 367 ? 47.364 144.228 13.126 1.00 32.82 367 GLN A C 1
ATOM 2604 O O . GLN A 1 367 ? 46.777 145.078 12.454 1.00 33.61 367 GLN A O 1
ATOM 2610 N N . HIS A 1 368 ? 48.228 143.368 12.590 1.00 33.08 368 HIS A N 1
ATOM 2611 C CA . HIS A 1 368 ? 48.378 143.274 11.128 1.00 33.35 368 HIS A CA 1
ATOM 2612 C C . HIS A 1 368 ? 47.063 142.936 10.406 1.00 32.94 368 HIS A C 1
ATOM 2613 O O . HIS A 1 368 ? 46.735 143.532 9.386 1.00 33.56 368 HIS A O 1
ATOM 2620 N N . TYR A 1 369 ? 46.310 141.990 10.931 1.00 30.95 369 TYR A N 1
ATOM 2621 C CA . TYR A 1 369 ? 45.071 141.604 10.302 1.00 31.83 369 TYR A CA 1
ATOM 2622 C C . TYR A 1 369 ? 44.088 142.783 10.329 1.00 35.49 369 TYR A C 1
ATOM 2623 O O . TYR A 1 369 ? 43.487 143.047 9.296 1.00 32.98 369 TYR A O 1
ATOM 2632 N N . GLN A 1 370 ? 43.970 143.508 11.451 1.00 32.80 370 GLN A N 1
ATOM 2633 C CA . GLN A 1 370 ? 43.157 144.759 11.486 1.00 33.84 370 GLN A CA 1
ATOM 2634 C C . GLN A 1 370 ? 43.608 145.832 10.460 1.00 35.58 370 GLN A C 1
ATOM 2635 O O . GLN A 1 370 ? 42.791 146.562 9.884 1.00 34.29 370 GLN A O 1
ATOM 2641 N N . SER A 1 371 ? 44.919 145.925 10.258 1.00 37.69 371 SER A N 1
ATOM 2642 C CA . SER A 1 371 ? 45.530 146.791 9.249 1.00 42.62 371 SER A CA 1
ATOM 2643 C C . SER A 1 371 ? 45.109 146.407 7.830 1.00 41.87 371 SER A C 1
ATOM 2644 O O . SER A 1 371 ? 44.889 147.267 6.992 1.00 44.25 371 SER A O 1
ATOM 2647 N N . GLU A 1 372 ? 45.059 145.110 7.545 1.00 39.13 372 GLU A N 1
ATOM 2648 C CA . GLU A 1 372 ? 44.733 144.673 6.219 1.00 43.21 372 GLU A CA 1
ATOM 2649 C C . GLU A 1 372 ? 43.271 144.842 5.947 1.00 43.64 372 GLU A C 1
ATOM 2650 O O . GLU A 1 372 ? 42.908 145.157 4.818 1.00 43.46 372 GLU A O 1
ATOM 2656 N N . LEU A 1 373 ? 42.433 144.654 6.965 1.00 46.06 373 LEU A N 1
ATOM 2657 C CA . LEU A 1 373 ? 40.990 144.956 6.850 1.00 45.15 373 LEU A CA 1
ATOM 2658 C C . LEU A 1 373 ? 40.786 146.370 6.365 1.00 48.63 373 LEU A C 1
ATOM 2659 O O . LEU A 1 373 ? 40.002 146.598 5.452 1.00 56.90 373 LEU A O 1
ATOM 2664 N N . ASP A 1 374 ? 41.467 147.308 7.000 1.00 48.69 374 ASP A N 1
ATOM 2665 C CA . ASP A 1 374 ? 41.467 148.682 6.571 1.00 57.71 374 ASP A CA 1
ATOM 2666 C C . ASP A 1 374 ? 41.887 148.778 5.086 1.00 57.44 374 ASP A C 1
ATOM 2667 O O . ASP A 1 374 ? 41.075 149.112 4.225 1.00 63.08 374 ASP A O 1
ATOM 2672 N N . ARG A 1 375 ? 43.136 148.438 4.794 1.00 52.48 375 ARG A N 1
ATOM 2673 C CA . ARG A 1 375 ? 43.739 148.671 3.482 1.00 53.76 375 ARG A CA 1
ATOM 2674 C C . ARG A 1 375 ? 42.887 148.209 2.303 1.00 50.71 375 ARG A C 1
ATOM 2675 O O . ARG A 1 375 ? 42.877 148.858 1.298 1.00 51.38 375 ARG A O 1
ATOM 2683 N N . ILE A 1 376 ? 42.209 147.075 2.430 1.00 48.94 376 ILE A N 1
ATOM 2684 C CA . ILE A 1 376 ? 41.280 146.599 1.431 1.00 50.64 376 ILE A CA 1
ATOM 2685 C C . ILE A 1 376 ? 39.817 147.000 1.761 1.00 49.45 376 ILE A C 1
ATOM 2686 O O . ILE A 1 376 ? 38.878 146.565 1.088 1.00 53.85 376 ILE A O 1
ATOM 2691 N N . GLY A 1 377 ? 39.616 147.798 2.800 1.00 50.58 377 GLY A N 1
ATOM 2692 C CA . GLY A 1 377 ? 38.264 148.154 3.255 1.00 51.89 377 GLY A CA 1
ATOM 2693 C C . GLY A 1 377 ? 37.253 147.019 3.324 1.00 49.80 377 GLY A C 1
ATOM 2694 O O . GLY A 1 377 ? 36.167 147.129 2.788 1.00 54.64 377 GLY A O 1
ATOM 2695 N N . ALA A 1 378 ? 37.597 145.922 3.993 1.00 49.23 378 ALA A N 1
ATOM 2696 C CA . ALA A 1 378 ? 36.651 144.832 4.214 1.00 50.81 378 ALA A CA 1
ATOM 2697 C C . ALA A 1 378 ? 36.292 144.809 5.684 1.00 52.83 378 ALA A C 1
ATOM 2698 O O . ALA A 1 378 ? 36.843 145.604 6.452 1.00 59.80 378 ALA A O 1
ATOM 2700 N N . ALA A 1 379 ? 35.401 143.908 6.092 1.00 55.72 379 ALA A N 1
ATOM 2701 C CA . ALA A 1 379 ? 35.004 143.827 7.502 1.00 55.72 379 ALA A CA 1
ATOM 2702 C C . ALA A 1 379 ? 34.902 142.419 8.054 1.00 59.69 379 ALA A C 1
ATOM 2703 O O . ALA A 1 379 ? 34.877 141.429 7.302 1.00 57.60 379 ALA A O 1
ATOM 2705 N N . ASP A 1 380 ? 34.862 142.367 9.390 1.00 60.35 380 ASP A N 1
ATOM 2706 C CA . ASP A 1 380 ? 34.316 141.245 10.161 1.00 61.98 380 ASP A CA 1
ATOM 2707 C C . ASP A 1 380 ? 34.768 139.910 9.649 1.00 59.65 380 ASP A C 1
ATOM 2708 O O . ASP A 1 380 ? 35.870 139.795 9.155 1.00 64.86 380 ASP A O 1
ATOM 2709 N N . GLY A 1 381 ? 33.926 138.899 9.788 1.00 58.10 381 GLY A N 1
ATOM 2710 C CA . GLY A 1 381 ? 34.117 137.661 9.062 1.00 58.60 381 GLY A CA 1
ATOM 2711 C C . GLY A 1 381 ? 33.366 137.800 7.748 1.00 56.10 381 GLY A C 1
ATOM 2712 O O . GLY A 1 381 ? 32.244 137.361 7.646 1.00 57.26 381 GLY A O 1
ATOM 2713 N N . SER A 1 382 ? 33.987 138.472 6.780 1.00 56.65 382 SER A N 1
ATOM 2714 C CA . SER A 1 382 ? 33.541 138.539 5.394 1.00 53.44 382 SER A CA 1
ATOM 2715 C C . SER A 1 382 ? 34.546 137.746 4.548 1.00 60.95 382 SER A C 1
ATOM 2716 O O . SER A 1 382 ? 35.685 137.546 4.991 1.00 63.60 382 SER A O 1
ATOM 2719 N N . PRO A 1 383 ? 34.139 137.260 3.347 1.00 59.83 383 PRO A N 1
ATOM 2720 C CA . PRO A 1 383 ? 34.980 136.453 2.451 1.00 55.68 383 PRO A CA 1
ATOM 2721 C C . PRO A 1 383 ? 36.352 136.995 2.036 1.00 54.16 383 PRO A C 1
ATOM 2722 O O . PRO A 1 383 ? 37.274 136.209 1.813 1.00 47.79 383 PRO A O 1
ATOM 2726 N N . GLN A 1 384 ? 36.496 138.305 1.906 1.00 49.64 384 GLN A N 1
ATOM 2727 C CA . GLN A 1 384 ? 37.815 138.885 1.635 1.00 52.32 384 GLN A CA 1
ATOM 2728 C C . GLN A 1 384 ? 38.619 139.040 2.926 1.00 49.07 384 GLN A C 1
ATOM 2729 O O . GLN A 1 384 ? 39.848 139.054 2.882 1.00 51.34 384 GLN A O 1
ATOM 2735 N N . ALA A 1 385 ? 37.940 139.199 4.065 1.00 47.33 385 ALA A N 1
ATOM 2736 C CA . ALA A 1 385 ? 38.629 139.125 5.369 1.00 43.42 385 ALA A CA 1
ATOM 2737 C C . ALA A 1 385 ? 39.221 137.709 5.548 1.00 41.65 385 ALA A C 1
ATOM 2738 O O . ALA A 1 385 ? 40.376 137.568 5.967 1.00 41.58 385 ALA A O 1
ATOM 2740 N N . GLU A 1 386 ? 38.458 136.684 5.177 1.00 35.92 386 GLU A N 1
ATOM 2741 C CA . GLU A 1 386 ? 38.969 135.326 5.169 1.00 39.92 386 GLU A CA 1
ATOM 2742 C C . GLU A 1 386 ? 40.176 135.158 4.241 1.00 40.94 386 GLU A C 1
ATOM 2743 O O . GLU A 1 386 ? 41.093 134.403 4.566 1.00 35.91 386 GLU A O 1
ATOM 2749 N N . ALA A 1 387 ? 40.177 135.831 3.086 1.00 37.76 387 ALA A N 1
ATOM 2750 C CA . ALA A 1 387 ? 41.374 135.865 2.242 1.00 37.50 387 ALA A CA 1
ATOM 2751 C C . ALA A 1 387 ? 42.609 136.491 2.924 1.00 36.89 387 ALA A C 1
ATOM 2752 O O . ALA A 1 387 ? 43.732 136.139 2.589 1.00 33.11 387 ALA A O 1
ATOM 2754 N N . ILE A 1 388 ? 42.426 137.392 3.885 1.00 35.26 388 ILE A N 1
ATOM 2755 C CA . ILE A 1 388 ? 43.596 137.905 4.592 1.00 35.53 388 ILE A CA 1
ATOM 2756 C C . ILE A 1 388 ? 44.230 136.802 5.493 1.00 30.82 388 ILE A C 1
ATOM 2757 O O . ILE A 1 388 ? 45.421 136.717 5.624 1.00 30.58 388 ILE A O 1
ATOM 2762 N N . LYS A 1 389 ? 43.386 135.960 6.054 1.00 30.48 389 LYS A N 1
ATOM 2763 C CA . LYS A 1 389 ? 43.778 134.915 6.970 1.00 28.01 389 LYS A CA 1
ATOM 2764 C C . LYS A 1 389 ? 44.484 133.881 6.171 1.00 27.73 389 LYS A C 1
ATOM 2765 O O . LYS A 1 389 ? 45.492 133.347 6.592 1.00 26.37 389 LYS A O 1
ATOM 2771 N N . THR A 1 390 ? 43.945 133.550 4.995 1.00 28.99 390 THR A N 1
ATOM 2772 C CA . THR A 1 390 ? 44.642 132.651 4.097 1.00 27.19 390 THR A CA 1
ATOM 2773 C C . THR A 1 390 ? 46.045 133.110 3.699 1.00 26.70 390 THR A C 1
ATOM 2774 O O . THR A 1 390 ? 47.009 132.312 3.639 1.00 28.91 390 THR A O 1
ATOM 2778 N N . GLU A 1 391 ? 46.214 134.367 3.387 1.00 27.12 391 GLU A N 1
ATOM 2779 C CA . GLU A 1 391 ? 47.562 134.802 3.035 1.00 29.85 391 GLU A CA 1
ATOM 2780 C C . GLU A 1 391 ? 48.505 134.840 4.288 1.00 28.28 391 GLU A C 1
ATOM 2781 O O . GLU A 1 391 ? 49.672 134.565 4.158 1.00 28.35 391 GLU A O 1
ATOM 2787 N N . LEU A 1 392 ? 48.014 135.194 5.468 1.00 27.47 392 LEU A N 1
ATOM 2788 C CA . LEU A 1 392 ? 48.826 134.976 6.711 1.00 27.50 392 LEU A CA 1
ATOM 2789 C C . LEU A 1 392 ? 49.317 133.497 6.828 1.00 24.98 392 LEU A C 1
ATOM 2790 O O . LEU A 1 392 ? 50.489 133.230 6.895 1.00 25.49 392 LEU A O 1
ATOM 2795 N N . ARG A 1 393 ? 48.391 132.560 6.821 1.00 24.48 393 ARG A N 1
ATOM 2796 C CA . ARG A 1 393 ? 48.692 131.196 7.001 1.00 25.42 393 ARG A CA 1
ATOM 2797 C C . ARG A 1 393 ? 49.555 130.635 5.898 1.00 28.22 393 ARG A C 1
ATOM 2798 O O . ARG A 1 393 ? 50.534 129.912 6.176 1.00 26.70 393 ARG A O 1
ATOM 2806 N N . GLU A 1 394 ? 49.216 130.963 4.647 1.00 28.57 394 GLU A N 1
ATOM 2807 C CA . GLU A 1 394 ? 49.882 130.339 3.502 1.00 30.65 394 GLU A CA 1
ATOM 2808 C C . GLU A 1 394 ? 51.162 131.014 3.083 1.00 28.81 394 GLU A C 1
ATOM 2809 O O . GLU A 1 394 ? 52.054 130.304 2.622 1.00 32.03 394 GLU A O 1
ATOM 2815 N N . LYS A 1 395 ? 51.253 132.351 3.160 1.00 26.33 395 LYS A N 1
ATOM 2816 C CA . LYS A 1 395 ? 52.406 133.075 2.628 1.00 28.64 395 LYS A CA 1
ATOM 2817 C C . LYS A 1 395 ? 53.280 133.665 3.703 1.00 27.32 395 LYS A C 1
ATOM 2818 O O . LYS A 1 395 ? 54.474 133.431 3.764 1.00 32.52 395 LYS A O 1
ATOM 2824 N N . LEU A 1 396 ? 52.692 134.501 4.519 1.00 27.03 396 LEU A N 1
ATOM 2825 C CA . LEU A 1 396 ? 53.439 135.203 5.541 1.00 30.54 396 LEU A CA 1
ATOM 2826 C C . LEU A 1 396 ? 54.057 134.271 6.581 1.00 28.31 396 LEU A C 1
ATOM 2827 O O . LEU A 1 396 ? 55.197 134.483 6.987 1.00 25.68 396 LEU A O 1
ATOM 2832 N N . LEU A 1 397 ? 53.318 133.215 6.951 1.00 27.10 397 LEU A N 1
ATOM 2833 C CA . LEU A 1 397 ? 53.800 132.232 7.941 1.00 25.94 397 LEU A CA 1
ATOM 2834 C C . LEU A 1 397 ? 54.328 130.971 7.255 1.00 27.12 397 LEU A C 1
ATOM 2835 O O . LEU A 1 397 ? 54.871 130.126 7.926 1.00 25.16 397 LEU A O 1
ATOM 2840 N N . GLY A 1 398 ? 54.169 130.871 5.931 1.00 25.12 398 GLY A N 1
ATOM 2841 C CA . GLY A 1 398 ? 54.920 129.941 5.075 1.00 25.33 398 GLY A CA 1
ATOM 2842 C C . GLY A 1 398 ? 54.181 128.683 4.688 1.00 25.35 398 GLY A C 1
ATOM 2843 O O . GLY A 1 398 ? 54.682 127.884 3.913 1.00 27.23 398 GLY A O 1
ATOM 2844 N N . GLY A 1 399 ? 52.985 128.511 5.218 1.00 23.96 399 GLY A N 1
ATOM 2845 C CA . GLY A 1 399 ? 52.096 127.480 4.764 1.00 25.64 399 GLY A CA 1
ATOM 2846 C C . GLY A 1 399 ? 52.355 126.053 5.177 1.00 25.96 399 GLY A C 1
ATOM 2847 O O . GLY A 1 399 ? 51.653 125.192 4.729 1.00 26.71 399 GLY A O 1
ATOM 2848 N N . ARG A 1 400 ? 53.346 125.786 6.027 1.00 24.83 400 ARG A N 1
ATOM 2849 C CA . ARG A 1 400 ? 53.641 124.402 6.469 1.00 21.82 400 ARG A CA 1
ATOM 2850 C C . ARG A 1 400 ? 53.399 124.168 7.950 1.00 20.69 400 ARG A C 1
ATOM 2851 O O . ARG A 1 400 ? 53.781 123.111 8.463 1.00 18.29 400 ARG A O 1
ATOM 2859 N N . VAL A 1 401 ? 52.706 125.089 8.627 1.00 19.47 401 VAL A N 1
ATOM 2860 C CA . VAL A 1 401 ? 52.474 124.927 10.088 1.00 20.05 401 VAL A CA 1
ATOM 2861 C C . VAL A 1 401 ? 51.642 123.706 10.335 1.00 23.27 401 VAL A C 1
ATOM 2862 O O . VAL A 1 401 ? 50.498 123.677 9.944 1.00 26.44 401 VAL A O 1
ATOM 2866 N N . LEU A 1 402 ? 52.237 122.700 10.991 1.00 21.48 402 LEU A N 1
ATOM 2867 C CA . LEU A 1 402 ? 51.493 121.578 11.538 1.00 22.81 402 LEU A CA 1
ATOM 2868 C C . LEU A 1 402 ? 50.982 121.637 12.963 1.00 22.21 402 LEU A C 1
ATOM 2869 O O . LEU A 1 402 ? 49.920 121.040 13.302 1.00 23.93 402 LEU A O 1
ATOM 2874 N N . THR A 1 403 ? 51.806 122.182 13.837 1.00 25.19 403 THR A N 1
ATOM 2875 C CA . THR A 1 403 ? 51.403 122.424 15.249 1.00 22.90 403 THR A CA 1
ATOM 2876 C C . THR A 1 403 ? 51.827 123.784 15.723 1.00 21.39 403 THR A C 1
ATOM 2877 O O . THR A 1 403 ? 52.759 124.379 15.213 1.00 22.62 403 THR A O 1
ATOM 2881 N N . ALA A 1 404 ? 51.130 124.269 16.740 1.00 19.30 404 ALA A N 1
ATOM 2882 C CA . ALA A 1 404 ? 51.410 125.564 17.263 1.00 19.02 404 ALA A CA 1
ATOM 2883 C C . ALA A 1 404 ? 51.158 125.530 18.768 1.00 18.21 404 ALA A C 1
ATOM 2884 O O . ALA A 1 404 ? 50.256 124.769 19.240 1.00 18.74 404 ALA A O 1
ATOM 2886 N N . GLY A 1 405 ? 51.904 126.347 19.492 1.00 16.51 405 GLY A N 1
ATOM 2887 C CA . GLY A 1 405 ? 51.733 126.511 20.924 1.00 16.93 405 GLY A CA 1
ATOM 2888 C C . GLY A 1 405 ? 51.991 127.978 21.332 1.00 18.12 405 GLY A C 1
ATOM 2889 O O . GLY A 1 405 ? 52.731 128.677 20.635 1.00 15.83 405 GLY A O 1
ATOM 2890 N N . SER A 1 406 ? 51.455 128.374 22.506 1.00 18.97 406 SER A N 1
ATOM 2891 C CA . SER A 1 406 ? 51.984 129.480 23.227 1.00 21.06 406 SER A CA 1
ATOM 2892 C C . SER A 1 406 ? 52.055 129.266 24.748 1.00 17.22 406 SER A C 1
ATOM 2893 O O . SER A 1 406 ? 51.500 128.369 25.311 1.00 16.18 406 SER A O 1
ATOM 2896 N N . GLY A 1 407 ? 52.729 130.179 25.390 1.00 18.01 407 GLY A N 1
ATOM 2897 C CA . GLY A 1 407 ? 52.999 130.088 26.824 1.00 16.36 407 GLY A CA 1
ATOM 2898 C C . GLY A 1 407 ? 53.837 131.281 27.240 1.00 18.56 407 GLY A C 1
ATOM 2899 O O . GLY A 1 407 ? 54.017 132.226 26.475 1.00 17.92 407 GLY A O 1
ATOM 2900 N N . SER A 1 408 ? 54.226 131.296 28.518 1.00 21.25 408 SER A N 1
ATOM 2901 C CA . SER A 1 408 ? 54.922 132.426 29.185 1.00 20.37 408 SER A CA 1
ATOM 2902 C C . SER A 1 408 ? 54.029 133.450 29.761 1.00 18.41 408 SER A C 1
ATOM 2903 O O . SER A 1 408 ? 54.461 134.178 30.599 1.00 17.97 408 SER A O 1
ATOM 2906 N N . ALA A 1 409 ? 52.785 133.513 29.305 1.00 18.13 409 ALA A N 1
ATOM 2907 C CA . ALA A 1 409 ? 51.813 134.471 29.780 1.00 18.50 409 ALA A CA 1
ATOM 2908 C C . ALA A 1 409 ? 50.472 134.022 29.266 1.00 18.64 409 ALA A C 1
ATOM 2909 O O . ALA A 1 409 ? 50.426 133.246 28.377 1.00 17.55 409 ALA A O 1
ATOM 2911 N N . PRO A 1 410 ? 49.376 134.429 29.913 1.00 18.91 410 PRO A N 1
ATOM 2912 C CA . PRO A 1 410 ? 48.049 133.970 29.456 1.00 21.50 410 PRO A CA 1
ATOM 2913 C C . PRO A 1 410 ? 47.596 134.654 28.180 1.00 21.46 410 PRO A C 1
ATOM 2914 O O . PRO A 1 410 ? 48.103 135.735 27.774 1.00 23.61 410 PRO A O 1
ATOM 2918 N N . MET A 1 411 ? 46.679 134.006 27.500 1.00 21.93 411 MET A N 1
ATOM 2919 C CA . MET A 1 411 ? 46.107 134.556 26.294 1.00 26.23 411 MET A CA 1
ATOM 2920 C C . MET A 1 411 ? 44.600 134.659 26.420 1.00 24.98 411 MET A C 1
ATOM 2921 O O . MET A 1 411 ? 43.958 133.707 26.870 1.00 22.51 411 MET A O 1
ATOM 2926 N N . SER A 1 412 ? 44.041 135.775 25.965 1.00 24.32 412 SER A N 1
ATOM 2927 C CA . SER A 1 412 ? 42.591 135.936 25.905 1.00 26.74 412 SER A CA 1
ATOM 2928 C C . SER A 1 412 ? 41.966 134.850 25.047 1.00 25.68 412 SER A C 1
ATOM 2929 O O . SER A 1 412 ? 42.544 134.418 24.076 1.00 24.04 412 SER A O 1
ATOM 2932 N N . PRO A 1 413 ? 40.724 134.462 25.367 1.00 30.42 413 PRO A N 1
ATOM 2933 C CA . PRO A 1 413 ? 39.978 133.553 24.498 1.00 27.35 413 PRO A CA 1
ATOM 2934 C C . PRO A 1 413 ? 39.741 134.084 23.090 1.00 24.47 413 PRO A C 1
ATOM 2935 O O . PRO A 1 413 ? 39.705 133.296 22.160 1.00 22.62 413 PRO A O 1
ATOM 2939 N N . GLU A 1 414 ? 39.523 135.399 22.951 1.00 25.47 414 GLU A N 1
ATOM 2940 C CA . GLU A 1 414 ? 39.348 136.029 21.607 1.00 28.47 414 GLU A CA 1
ATOM 2941 C C . GLU A 1 414 ? 40.611 135.929 20.771 1.00 24.49 414 GLU A C 1
ATOM 2942 O O . GLU A 1 414 ? 40.531 135.612 19.594 1.00 23.09 414 GLU A O 1
ATOM 2948 N N . LEU A 1 415 ? 41.769 136.220 21.354 1.00 21.71 415 LEU A N 1
ATOM 2949 C CA . LEU A 1 415 ? 43.044 136.049 20.623 1.00 19.24 415 LEU A CA 1
ATOM 2950 C C . LEU A 1 415 ? 43.327 134.587 20.250 1.00 20.28 415 LEU A C 1
ATOM 2951 O O . LEU A 1 415 ? 43.717 134.241 19.072 1.00 21.05 415 LEU A O 1
ATOM 2956 N N . THR A 1 416 ? 43.120 133.690 21.192 1.00 19.40 416 THR A N 1
ATOM 2957 C CA . THR A 1 416 ? 43.234 132.235 20.849 1.00 23.04 416 THR A CA 1
ATOM 2958 C C . THR A 1 416 ? 42.315 131.862 19.656 1.00 22.74 416 THR A C 1
ATOM 2959 O O . THR A 1 416 ? 42.756 131.273 18.673 1.00 24.88 416 THR A O 1
ATOM 2963 N N . ALA A 1 417 ? 41.045 132.240 19.732 1.00 26.54 417 ALA A N 1
ATOM 2964 C CA . ALA A 1 417 ? 40.059 131.982 18.611 1.00 25.59 417 ALA A CA 1
ATOM 2965 C C . ALA A 1 417 ? 40.578 132.544 17.281 1.00 24.86 417 ALA A C 1
ATOM 2966 O O . ALA A 1 417 ? 40.574 131.898 16.258 1.00 26.27 417 ALA A O 1
ATOM 2968 N N . PHE A 1 418 ? 41.104 133.764 17.307 1.00 24.76 418 PHE A N 1
ATOM 2969 C CA . PHE A 1 418 ? 41.626 134.356 16.083 1.00 23.18 418 PHE A CA 1
ATOM 2970 C C . PHE A 1 418 ? 42.825 133.617 15.513 1.00 23.39 418 PHE A C 1
ATOM 2971 O O . PHE A 1 418 ? 42.828 133.232 14.369 1.00 19.27 418 PHE A O 1
ATOM 2979 N N . ILE A 1 419 ? 43.876 133.422 16.322 1.00 23.44 419 ILE A N 1
ATOM 2980 C CA . ILE A 1 419 ? 45.046 132.666 15.870 1.00 21.85 419 ILE A CA 1
ATOM 2981 C C . ILE A 1 419 ? 44.683 131.282 15.320 1.00 22.45 419 ILE A C 1
ATOM 2982 O O . ILE A 1 419 ? 45.223 130.834 14.314 1.00 24.07 419 ILE A O 1
ATOM 2987 N N . GLU A 1 420 ? 43.761 130.608 15.952 1.00 22.64 420 GLU A N 1
ATOM 2988 C CA . GLU A 1 420 ? 43.390 129.274 15.498 1.00 25.24 420 GLU A CA 1
ATOM 2989 C C . GLU A 1 420 ? 42.635 129.342 14.151 1.00 27.65 420 GLU A C 1
ATOM 2990 O O . GLU A 1 420 ? 42.766 128.405 13.333 1.00 26.78 420 GLU A O 1
ATOM 2996 N N . SER A 1 421 ? 41.841 130.414 13.946 1.00 27.28 421 SER A N 1
ATOM 2997 C CA . SER A 1 421 ? 41.092 130.589 12.666 1.00 30.53 421 SER A CA 1
ATOM 2998 C C . SER A 1 421 ? 42.054 130.975 11.573 1.00 28.96 421 SER A C 1
ATOM 2999 O O . SER A 1 421 ? 41.825 130.687 10.421 1.00 31.63 421 SER A O 1
ATOM 3002 N N . VAL A 1 422 ? 43.168 131.583 11.925 1.00 25.76 422 VAL A N 1
ATOM 3003 C CA . VAL A 1 422 ? 44.215 131.816 10.909 1.00 25.50 422 VAL A CA 1
ATOM 3004 C C . VAL A 1 422 ? 44.983 130.549 10.539 1.00 24.59 422 VAL A C 1
ATOM 3005 O O . VAL A 1 422 ? 45.158 130.225 9.354 1.00 23.59 422 VAL A O 1
ATOM 3009 N N . LEU A 1 423 ? 45.523 129.882 11.525 1.00 21.78 423 LEU A N 1
ATOM 3010 C CA . LEU A 1 423 ? 46.422 128.752 11.308 1.00 23.95 423 LEU A CA 1
ATOM 3011 C C . LEU A 1 423 ? 45.725 127.495 10.911 1.00 23.03 423 LEU A C 1
ATOM 3012 O O . LEU A 1 423 ? 46.351 126.630 10.314 1.00 25.28 423 LEU A O 1
ATOM 3017 N N . GLN A 1 424 ? 44.448 127.390 11.253 1.00 24.18 424 GLN A N 1
ATOM 3018 C CA . GLN A 1 424 ? 43.709 126.135 11.069 1.00 26.00 424 GLN A CA 1
ATOM 3019 C C . GLN A 1 424 ? 44.384 124.939 11.718 1.00 27.50 424 GLN A C 1
ATOM 3020 O O . GLN A 1 424 ? 44.410 123.847 11.159 1.00 27.43 424 GLN A O 1
ATOM 3026 N N . VAL A 1 425 ? 44.876 125.148 12.948 1.00 25.36 425 VAL A N 1
ATOM 3027 C CA . VAL A 1 425 ? 45.341 124.056 13.801 1.00 27.18 425 VAL A CA 1
ATOM 3028 C C . VAL A 1 425 ? 45.093 124.511 15.227 1.00 26.18 425 VAL A C 1
ATOM 3029 O O . VAL A 1 425 ? 44.939 125.693 15.496 1.00 26.09 425 VAL A O 1
ATOM 3033 N N . HIS A 1 426 ? 45.088 123.537 16.130 1.00 26.61 426 HIS A N 1
ATOM 3034 C CA . HIS A 1 426 ? 44.879 123.814 17.539 1.00 25.71 426 HIS A CA 1
ATOM 3035 C C . HIS A 1 426 ? 46.102 124.522 18.163 1.00 22.37 426 HIS A C 1
ATOM 3036 O O . HIS A 1 426 ? 47.247 124.161 17.900 1.00 23.35 426 HIS A O 1
ATOM 3043 N N . LEU A 1 427 ? 45.845 125.572 18.916 1.00 22.52 427 LEU A N 1
ATOM 3044 C CA . LEU A 1 427 ? 46.871 126.281 19.597 1.00 23.62 427 LEU A CA 1
ATOM 3045 C C . LEU A 1 427 ? 46.977 125.753 21.050 1.00 22.27 427 LEU A C 1
ATOM 3046 O O . LEU A 1 427 ? 46.100 126.023 21.930 1.00 23.54 427 LEU A O 1
ATOM 3051 N N . VAL A 1 428 ? 48.007 124.961 21.276 1.00 19.12 428 VAL A N 1
ATOM 3052 C CA . VAL A 1 428 ? 48.278 124.447 22.624 1.00 19.96 428 VAL A CA 1
ATOM 3053 C C . VAL A 1 428 ? 48.723 125.506 23.605 1.00 18.70 428 VAL A C 1
ATOM 3054 O O . VAL A 1 428 ? 49.645 126.355 23.293 1.00 19.44 428 VAL A O 1
ATOM 3058 N N . ASP A 1 429 ? 48.153 125.449 24.807 1.00 17.84 429 ASP A N 1
ATOM 3059 C CA . ASP A 1 429 ? 48.625 126.378 25.875 1.00 18.72 429 ASP A CA 1
ATOM 3060 C C . ASP A 1 429 ? 49.482 125.612 26.838 1.00 16.20 429 ASP A C 1
ATOM 3061 O O . ASP A 1 429 ? 49.036 124.657 27.395 1.00 16.47 429 ASP A O 1
ATOM 3066 N N . GLY A 1 430 ? 50.743 126.031 26.973 1.00 15.47 430 GLY A N 1
ATOM 3067 C CA . GLY A 1 430 ? 51.705 125.399 27.838 1.00 15.02 430 GLY A CA 1
ATOM 3068 C C . GLY A 1 430 ? 52.057 126.282 28.972 1.00 15.14 430 GLY A C 1
ATOM 3069 O O . GLY A 1 430 ? 52.615 127.383 28.726 1.00 18.03 430 GLY A O 1
ATOM 3070 N N . TYR A 1 431 ? 51.751 125.832 30.184 1.00 16.32 431 TYR A N 1
ATOM 3071 C CA . TYR A 1 431 ? 52.114 126.517 31.471 1.00 14.50 431 TYR A CA 1
ATOM 3072 C C . TYR A 1 431 ? 53.249 125.746 32.185 1.00 14.95 431 TYR A C 1
ATOM 3073 O O . TYR A 1 431 ? 53.213 124.560 32.325 1.00 13.37 431 TYR A O 1
ATOM 3082 N N . GLY A 1 432 ? 54.275 126.469 32.591 1.00 14.81 432 GLY A N 1
ATOM 3083 C CA . GLY A 1 432 ? 55.285 126.007 33.484 1.00 15.57 432 GLY A CA 1
ATOM 3084 C C . GLY A 1 432 ? 56.191 127.142 33.825 1.00 15.81 432 GLY A C 1
ATOM 3085 O O . GLY A 1 432 ? 55.814 128.323 33.585 1.00 17.36 432 GLY A O 1
ATOM 3086 N N . SER A 1 433 ? 57.329 126.827 34.447 1.00 14.11 433 SER A N 1
ATOM 3087 C CA . SER A 1 433 ? 58.231 127.845 34.928 1.00 13.88 433 SER A CA 1
ATOM 3088 C C . SER A 1 433 ? 59.668 127.324 34.983 1.00 12.26 433 SER A C 1
ATOM 3089 O O . SER A 1 433 ? 59.948 126.127 35.034 1.00 10.25 433 SER A O 1
ATOM 3092 N N . THR A 1 434 ? 60.538 128.281 35.128 1.00 12.07 434 THR A N 1
ATOM 3093 C CA . THR A 1 434 ? 61.937 128.073 35.393 1.00 13.10 434 THR A CA 1
ATOM 3094 C C . THR A 1 434 ? 62.163 127.175 36.608 1.00 12.51 434 THR A C 1
ATOM 3095 O O . THR A 1 434 ? 62.972 126.246 36.551 1.00 13.76 434 THR A O 1
ATOM 3099 N N . GLU A 1 435 ? 61.436 127.429 37.680 1.00 12.32 435 GLU A N 1
ATOM 3100 C CA . GLU A 1 435 ? 61.573 126.684 38.893 1.00 12.69 435 GLU A CA 1
ATOM 3101 C C . GLU A 1 435 ? 60.959 125.249 38.826 1.00 13.51 435 GLU A C 1
ATOM 3102 O O . GLU A 1 435 ? 61.530 124.358 39.323 1.00 12.54 435 GLU A O 1
ATOM 3108 N N . ALA A 1 436 ? 59.791 125.083 38.239 1.00 13.96 436 ALA A N 1
ATOM 3109 C CA . ALA A 1 436 ? 59.059 123.828 38.261 1.00 14.87 436 ALA A CA 1
ATOM 3110 C C . ALA A 1 436 ? 59.179 122.953 37.059 1.00 14.35 436 ALA A C 1
ATOM 3111 O O . ALA A 1 436 ? 58.856 121.811 37.158 1.00 14.66 436 ALA A O 1
ATOM 3113 N N . GLY A 1 437 ? 59.605 123.472 35.931 1.00 13.32 437 GLY A N 1
ATOM 3114 C CA . GLY A 1 437 ? 59.481 122.719 34.677 1.00 14.39 437 GLY A CA 1
ATOM 3115 C C . GLY A 1 437 ? 58.082 122.865 34.093 1.00 14.28 437 GLY A C 1
ATOM 3116 O O . GLY A 1 437 ? 57.373 123.868 34.398 1.00 14.26 437 GLY A O 1
ATOM 3117 N N . PRO A 1 438 ? 57.718 121.952 33.183 1.00 14.30 438 PRO A N 1
ATOM 3118 C CA . PRO A 1 438 ? 56.361 122.015 32.627 1.00 14.07 438 PRO A CA 1
ATOM 3119 C C . PRO A 1 438 ? 55.323 121.526 33.630 1.00 12.86 438 PRO A C 1
ATOM 3120 O O . PRO A 1 438 ? 55.547 120.517 34.293 1.00 14.05 438 PRO A O 1
ATOM 3124 N N . VAL A 1 439 ? 54.182 122.233 33.729 1.00 12.52 439 VAL A N 1
ATOM 3125 C CA . VAL A 1 439 ? 53.169 121.985 34.748 1.00 12.90 439 VAL A CA 1
ATOM 3126 C C . VAL A 1 439 ? 51.801 121.651 34.153 1.00 14.39 439 VAL A C 1
ATOM 3127 O O . VAL A 1 439 ? 51.190 120.612 34.530 1.00 15.20 439 VAL A O 1
ATOM 3131 N N . TRP A 1 440 ? 51.352 122.370 33.135 1.00 14.77 440 TRP A N 1
ATOM 3132 C CA . TRP A 1 440 ? 50.098 121.952 32.455 1.00 14.00 440 TRP A CA 1
ATOM 3133 C C . TRP A 1 440 ? 50.136 122.194 30.952 1.00 14.07 440 TRP A C 1
ATOM 3134 O O . TRP A 1 440 ? 50.861 123.073 30.418 1.00 13.59 440 TRP A O 1
ATOM 3145 N N . ARG A 1 441 ? 49.281 121.460 30.294 1.00 14.50 441 ARG A N 1
ATOM 3146 C CA . ARG A 1 441 ? 49.066 121.439 28.846 1.00 15.88 441 ARG A CA 1
ATOM 3147 C C . ARG A 1 441 ? 47.542 121.530 28.637 1.00 18.01 441 ARG A C 1
ATOM 3148 O O . ARG A 1 441 ? 46.808 120.698 29.066 1.00 16.75 441 ARG A O 1
ATOM 3156 N N . ASP A 1 442 ? 47.069 122.650 28.077 1.00 17.97 442 ASP A N 1
ATOM 3157 C CA . ASP A 1 442 ? 45.617 122.822 27.821 1.00 19.11 442 ASP A CA 1
ATOM 3158 C C . ASP A 1 442 ? 44.795 122.482 29.065 1.00 19.37 442 ASP A C 1
ATOM 3159 O O . ASP A 1 442 ? 43.954 121.560 29.055 1.00 19.98 442 ASP A O 1
ATOM 3164 N N . ARG A 1 443 ? 45.143 123.147 30.147 1.00 18.17 443 ARG A N 1
ATOM 3165 C CA . ARG A 1 443 ? 44.562 122.978 31.476 1.00 20.40 443 ARG A CA 1
ATOM 3166 C C . ARG A 1 443 ? 45.007 121.778 32.330 1.00 18.62 443 ARG A C 1
ATOM 3167 O O . ARG A 1 443 ? 44.902 121.835 33.559 1.00 19.25 443 ARG A O 1
ATOM 3175 N N . LYS A 1 444 ? 45.468 120.721 31.712 1.00 19.00 444 LYS A N 1
ATOM 3176 C CA . LYS A 1 444 ? 45.637 119.452 32.418 1.00 20.46 444 LYS A CA 1
ATOM 3177 C C . LYS A 1 444 ? 47.050 119.247 32.914 1.00 18.22 444 LYS A C 1
ATOM 3178 O O . LYS A 1 444 ? 47.944 119.347 32.145 1.00 15.41 444 LYS A O 1
ATOM 3184 N N . LEU A 1 445 ? 47.212 118.927 34.189 1.00 19.40 445 LEU A N 1
ATOM 3185 C CA . LEU A 1 445 ? 48.525 118.703 34.782 1.00 19.27 445 LEU A CA 1
ATOM 3186 C C . LEU A 1 445 ? 49.364 117.713 33.993 1.00 19.54 445 LEU A C 1
ATOM 3187 O O . LEU A 1 445 ? 48.886 116.727 33.563 1.00 20.16 445 LEU A O 1
ATOM 3192 N N . VAL A 1 446 ? 50.656 117.971 33.848 1.00 18.35 446 VAL A N 1
ATOM 3193 C CA . VAL A 1 446 ? 51.546 117.152 33.070 1.00 18.92 446 VAL A CA 1
ATOM 3194 C C . VAL A 1 446 ? 52.144 116.174 34.060 1.00 20.92 446 VAL A C 1
ATOM 3195 O O . VAL A 1 446 ? 52.947 116.585 34.897 1.00 18.11 446 VAL A O 1
ATOM 3199 N N . LYS A 1 447 ? 51.740 114.889 33.972 1.00 22.72 447 LYS A N 1
ATOM 3200 C CA . LYS A 1 447 ? 52.139 113.861 34.984 1.00 25.81 447 LYS A CA 1
ATOM 3201 C C . LYS A 1 447 ? 52.690 112.655 34.268 1.00 24.80 447 LYS A C 1
ATOM 3202 O O . LYS A 1 447 ? 51.987 112.049 33.550 1.00 24.76 447 LYS A O 1
ATOM 3208 N N . PRO A 1 448 ? 53.983 112.372 34.349 1.00 28.12 448 PRO A N 1
ATOM 3209 C CA . PRO A 1 448 ? 55.061 113.161 34.961 1.00 24.72 448 PRO A CA 1
ATOM 3210 C C . PRO A 1 448 ? 55.310 114.453 34.220 1.00 20.81 448 PRO A C 1
ATOM 3211 O O . PRO A 1 448 ? 55.049 114.522 33.019 1.00 18.93 448 PRO A O 1
ATOM 3215 N N . PRO A 1 449 ? 55.980 115.419 34.863 1.00 19.79 449 PRO A N 1
ATOM 3216 C CA . PRO A 1 449 ? 56.731 115.287 36.123 1.00 16.62 449 PRO A CA 1
ATOM 3217 C C . PRO A 1 449 ? 55.942 115.652 37.389 1.00 16.40 449 PRO A C 1
ATOM 3218 O O . PRO A 1 449 ? 56.416 115.347 38.475 1.00 16.90 449 PRO A O 1
ATOM 3222 N N . VAL A 1 450 ? 54.754 116.272 37.270 1.00 15.95 450 VAL A N 1
ATOM 3223 C CA . VAL A 1 450 ? 54.005 116.705 38.435 1.00 16.78 450 VAL A CA 1
ATOM 3224 C C . VAL A 1 450 ? 53.452 115.440 39.098 1.00 18.93 450 VAL A C 1
ATOM 3225 O O . VAL A 1 450 ? 52.948 114.574 38.394 1.00 16.95 450 VAL A O 1
ATOM 3229 N N . THR A 1 451 ? 53.549 115.364 40.415 1.00 19.27 451 THR A N 1
ATOM 3230 C CA . THR A 1 451 ? 53.108 114.215 41.162 1.00 21.82 451 THR A CA 1
ATOM 3231 C C . THR A 1 451 ? 51.984 114.573 42.149 1.00 21.19 451 THR A C 1
ATOM 3232 O O . THR A 1 451 ? 51.156 113.725 42.440 1.00 24.09 451 THR A O 1
ATOM 3236 N N . GLU A 1 452 ? 51.915 115.800 42.653 1.00 19.51 452 GLU A N 1
ATOM 3237 C CA . GLU A 1 452 ? 50.840 116.171 43.578 1.00 21.11 452 GLU A CA 1
ATOM 3238 C C . GLU A 1 452 ? 50.576 117.664 43.454 1.00 18.10 452 GLU A C 1
ATOM 3239 O O . GLU A 1 452 ? 51.493 118.432 43.085 1.00 16.52 452 GLU A O 1
ATOM 3245 N N . HIS A 1 453 ? 49.379 118.080 43.809 1.00 16.37 453 HIS A N 1
ATOM 3246 C CA . HIS A 1 453 ? 49.081 119.538 43.828 1.00 15.86 453 HIS A CA 1
ATOM 3247 C C . HIS A 1 453 ? 48.071 119.857 44.887 1.00 17.11 453 HIS A C 1
ATOM 3248 O O . HIS A 1 453 ? 47.335 118.962 45.340 1.00 15.47 453 HIS A O 1
ATOM 3255 N N . LYS A 1 454 ? 47.997 121.138 45.236 1.00 16.15 454 LYS A N 1
ATOM 3256 C CA . LYS A 1 454 ? 46.890 121.621 45.991 1.00 17.52 454 LYS A CA 1
ATOM 3257 C C . LYS A 1 454 ? 46.717 123.109 45.717 1.00 16.60 454 LYS A C 1
ATOM 3258 O O . LYS A 1 454 ? 47.581 123.769 45.091 1.00 16.53 454 LYS A O 1
ATOM 3264 N N . LEU A 1 455 ? 45.630 123.663 46.233 1.00 16.26 455 LEU A N 1
ATOM 3265 C CA . LEU A 1 455 ? 45.387 125.099 46.215 1.00 16.31 455 LEU A CA 1
ATOM 3266 C C . LEU A 1 455 ? 45.526 125.747 47.585 1.00 16.91 455 LEU A C 1
ATOM 3267 O O . LEU A 1 455 ? 45.130 125.157 48.530 1.00 17.93 455 LEU A O 1
ATOM 3272 N N . ILE A 1 456 ? 46.105 126.956 47.669 1.00 16.16 456 ILE A N 1
ATOM 3273 C CA . ILE A 1 456 ? 46.280 127.656 48.921 1.00 20.16 456 ILE A CA 1
ATOM 3274 C C . ILE A 1 456 ? 45.480 128.962 48.858 1.00 19.86 456 ILE A C 1
ATOM 3275 O O . ILE A 1 456 ? 45.573 129.659 47.872 1.00 16.22 456 ILE A O 1
ATOM 3280 N N . ASP A 1 457 ? 44.683 129.267 49.895 1.00 20.00 457 ASP A N 1
ATOM 3281 C CA . ASP A 1 457 ? 43.717 130.384 49.868 1.00 19.77 457 ASP A CA 1
ATOM 3282 C C . ASP A 1 457 ? 44.514 131.679 49.879 1.00 22.19 457 ASP A C 1
ATOM 3283 O O . ASP A 1 457 ? 45.595 131.675 50.421 1.00 19.46 457 ASP A O 1
ATOM 3288 N N . VAL A 1 458 ? 44.016 132.745 49.244 1.00 20.47 458 VAL A N 1
ATOM 3289 C CA . VAL A 1 458 ? 44.655 134.053 49.309 1.00 23.86 458 VAL A CA 1
ATOM 3290 C C . VAL A 1 458 ? 43.551 134.988 49.785 1.00 26.42 458 VAL A C 1
ATOM 3291 O O . VAL A 1 458 ? 42.839 135.586 48.977 1.00 25.17 458 VAL A O 1
ATOM 3295 N N . PRO A 1 459 ? 43.329 135.011 51.117 1.00 26.71 459 PRO A N 1
ATOM 3296 C CA . PRO A 1 459 ? 42.235 135.799 51.663 1.00 26.80 459 PRO A CA 1
ATOM 3297 C C . PRO A 1 459 ? 42.376 137.308 51.360 1.00 28.27 459 PRO A C 1
ATOM 3298 O O . PRO A 1 459 ? 41.412 137.959 51.026 1.00 31.01 459 PRO A O 1
ATOM 3302 N N . GLU A 1 460 ? 43.569 137.842 51.417 1.00 30.66 460 GLU A N 1
ATOM 3303 C CA . GLU A 1 460 ? 43.772 139.263 51.072 1.00 37.74 460 GLU A CA 1
ATOM 3304 C C . GLU A 1 460 ? 43.250 139.636 49.655 1.00 37.20 460 GLU A C 1
ATOM 3305 O O . GLU A 1 460 ? 42.760 140.761 49.434 1.00 39.33 460 GLU A O 1
ATOM 3311 N N . LEU A 1 461 ? 43.259 138.686 48.713 1.00 33.47 461 LEU A N 1
ATOM 3312 C CA . LEU A 1 461 ? 42.799 138.966 47.370 1.00 29.57 461 LEU A CA 1
ATOM 3313 C C . LEU A 1 461 ? 41.472 138.375 47.115 1.00 29.11 461 LEU A C 1
ATOM 3314 O O . LEU A 1 461 ? 40.906 138.469 46.021 1.00 27.19 461 LEU A O 1
ATOM 3319 N N . GLY A 1 462 ? 40.935 137.724 48.124 1.00 27.98 462 GLY A N 1
ATOM 3320 C CA . GLY A 1 462 ? 39.618 137.183 47.954 1.00 27.13 462 GLY A CA 1
ATOM 3321 C C . GLY A 1 462 ? 39.512 135.901 47.213 1.00 27.31 462 GLY A C 1
ATOM 3322 O O . GLY A 1 462 ? 38.504 135.645 46.689 1.00 27.55 462 GLY A O 1
ATOM 3323 N N . TYR A 1 463 ? 40.528 135.039 47.189 1.00 27.78 463 TYR A N 1
ATOM 3324 C CA . TYR A 1 463 ? 40.344 133.758 46.543 1.00 25.52 463 TYR A CA 1
ATOM 3325 C C . TYR A 1 463 ? 40.448 132.648 47.542 1.00 25.23 463 TYR A C 1
ATOM 3326 O O . TYR A 1 463 ? 41.389 132.622 48.348 1.00 25.50 463 TYR A O 1
ATOM 3335 N N . PHE A 1 464 ? 39.551 131.677 47.423 1.00 26.09 464 PHE A N 1
ATOM 3336 C CA . PHE A 1 464 ? 39.301 130.650 48.439 1.00 24.63 464 PHE A CA 1
ATOM 3337 C C . PHE A 1 464 ? 38.902 129.394 47.742 1.00 22.70 464 PHE A C 1
ATOM 3338 O O . PHE A 1 464 ? 38.225 129.456 46.728 1.00 21.03 464 PHE A O 1
ATOM 3346 N N . SER A 1 465 ? 39.282 128.240 48.302 1.00 20.51 465 SER A N 1
ATOM 3347 C CA . SER A 1 465 ? 38.846 126.970 47.759 1.00 22.71 465 SER A CA 1
ATOM 3348 C C . SER A 1 465 ? 37.375 126.710 47.859 1.00 24.94 465 SER A C 1
ATOM 3349 O O . SER A 1 465 ? 36.890 125.828 47.198 1.00 25.84 465 SER A O 1
ATOM 3352 N N . THR A 1 466 ? 36.652 127.497 48.640 1.00 27.36 466 THR A N 1
ATOM 3353 C CA . THR A 1 466 ? 35.221 127.340 48.723 1.00 30.15 466 THR A CA 1
ATOM 3354 C C . THR A 1 466 ? 34.512 128.230 47.693 1.00 31.62 466 THR A C 1
ATOM 3355 O O . THR A 1 466 ? 33.301 128.266 47.723 1.00 33.51 466 THR A O 1
ATOM 3359 N N . ASP A 1 467 ? 35.225 128.903 46.780 1.00 30.52 467 ASP A N 1
ATOM 3360 C CA . ASP A 1 467 ? 34.573 129.849 45.837 1.00 32.16 467 ASP A CA 1
ATOM 3361 C C . ASP A 1 467 ? 33.671 129.060 44.898 1.00 31.36 467 ASP A C 1
ATOM 3362 O O . ASP A 1 467 ? 33.833 127.848 44.725 1.00 27.86 467 ASP A O 1
ATOM 3367 N N . SER A 1 468 ? 32.655 129.727 44.359 1.00 32.40 468 SER A N 1
ATOM 3368 C CA . SER A 1 468 ? 31.746 129.078 43.389 1.00 32.34 468 SER A CA 1
ATOM 3369 C C . SER A 1 468 ? 31.779 129.922 42.142 1.00 31.32 468 SER A C 1
ATOM 3370 O O . SER A 1 468 ? 32.011 131.131 42.265 1.00 36.27 468 SER A O 1
ATOM 3373 N N . PRO A 1 469 ? 31.651 129.303 40.952 1.00 26.24 469 PRO A N 1
ATOM 3374 C CA . PRO A 1 469 ? 31.519 127.850 40.703 1.00 28.42 469 PRO A CA 1
ATOM 3375 C C . PRO A 1 469 ? 32.802 127.019 40.879 1.00 28.15 469 PRO A C 1
ATOM 3376 O O . PRO A 1 469 ? 32.753 125.786 40.902 1.00 29.57 469 PRO A O 1
ATOM 3380 N N . TYR A 1 470 ? 33.938 127.685 40.969 1.00 29.04 470 TYR A N 1
ATOM 3381 C CA . TYR A 1 470 ? 35.208 126.952 40.976 1.00 31.90 470 TYR A CA 1
ATOM 3382 C C . TYR A 1 470 ? 36.138 127.354 42.109 1.00 24.62 470 TYR A C 1
ATOM 3383 O O . TYR A 1 470 ? 36.425 128.538 42.302 1.00 26.14 470 TYR A O 1
ATOM 3392 N N . PRO A 1 471 ? 36.683 126.375 42.790 1.00 24.89 471 PRO A N 1
ATOM 3393 C CA . PRO A 1 471 ? 37.750 126.715 43.763 1.00 22.59 471 PRO A CA 1
ATOM 3394 C C . PRO A 1 471 ? 38.869 127.631 43.185 1.00 23.72 471 PRO A C 1
ATOM 3395 O O . PRO A 1 471 ? 39.251 127.502 41.996 1.00 23.48 471 PRO A O 1
ATOM 3399 N N . ARG A 1 472 ? 39.331 128.610 43.952 1.00 22.00 472 ARG A N 1
ATOM 3400 C CA . ARG A 1 472 ? 40.460 129.385 43.524 1.00 23.99 472 ARG A CA 1
ATOM 3401 C C . ARG A 1 472 ? 41.522 129.416 44.604 1.00 23.09 472 ARG A C 1
ATOM 3402 O O . ARG A 1 472 ? 41.207 129.417 45.793 1.00 23.33 472 ARG A O 1
ATOM 3410 N N . GLY A 1 473 ? 42.777 129.486 44.205 1.00 19.69 473 GLY A N 1
ATOM 3411 C CA . GLY A 1 473 ? 43.855 129.648 45.182 1.00 18.10 473 GLY A CA 1
ATOM 3412 C C . GLY A 1 473 ? 45.224 129.635 44.496 1.00 17.33 473 GLY A C 1
ATOM 3413 O O . GLY A 1 473 ? 45.294 129.495 43.259 1.00 17.89 473 GLY A O 1
ATOM 3414 N N . GLU A 1 474 ? 46.289 129.820 45.250 1.00 15.58 474 GLU A N 1
ATOM 3415 C CA . GLU A 1 474 ? 47.658 129.676 44.711 1.00 16.82 474 GLU A CA 1
ATOM 3416 C C . GLU A 1 474 ? 47.895 128.193 44.490 1.00 15.63 474 GLU A C 1
ATOM 3417 O O . GLU A 1 474 ? 47.534 127.367 45.342 1.00 14.98 474 GLU A O 1
ATOM 3423 N N . LEU A 1 475 ? 48.466 127.885 43.329 1.00 13.81 475 LEU A N 1
ATOM 3424 C CA . LEU A 1 475 ? 48.797 126.535 42.976 1.00 13.20 475 LEU A CA 1
ATOM 3425 C C . LEU A 1 475 ? 50.117 126.182 43.650 1.00 13.85 475 LEU A C 1
ATOM 3426 O O . LEU A 1 475 ? 51.115 126.966 43.590 1.00 13.48 475 LEU A O 1
ATOM 3431 N N . ALA A 1 476 ? 50.133 125.004 44.275 1.00 13.12 476 ALA A N 1
ATOM 3432 C CA . ALA A 1 476 ? 51.324 124.457 44.943 1.00 13.84 476 ALA A CA 1
ATOM 3433 C C . ALA A 1 476 ? 51.490 123.075 44.455 1.00 13.16 476 ALA A C 1
ATOM 3434 O O . ALA A 1 476 ? 50.488 122.409 44.275 1.00 11.33 476 ALA A O 1
ATOM 3436 N N . ILE A 1 477 ? 52.732 122.671 44.158 1.00 13.24 477 ILE A N 1
ATOM 3437 C CA . ILE A 1 477 ? 52.992 121.372 43.499 1.00 14.32 477 ILE A CA 1
ATOM 3438 C C . ILE A 1 477 ? 54.231 120.687 44.013 1.00 14.16 477 ILE A C 1
ATOM 3439 O O . ILE A 1 477 ? 55.172 121.347 44.447 1.00 13.22 477 ILE A O 1
ATOM 3444 N N . LYS A 1 478 ? 54.220 119.387 43.924 1.00 15.40 478 LYS A N 1
ATOM 3445 C CA . LYS A 1 478 ? 55.464 118.511 43.946 1.00 16.27 478 LYS A CA 1
ATOM 3446 C C . LYS A 1 478 ? 55.671 117.945 42.589 1.00 16.39 478 LYS A C 1
ATOM 3447 O O . LYS A 1 478 ? 54.722 117.466 41.987 1.00 18.33 478 LYS A O 1
ATOM 3453 N N . THR A 1 479 ? 56.871 118.073 42.066 1.00 16.14 479 THR A N 1
ATOM 3454 C CA . THR A 1 479 ? 57.193 117.719 40.709 1.00 17.00 479 THR A CA 1
ATOM 3455 C C . THR A 1 479 ? 58.641 117.214 40.642 1.00 17.31 479 THR A C 1
ATOM 3456 O O . THR A 1 479 ? 59.499 117.684 41.403 1.00 16.11 479 THR A O 1
ATOM 3460 N N . GLN A 1 480 ? 58.875 116.276 39.742 1.00 17.67 480 GLN A N 1
ATOM 3461 C CA . GLN A 1 480 ? 60.190 115.694 39.592 1.00 19.60 480 GLN A CA 1
ATOM 3462 C C . GLN A 1 480 ? 61.228 116.683 39.067 1.00 18.25 480 GLN A C 1
ATOM 3463 O O . GLN A 1 480 ? 62.377 116.511 39.323 1.00 18.99 480 GLN A O 1
ATOM 3469 N N . THR A 1 481 ? 60.818 117.695 38.328 1.00 17.05 481 THR A N 1
ATOM 3470 C CA . THR A 1 481 ? 61.671 118.714 37.752 1.00 17.48 481 THR A CA 1
ATOM 3471 C C . THR A 1 481 ? 61.901 119.979 38.549 1.00 15.12 481 THR A C 1
ATOM 3472 O O . THR A 1 481 ? 62.486 120.935 37.999 1.00 15.20 481 THR A O 1
ATOM 3476 N N . ILE A 1 482 ? 61.532 119.977 39.838 1.00 14.58 482 ILE A N 1
ATOM 3477 C CA . ILE A 1 482 ? 61.715 121.093 40.735 1.00 14.19 482 ILE A CA 1
ATOM 3478 C C . ILE A 1 482 ? 63.197 121.468 40.924 1.00 13.17 482 ILE A C 1
ATOM 3479 O O . ILE A 1 482 ? 64.047 120.601 40.978 1.00 14.09 482 ILE A O 1
ATOM 3484 N N . LEU A 1 483 ? 63.504 122.763 40.978 1.00 12.02 483 LEU A N 1
ATOM 3485 C CA . LEU A 1 483 ? 64.875 123.205 41.168 1.00 12.36 483 LEU A CA 1
ATOM 3486 C C . LEU A 1 483 ? 65.328 122.836 42.598 1.00 12.91 483 LEU A C 1
ATOM 3487 O O . LEU A 1 483 ? 64.504 122.842 43.536 1.00 12.76 483 LEU A O 1
ATOM 3492 N N . PRO A 1 484 ? 66.626 122.519 42.765 1.00 13.48 484 PRO A N 1
ATOM 3493 C CA . PRO A 1 484 ? 67.177 122.297 44.090 1.00 14.61 484 PRO A CA 1
ATOM 3494 C C . PRO A 1 484 ? 67.315 123.532 44.975 1.00 15.18 484 PRO A C 1
ATOM 3495 O O . PRO A 1 484 ? 67.418 123.419 46.218 1.00 16.83 484 PRO A O 1
ATOM 3499 N N . GLY A 1 485 ? 67.347 124.695 44.349 1.00 15.36 485 GLY A N 1
ATOM 3500 C CA . GLY A 1 485 ? 67.511 125.967 45.082 1.00 14.35 485 GLY A CA 1
ATOM 3501 C C . GLY A 1 485 ? 67.844 127.091 44.159 1.00 13.11 485 GLY A C 1
ATOM 3502 O O . GLY A 1 485 ? 68.065 126.862 42.944 1.00 13.67 485 GLY A O 1
ATOM 3503 N N . TYR A 1 486 ? 67.827 128.285 44.705 1.00 12.72 486 TYR A N 1
ATOM 3504 C CA . TYR A 1 486 ? 68.451 129.433 44.121 1.00 12.53 486 TYR A CA 1
ATOM 3505 C C . TYR A 1 486 ? 69.875 129.593 44.607 1.00 13.34 486 TYR A C 1
ATOM 3506 O O . TYR A 1 486 ? 70.166 129.457 45.795 1.00 13.17 486 TYR A O 1
ATOM 3515 N N . TYR A 1 487 ? 70.775 129.894 43.688 1.00 12.71 487 TYR A N 1
ATOM 3516 C CA . TYR A 1 487 ? 72.210 129.799 43.969 1.00 14.26 487 TYR A CA 1
ATOM 3517 C C . TYR A 1 487 ? 72.643 130.737 45.095 1.00 14.87 487 TYR A C 1
ATOM 3518 O O . TYR A 1 487 ? 72.412 131.920 45.031 1.00 14.20 487 TYR A O 1
ATOM 3527 N N . LYS A 1 488 ? 73.191 130.163 46.144 1.00 18.96 488 LYS A N 1
ATOM 3528 C CA . LYS A 1 488 ? 73.716 130.937 47.277 1.00 21.94 488 LYS A CA 1
ATOM 3529 C C . LYS A 1 488 ? 72.639 131.752 47.992 1.00 23.58 488 LYS A C 1
ATOM 3530 O O . LYS A 1 488 ? 72.928 132.739 48.615 1.00 21.15 488 LYS A O 1
ATOM 3536 N N . ARG A 1 489 ? 71.385 131.335 47.896 1.00 20.37 489 ARG A N 1
ATOM 3537 C CA . ARG A 1 489 ? 70.318 132.103 48.444 1.00 23.15 489 ARG A CA 1
ATOM 3538 C C . ARG A 1 489 ? 69.316 131.142 49.161 1.00 21.71 489 ARG A C 1
ATOM 3539 O O . ARG A 1 489 ? 68.182 131.089 48.758 1.00 17.32 489 ARG A O 1
ATOM 3547 N N . PRO A 1 490 ? 69.764 130.395 50.179 1.00 22.93 490 PRO A N 1
ATOM 3548 C CA . PRO A 1 490 ? 68.940 129.447 50.984 1.00 26.30 490 PRO A CA 1
ATOM 3549 C C . PRO A 1 490 ? 67.723 130.143 51.644 1.00 23.68 490 PRO A C 1
ATOM 3550 O O . PRO A 1 490 ? 66.633 129.535 51.792 1.00 25.15 490 PRO A O 1
ATOM 3554 N N . GLU A 1 491 ? 67.829 131.430 51.932 1.00 25.86 491 GLU A N 1
ATOM 3555 C CA . GLU A 1 491 ? 66.663 132.164 52.452 1.00 27.67 491 GLU A CA 1
ATOM 3556 C C . GLU A 1 491 ? 65.550 132.328 51.441 1.00 24.52 491 GLU A C 1
ATOM 3557 O O . GLU A 1 491 ? 64.344 132.168 51.765 1.00 23.99 491 GLU A O 1
ATOM 3563 N N . THR A 1 492 ? 65.902 132.699 50.216 1.00 23.66 492 THR A N 1
ATOM 3564 C CA . THR A 1 492 ? 64.910 132.923 49.166 1.00 21.80 492 THR A CA 1
ATOM 3565 C C . THR A 1 492 ? 64.323 131.562 48.771 1.00 18.59 492 THR A C 1
ATOM 3566 O O . THR A 1 492 ? 63.152 131.437 48.527 1.00 18.26 492 THR A O 1
ATOM 3570 N N . THR A 1 493 ? 65.149 130.534 48.807 1.00 16.11 493 THR A N 1
ATOM 3571 C CA . THR A 1 493 ? 64.718 129.168 48.475 1.00 15.19 493 THR A CA 1
ATOM 3572 C C . THR A 1 493 ? 63.595 128.724 49.441 1.00 16.93 493 THR A C 1
ATOM 3573 O O . THR A 1 493 ? 62.514 128.265 49.048 1.00 14.27 493 THR A O 1
ATOM 3577 N N . ALA A 1 494 ? 63.841 128.940 50.729 1.00 16.71 494 ALA A N 1
ATOM 3578 C CA . ALA A 1 494 ? 62.904 128.568 51.722 1.00 17.70 494 ALA A CA 1
ATOM 3579 C C . ALA A 1 494 ? 61.522 129.199 51.541 1.00 15.59 494 ALA A C 1
ATOM 3580 O O . ALA A 1 494 ? 60.537 128.550 51.820 1.00 15.24 494 ALA A O 1
ATOM 3582 N N . GLU A 1 495 ? 61.475 130.454 51.136 1.00 16.03 495 GLU A N 1
ATOM 3583 C CA . GLU A 1 495 ? 60.245 131.189 50.963 1.00 19.60 495 GLU A CA 1
ATOM 3584 C C . GLU A 1 495 ? 59.353 130.558 49.928 1.00 19.25 495 GLU A C 1
ATOM 3585 O O . GLU A 1 495 ? 58.157 130.767 49.985 1.00 22.13 495 GLU A O 1
ATOM 3591 N N . VAL A 1 496 ? 59.899 129.796 48.967 1.00 16.87 496 VAL A N 1
ATOM 3592 C CA . VAL A 1 496 ? 59.041 129.195 47.931 1.00 16.47 496 VAL A CA 1
ATOM 3593 C C . VAL A 1 496 ? 58.666 127.722 48.211 1.00 15.79 496 VAL A C 1
ATOM 3594 O O . VAL A 1 496 ? 58.151 127.046 47.316 1.00 15.23 496 VAL A O 1
ATOM 3598 N N . PHE A 1 497 ? 58.966 127.229 49.410 1.00 15.36 497 PHE A N 1
ATOM 3599 C CA . PHE A 1 497 ? 58.668 125.814 49.794 1.00 15.01 497 PHE A CA 1
ATOM 3600 C C . PHE A 1 497 ? 57.894 125.815 51.115 1.00 16.70 497 PHE A C 1
ATOM 3601 O O . PHE A 1 497 ? 58.300 126.499 52.099 1.00 14.70 497 PHE A O 1
ATOM 3609 N N . ASP A 1 498 ? 56.783 125.060 51.173 1.00 16.65 498 ASP A N 1
ATOM 3610 C CA . ASP A 1 498 ? 56.042 125.010 52.403 1.00 17.98 498 ASP A CA 1
ATOM 3611 C C . ASP A 1 498 ? 56.507 123.887 53.323 1.00 18.53 498 ASP A C 1
ATOM 3612 O O . ASP A 1 498 ? 57.379 123.122 52.983 1.00 15.20 498 ASP A O 1
ATOM 3617 N N . GLU A 1 499 ? 55.901 123.788 54.511 1.00 21.25 499 GLU A N 1
ATOM 3618 C CA . GLU A 1 499 ? 56.355 122.843 55.528 1.00 22.39 499 GLU A CA 1
ATOM 3619 C C . GLU A 1 499 ? 56.116 121.428 55.080 1.00 24.22 499 GLU A C 1
ATOM 3620 O O . GLU A 1 499 ? 56.678 120.550 55.643 1.00 24.73 499 GLU A O 1
ATOM 3626 N N . ASP A 1 500 ? 55.231 121.211 54.117 1.00 22.72 500 ASP A N 1
ATOM 3627 C CA . ASP A 1 500 ? 55.018 119.840 53.613 1.00 25.53 500 ASP A CA 1
ATOM 3628 C C . ASP A 1 500 ? 55.795 119.513 52.377 1.00 21.58 500 ASP A C 1
ATOM 3629 O O . ASP A 1 500 ? 55.551 118.463 51.811 1.00 20.23 500 ASP A O 1
ATOM 3634 N N . GLY A 1 501 ? 56.660 120.416 51.907 1.00 18.66 501 GLY A N 1
ATOM 3635 C CA . GLY A 1 501 ? 57.532 120.104 50.748 1.00 16.23 501 GLY A CA 1
ATOM 3636 C C . GLY A 1 501 ? 56.972 120.617 49.411 1.00 16.05 501 GLY A C 1
ATOM 3637 O O . GLY A 1 501 ? 57.564 120.375 48.395 1.00 16.40 501 GLY A O 1
ATOM 3638 N N . PHE A 1 502 ? 55.816 121.270 49.397 1.00 15.41 502 PHE A N 1
ATOM 3639 C CA . PHE A 1 502 ? 55.255 121.783 48.136 1.00 15.17 502 PHE A CA 1
ATOM 3640 C C . PHE A 1 502 ? 55.981 123.059 47.711 1.00 13.85 502 PHE A C 1
ATOM 3641 O O . PHE A 1 502 ? 56.270 123.946 48.539 1.00 13.30 502 PHE A O 1
ATOM 3649 N N . TYR A 1 503 ? 56.252 123.159 46.408 1.00 14.61 503 TYR A N 1
ATOM 3650 C CA . TYR A 1 503 ? 56.713 124.362 45.764 1.00 12.72 503 TYR A CA 1
ATOM 3651 C C . TYR A 1 503 ? 55.499 125.266 45.580 1.00 12.94 503 TYR A C 1
ATOM 3652 O O . TYR A 1 503 ? 54.476 124.810 45.047 1.00 13.10 503 TYR A O 1
ATOM 3661 N N . LEU A 1 504 ? 55.641 126.566 45.913 1.00 13.33 504 LEU A N 1
ATOM 3662 C CA . LEU A 1 504 ? 54.608 127.567 45.807 1.00 14.63 504 LEU A CA 1
ATOM 3663 C C . LEU A 1 504 ? 54.820 128.370 44.507 1.00 14.87 504 LEU A C 1
ATOM 3664 O O . LEU A 1 504 ? 55.815 129.102 44.404 1.00 15.33 504 LEU A O 1
ATOM 3669 N N . THR A 1 505 ? 53.931 128.228 43.537 1.00 13.20 505 THR A N 1
ATOM 3670 C CA . THR A 1 505 ? 54.157 128.847 42.199 1.00 15.23 505 THR A CA 1
ATOM 3671 C C . THR A 1 505 ? 54.057 130.422 42.230 1.00 16.84 505 THR A C 1
ATOM 3672 O O . THR A 1 505 ? 54.549 131.059 41.336 1.00 19.42 505 THR A O 1
ATOM 3676 N N . GLY A 1 506 ? 53.361 131.005 43.215 1.00 15.26 506 GLY A N 1
ATOM 3677 C CA . GLY A 1 506 ? 52.981 132.418 43.140 1.00 17.11 506 GLY A CA 1
ATOM 3678 C C . GLY A 1 506 ? 51.801 132.758 42.230 1.00 17.82 506 GLY A C 1
ATOM 3679 O O . GLY A 1 506 ? 51.373 133.954 42.144 1.00 15.85 506 GLY A O 1
ATOM 3680 N N . ASP A 1 507 ? 51.246 131.737 41.592 1.00 17.04 507 ASP A N 1
ATOM 3681 C CA . ASP A 1 507 ? 50.228 131.905 40.577 1.00 17.32 507 ASP A CA 1
ATOM 3682 C C . ASP A 1 507 ? 48.876 131.463 41.147 1.00 17.84 507 ASP A C 1
ATOM 3683 O O . ASP A 1 507 ? 48.725 130.342 41.572 1.00 15.89 507 ASP A O 1
ATOM 3688 N N . VAL A 1 508 ? 47.857 132.331 41.065 1.00 18.16 508 VAL A N 1
ATOM 3689 C CA . VAL A 1 508 ? 46.498 131.960 41.469 1.00 18.00 508 VAL A CA 1
ATOM 3690 C C . VAL A 1 508 ? 45.777 131.383 40.300 1.00 16.52 508 VAL A C 1
ATOM 3691 O O . VAL A 1 508 ? 45.903 131.882 39.159 1.00 17.62 508 VAL A O 1
ATOM 3695 N N . VAL A 1 509 ? 45.081 130.288 40.533 1.00 16.97 509 VAL A N 1
ATOM 3696 C CA . VAL A 1 509 ? 44.388 129.585 39.506 1.00 16.52 509 VAL A CA 1
ATOM 3697 C C . VAL A 1 509 ? 42.974 129.210 39.956 1.00 17.38 509 VAL A C 1
ATOM 3698 O O . VAL A 1 509 ? 42.657 129.216 41.163 1.00 16.65 509 VAL A O 1
ATOM 3702 N N . ALA A 1 510 ? 42.123 128.903 38.985 1.00 17.85 510 ALA A N 1
ATOM 3703 C CA . ALA A 1 510 ? 40.814 128.295 39.240 1.00 18.88 510 ALA A CA 1
ATOM 3704 C C . ALA A 1 510 ? 40.838 126.882 38.809 1.00 20.15 510 ALA A C 1
ATOM 3705 O O . ALA A 1 510 ? 41.344 126.576 37.718 1.00 21.99 510 ALA A O 1
ATOM 3707 N N . GLU A 1 511 ? 40.276 126.002 39.610 1.00 21.87 511 GLU A N 1
ATOM 3708 C CA . GLU A 1 511 ? 40.152 124.610 39.218 1.00 24.34 511 GLU A CA 1
ATOM 3709 C C . GLU A 1 511 ? 38.749 124.338 38.676 1.00 27.39 511 GLU A C 1
ATOM 3710 O O . GLU A 1 511 ? 37.763 124.552 39.389 1.00 28.34 511 GLU A O 1
ATOM 3716 N N . VAL A 1 512 ? 38.707 123.836 37.440 1.00 26.35 512 VAL A N 1
ATOM 3717 C CA . VAL A 1 512 ? 37.476 123.590 36.678 1.00 25.16 512 VAL A CA 1
ATOM 3718 C C . VAL A 1 512 ? 37.223 122.119 36.473 1.00 28.99 512 VAL A C 1
ATOM 3719 O O . VAL A 1 512 ? 36.177 121.785 35.994 1.00 33.94 512 VAL A O 1
ATOM 3723 N N . ALA A 1 513 ? 38.128 121.229 36.892 1.00 29.68 513 ALA A N 1
ATOM 3724 C CA . ALA A 1 513 ? 37.833 119.801 36.833 1.00 32.16 513 ALA A CA 1
ATOM 3725 C C . ALA A 1 513 ? 38.962 119.003 37.473 1.00 35.22 513 ALA A C 1
ATOM 3726 O O . ALA A 1 513 ? 39.998 119.568 37.840 1.00 37.38 513 ALA A O 1
ATOM 3728 N N . PRO A 1 514 ? 38.737 117.705 37.730 1.00 41.36 514 PRO A N 1
ATOM 3729 C CA . PRO A 1 514 ? 39.827 117.033 38.446 1.00 45.03 514 PRO A CA 1
ATOM 3730 C C . PRO A 1 514 ? 41.130 117.303 37.680 1.00 45.22 514 PRO A C 1
ATOM 3731 O O . PRO A 1 514 ? 41.262 116.970 36.472 1.00 39.79 514 PRO A O 1
ATOM 3735 N N . GLU A 1 515 ? 42.029 118.004 38.359 1.00 38.11 515 GLU A N 1
ATOM 3736 C CA . GLU A 1 515 ? 43.344 118.286 37.841 1.00 38.23 515 GLU A CA 1
ATOM 3737 C C . GLU A 1 515 ? 43.334 119.116 36.517 1.00 34.65 515 GLU A C 1
ATOM 3738 O O . GLU A 1 515 ? 44.266 118.949 35.731 1.00 32.43 515 GLU A O 1
ATOM 3744 N N . GLU A 1 516 ? 42.333 120.000 36.341 1.00 31.49 516 GLU A N 1
ATOM 3745 C CA . GLU A 1 516 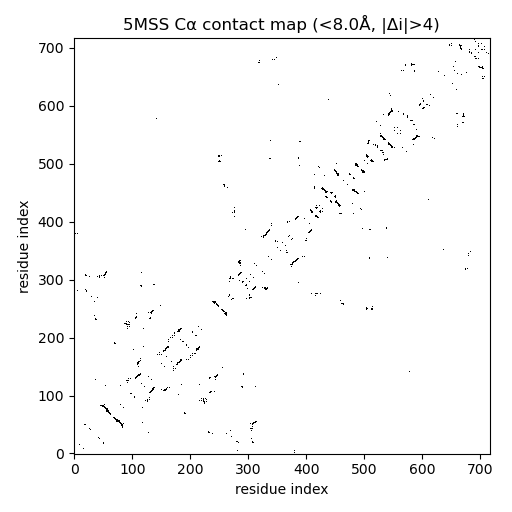? 42.296 121.039 35.298 1.00 31.33 516 GLU A CA 1
ATOM 3746 C C . GLU A 1 516 ? 42.195 122.494 35.785 1.00 28.25 516 GLU A C 1
ATOM 3747 O O . GLU A 1 516 ? 41.251 122.850 36.497 1.00 26.97 516 GLU A O 1
ATOM 3753 N N . PHE A 1 517 ? 43.130 123.352 35.336 1.00 23.90 517 PHE A N 1
ATOM 3754 C CA . PHE A 1 517 ? 43.284 124.691 35.824 1.00 21.64 517 PHE A CA 1
ATOM 3755 C C . PHE A 1 517 ? 43.278 125.892 34.831 1.00 23.51 517 PHE A C 1
ATOM 3756 O O . PHE A 1 517 ? 43.674 125.803 33.678 1.00 21.90 517 PHE A O 1
ATOM 3764 N N . VAL A 1 518 ? 42.886 127.057 35.349 1.00 22.91 518 VAL A N 1
ATOM 3765 C CA . VAL A 1 518 ? 42.891 128.314 34.597 1.00 21.60 518 VAL A CA 1
ATOM 3766 C C . VAL A 1 518 ? 43.697 129.354 35.356 1.00 21.22 518 VAL A C 1
ATOM 3767 O O . VAL A 1 518 ? 43.475 129.586 36.556 1.00 23.44 518 VAL A O 1
ATOM 3771 N N . TYR A 1 519 ? 44.607 130.022 34.669 1.00 20.27 519 TYR A N 1
ATOM 3772 C CA . TYR A 1 519 ? 45.395 131.103 35.272 1.00 21.15 519 TYR A CA 1
ATOM 3773 C C . TYR A 1 519 ? 44.501 132.312 35.590 1.00 22.22 519 TYR A C 1
ATOM 3774 O O . TYR A 1 519 ? 43.755 132.764 34.728 1.00 17.36 519 TYR A O 1
ATOM 3783 N N . VAL A 1 520 ? 44.581 132.807 36.821 1.00 20.58 520 VAL A N 1
ATOM 3784 C CA . VAL A 1 520 ? 43.785 133.937 37.276 1.00 24.62 520 VAL A CA 1
ATOM 3785 C C . VAL A 1 520 ? 44.571 135.187 37.709 1.00 23.36 520 VAL A C 1
ATOM 3786 O O . VAL A 1 520 ? 44.228 136.266 37.340 1.00 25.60 520 VAL A O 1
ATOM 3790 N N . ASP A 1 521 ? 45.629 135.062 38.486 1.00 21.22 521 ASP A N 1
ATOM 3791 C CA . ASP A 1 521 ? 46.245 136.210 39.118 1.00 22.76 521 ASP A CA 1
ATOM 3792 C C . ASP A 1 521 ? 47.563 135.772 39.738 1.00 21.09 521 ASP A C 1
ATOM 3793 O O . ASP A 1 521 ? 47.907 134.608 39.656 1.00 21.34 521 ASP A O 1
ATOM 3798 N N . ARG A 1 522 ? 48.260 136.708 40.386 1.00 21.72 522 ARG A N 1
ATOM 3799 C CA . ARG A 1 522 ? 49.432 136.457 41.192 1.00 20.86 522 ARG A CA 1
ATOM 3800 C C . ARG A 1 522 ? 49.116 136.728 42.663 1.00 24.85 522 ARG A C 1
ATOM 3801 O O . ARG A 1 522 ? 48.322 137.622 42.972 1.00 24.79 522 ARG A O 1
ATOM 3809 N N . ARG A 1 523 ? 49.725 135.955 43.555 1.00 22.78 523 ARG A N 1
ATOM 3810 C CA . ARG A 1 523 ? 49.620 136.211 45.002 1.00 24.82 523 ARG A CA 1
ATOM 3811 C C . ARG A 1 523 ? 50.329 137.530 45.397 1.00 26.18 523 ARG A C 1
ATOM 3812 O O . ARG A 1 523 ? 49.789 138.251 46.205 1.00 28.40 523 ARG A O 1
ATOM 3820 N N . LYS A 1 524 ? 51.450 137.895 44.773 1.00 26.14 524 LYS A N 1
ATOM 3821 C CA . LYS A 1 524 ? 52.271 139.085 45.182 1.00 28.81 524 LYS A CA 1
ATOM 3822 C C . LYS A 1 524 ? 52.437 140.215 44.086 1.00 27.63 524 LYS A C 1
ATOM 3823 O O . LYS A 1 524 ? 51.510 140.518 43.387 1.00 30.68 524 LYS A O 1
ATOM 3829 N N . ASN A 1 525 ? 53.609 140.793 43.921 1.00 24.19 525 ASN A N 1
ATOM 3830 C CA . ASN A 1 525 ? 53.756 142.067 43.272 1.00 26.06 525 ASN A CA 1
ATOM 3831 C C . ASN A 1 525 ? 54.630 141.996 42.004 1.00 22.23 525 ASN A C 1
ATOM 3832 O O . ASN A 1 525 ? 55.130 143.008 41.544 1.00 25.17 525 ASN A O 1
ATOM 3837 N N . VAL A 1 526 ? 54.792 140.794 41.444 1.00 20.15 526 VAL A N 1
ATOM 3838 C CA . VAL A 1 526 ? 55.519 140.595 40.203 1.00 17.61 526 VAL A CA 1
ATOM 3839 C C . VAL A 1 526 ? 54.623 139.836 39.276 1.00 19.46 526 VAL A C 1
ATOM 3840 O O . VAL A 1 526 ? 53.977 138.885 39.696 1.00 18.90 526 VAL A O 1
ATOM 3844 N N . LEU A 1 527 ? 54.612 140.202 37.991 1.00 18.73 527 LEU A N 1
ATOM 3845 C CA . LEU A 1 527 ? 53.763 139.548 37.061 1.00 16.91 527 LEU A CA 1
ATOM 3846 C C . LEU A 1 527 ? 54.314 139.604 35.661 1.00 16.02 527 LEU A C 1
ATOM 3847 O O . LEU A 1 527 ? 55.143 140.435 35.358 1.00 15.19 527 LEU A O 1
ATOM 3852 N N . LYS A 1 528 ? 53.795 138.730 34.820 1.00 15.08 528 LYS A N 1
ATOM 3853 C CA . LYS A 1 528 ? 54.140 138.631 33.374 1.00 15.19 528 LYS A CA 1
ATOM 3854 C C . LYS A 1 528 ? 53.241 139.562 32.643 1.00 15.89 528 LYS A C 1
ATOM 3855 O O . LYS A 1 528 ? 52.070 139.734 33.049 1.00 17.66 528 LYS A O 1
ATOM 3861 N N . LEU A 1 529 ? 53.776 140.210 31.602 1.00 18.39 529 LEU A N 1
ATOM 3862 C CA . LEU A 1 529 ? 52.938 140.877 30.603 1.00 19.44 529 LEU A CA 1
ATOM 3863 C C . LEU A 1 529 ? 52.997 140.035 29.343 1.00 19.48 529 LEU A C 1
ATOM 3864 O O . LEU A 1 529 ? 53.625 138.983 29.345 1.00 19.05 529 LEU A O 1
ATOM 3869 N N . SER A 1 530 ? 52.360 140.475 28.250 1.00 17.72 530 SER A N 1
ATOM 3870 C CA . SER A 1 530 ? 52.286 139.641 27.074 1.00 16.22 530 SER A CA 1
ATOM 3871 C C . SER A 1 530 ? 53.583 139.239 26.379 1.00 17.68 530 SER A C 1
ATOM 3872 O O . SER A 1 530 ? 53.596 138.273 25.630 1.00 17.44 530 SER A O 1
ATOM 3875 N N . GLN A 1 531 ? 54.662 139.971 26.631 1.00 18.14 531 GLN A N 1
ATOM 3876 C CA . GLN A 1 531 ? 55.982 139.603 26.148 1.00 18.35 531 GLN A CA 1
ATOM 3877 C C . GLN A 1 531 ? 56.550 138.347 26.789 1.00 17.50 531 GLN A C 1
ATOM 3878 O O . GLN A 1 531 ? 57.518 137.844 26.255 1.00 18.42 531 GLN A O 1
ATOM 3884 N N . GLY A 1 532 ? 55.992 137.899 27.890 1.00 16.11 532 GLY A N 1
ATOM 3885 C CA . GLY A 1 532 ? 56.510 136.783 28.607 1.00 21.13 532 GLY A CA 1
ATOM 3886 C C . GLY A 1 532 ? 57.590 137.078 29.629 1.00 21.59 532 GLY A C 1
ATOM 3887 O O . GLY A 1 532 ? 58.196 136.124 30.069 1.00 20.21 532 GLY A O 1
ATOM 3888 N N . GLU A 1 533 ? 57.839 138.357 30.017 1.00 18.11 533 GLU A N 1
ATOM 3889 C CA . GLU A 1 533 ? 58.861 138.719 31.008 1.00 20.36 533 GLU A CA 1
ATOM 3890 C C . GLU A 1 533 ? 58.231 139.249 32.268 1.00 19.39 533 GLU A C 1
ATOM 3891 O O . GLU A 1 533 ? 57.249 139.994 32.214 1.00 19.55 533 GLU A O 1
ATOM 3897 N N . PHE A 1 534 ? 58.835 138.956 33.420 1.00 17.57 534 PHE A N 1
ATOM 3898 C CA . PHE A 1 534 ? 58.221 139.404 34.654 1.00 18.36 534 PHE A CA 1
ATOM 3899 C C . PHE A 1 534 ? 58.495 140.888 34.764 1.00 18.78 534 PHE A C 1
ATOM 3900 O O . PHE A 1 534 ? 59.583 141.326 34.349 1.00 19.89 534 PHE A O 1
ATOM 3908 N N . VAL A 1 535 ? 57.554 141.621 35.344 1.00 19.90 535 VAL A N 1
ATOM 3909 C CA . VAL A 1 535 ? 57.750 142.983 35.760 1.00 22.15 535 VAL A CA 1
ATOM 3910 C C . VAL A 1 535 ? 57.457 143.088 37.246 1.00 20.15 535 VAL A C 1
ATOM 3911 O O . VAL A 1 535 ? 56.482 142.542 37.780 1.00 18.43 535 VAL A O 1
ATOM 3915 N N . ALA A 1 536 ? 58.356 143.765 37.921 1.00 21.01 536 ALA A N 1
ATOM 3916 C CA . ALA A 1 536 ? 58.307 143.868 39.394 1.00 20.33 536 ALA A CA 1
ATOM 3917 C C . ALA A 1 536 ? 57.629 145.207 39.730 1.00 19.96 536 ALA A C 1
ATOM 3918 O O . ALA A 1 536 ? 58.256 146.278 39.710 1.00 19.95 536 ALA A O 1
ATOM 3920 N N . LEU A 1 537 ? 56.359 145.144 40.046 1.00 21.71 537 LEU A N 1
ATOM 3921 C CA . LEU A 1 537 ? 55.609 146.340 40.303 1.00 24.10 537 LEU A CA 1
ATOM 3922 C C . LEU A 1 537 ? 56.232 147.238 41.397 1.00 29.97 537 LEU A C 1
ATOM 3923 O O . LEU A 1 537 ? 56.268 148.467 41.208 1.00 28.18 537 LEU A O 1
ATOM 3928 N N . SER A 1 538 ? 56.757 146.645 42.478 1.00 30.75 538 SER A N 1
ATOM 3929 C CA . SER A 1 538 ? 57.227 147.436 43.617 1.00 34.67 538 SER A CA 1
ATOM 3930 C C . SER A 1 538 ? 58.528 148.189 43.301 1.00 35.23 538 SER A C 1
ATOM 3931 O O . SER A 1 538 ? 58.701 149.299 43.744 1.00 36.94 538 SER A O 1
ATOM 3934 N N . LYS A 1 539 ? 59.404 147.593 42.506 1.00 34.24 539 LYS A N 1
ATOM 3935 C CA . LYS A 1 539 ? 60.606 148.247 42.008 1.00 32.28 539 LYS A CA 1
ATOM 3936 C C . LYS A 1 539 ? 60.292 149.399 41.122 1.00 30.32 539 LYS A C 1
ATOM 3937 O O . LYS A 1 539 ? 60.974 150.425 41.137 1.00 26.69 539 LYS A O 1
ATOM 3943 N N . LEU A 1 540 ? 59.294 149.227 40.270 1.00 26.82 540 LEU A N 1
ATOM 3944 C CA . LEU A 1 540 ? 58.940 150.344 39.400 1.00 25.84 540 LEU A CA 1
ATOM 3945 C C . LEU A 1 540 ? 58.351 151.484 40.227 1.00 24.97 540 LEU A C 1
ATOM 3946 O O . LEU A 1 540 ? 58.628 152.676 39.959 1.00 27.21 540 LEU A O 1
ATOM 3951 N N . GLU A 1 541 ? 57.579 151.153 41.233 1.00 23.90 541 GLU A N 1
ATOM 3952 C CA . GLU A 1 541 ? 57.015 152.152 42.067 1.00 24.65 541 GLU A CA 1
ATOM 3953 C C . GLU A 1 541 ? 58.056 152.974 42.751 1.00 26.48 541 GLU A C 1
ATOM 3954 O O . GLU A 1 541 ? 57.932 154.221 42.812 1.00 25.27 541 GLU A O 1
ATOM 3960 N N . ALA A 1 542 ? 59.092 152.306 43.258 1.00 27.01 542 ALA A N 1
ATOM 3961 C CA . ALA A 1 542 ? 60.206 153.033 43.931 1.00 25.60 542 ALA A CA 1
ATOM 3962 C C . ALA A 1 542 ? 60.945 153.966 42.978 1.00 22.91 542 ALA A C 1
ATOM 3963 O O . ALA A 1 542 ? 61.207 155.156 43.293 1.00 32.52 542 ALA A O 1
ATOM 3965 N N . ALA A 1 543 ? 61.231 153.503 41.775 1.00 21.87 543 ALA A N 1
ATOM 3966 C CA . ALA A 1 543 ? 61.852 154.338 40.790 1.00 23.11 543 ALA A CA 1
ATOM 3967 C C . ALA A 1 543 ? 60.971 155.534 40.394 1.00 25.42 543 ALA A C 1
ATOM 3968 O O . ALA A 1 543 ? 61.466 156.669 40.302 1.00 23.81 543 ALA A O 1
ATOM 3970 N N . TYR A 1 544 ? 59.699 155.256 40.104 1.00 24.52 544 TYR A N 1
ATOM 3971 C CA . TYR A 1 544 ? 58.800 156.311 39.651 1.00 25.28 544 TYR A CA 1
ATOM 3972 C C . TYR A 1 544 ? 58.416 157.336 40.702 1.00 24.36 544 TYR A C 1
ATOM 3973 O O . TYR A 1 544 ? 58.172 158.494 40.348 1.00 25.46 544 TYR A O 1
ATOM 3982 N N . GLY A 1 545 ? 58.322 156.900 41.955 1.00 24.52 545 GLY A N 1
ATOM 3983 C CA . GLY A 1 545 ? 58.210 157.756 43.139 1.00 24.72 545 GLY A CA 1
ATOM 3984 C C . GLY A 1 545 ? 59.317 158.815 43.246 1.00 27.40 545 GLY A C 1
ATOM 3985 O O . GLY A 1 545 ? 59.144 159.833 43.880 1.00 25.59 545 GLY A O 1
ATOM 3986 N N . THR A 1 546 ? 60.448 158.668 42.577 1.00 27.91 546 THR A N 1
ATOM 3987 C CA . THR A 1 546 ? 61.402 159.790 42.643 1.00 29.40 546 THR A CA 1
ATOM 3988 C C . THR A 1 546 ? 61.123 160.909 41.639 1.00 30.18 546 THR A C 1
ATOM 3989 O O . THR A 1 546 ? 61.887 161.841 41.585 1.00 32.17 546 THR A O 1
ATOM 3993 N N . SER A 1 547 ? 60.097 160.795 40.801 1.00 27.37 547 SER A N 1
ATOM 3994 C CA . SER A 1 547 ? 59.662 161.925 39.990 1.00 29.06 547 SER A CA 1
ATOM 3995 C C . SER A 1 547 ? 59.188 163.104 40.886 1.00 28.21 547 SER A C 1
ATOM 3996 O O . SER A 1 547 ? 58.415 162.893 41.825 1.00 26.65 547 SER A O 1
ATOM 3999 N N . PRO A 1 548 ? 59.687 164.333 40.597 1.00 27.86 548 PRO A N 1
ATOM 4000 C CA . PRO A 1 548 ? 59.259 165.535 41.344 1.00 30.70 548 PRO A CA 1
ATOM 4001 C C . PRO A 1 548 ? 57.757 165.850 41.267 1.00 27.65 548 PRO A C 1
ATOM 4002 O O . PRO A 1 548 ? 57.222 166.495 42.176 1.00 26.19 548 PRO A O 1
ATOM 4006 N N . LEU A 1 549 ? 57.103 165.426 40.187 1.00 26.98 549 LEU A N 1
ATOM 4007 C CA . LEU A 1 549 ? 55.612 165.514 40.044 1.00 27.43 549 LEU A CA 1
ATOM 4008 C C . LEU A 1 549 ? 54.786 164.536 40.900 1.00 27.57 549 LEU A C 1
ATOM 4009 O O . LEU A 1 549 ? 53.561 164.706 41.030 1.00 27.30 549 LEU A O 1
ATOM 4014 N N . VAL A 1 550 ? 55.414 163.474 41.410 1.00 25.86 550 VAL A N 1
ATOM 4015 C CA . VAL A 1 550 ? 54.672 162.416 42.047 1.00 24.38 550 VAL A CA 1
ATOM 4016 C C . VAL A 1 550 ? 54.749 162.507 43.557 1.00 25.66 550 VAL A C 1
ATOM 4017 O O . VAL A 1 550 ? 55.848 162.538 44.145 1.00 26.14 550 VAL A O 1
ATOM 4021 N N . ARG A 1 551 ? 53.561 162.503 44.151 1.00 27.10 551 ARG A N 1
ATOM 4022 C CA . ARG A 1 551 ? 53.340 162.292 45.581 1.00 27.42 551 ARG A CA 1
ATOM 4023 C C . ARG A 1 551 ? 53.199 160.808 45.939 1.00 27.29 551 ARG A C 1
ATOM 4024 O O . ARG A 1 551 ? 53.858 160.354 46.849 1.00 26.06 551 ARG A O 1
ATOM 4032 N N . GLN A 1 552 ? 52.244 160.103 45.306 1.00 26.20 552 GLN A N 1
ATOM 4033 C CA . GLN A 1 552 ? 52.080 158.637 45.470 1.00 24.73 552 GLN A CA 1
ATOM 4034 C C . GLN A 1 552 ? 51.821 158.003 44.136 1.00 25.06 552 GLN A C 1
ATOM 4035 O O . GLN A 1 552 ? 51.223 158.643 43.258 1.00 22.32 552 GLN A O 1
ATOM 4041 N N . ILE A 1 553 ? 52.238 156.739 43.953 1.00 22.31 553 ILE A N 1
ATOM 4042 C CA . ILE A 1 553 ? 51.996 156.065 42.708 1.00 21.94 553 ILE A CA 1
ATOM 4043 C C . ILE A 1 553 ? 51.864 154.591 42.958 1.00 25.46 553 ILE A C 1
ATOM 4044 O O . ILE A 1 553 ? 52.706 154.023 43.657 1.00 27.67 553 ILE A O 1
ATOM 4049 N N . SER A 1 554 ? 50.842 153.981 42.366 1.00 25.08 554 SER A N 1
ATOM 4050 C CA . SER A 1 554 ? 50.643 152.528 42.386 1.00 25.95 554 SER A CA 1
ATOM 4051 C C . SER A 1 554 ? 50.541 152.071 40.940 1.00 24.96 554 SER A C 1
ATOM 4052 O O . SER A 1 554 ? 49.733 152.622 40.155 1.00 22.82 554 SER A O 1
ATOM 4055 N N . VAL A 1 555 ? 51.466 151.175 40.567 1.00 20.20 555 VAL A N 1
ATOM 4056 C CA . VAL A 1 555 ? 51.610 150.742 39.247 1.00 19.46 555 VAL A CA 1
ATOM 4057 C C . VAL A 1 555 ? 50.800 149.444 39.141 1.00 20.61 555 VAL A C 1
ATOM 4058 O O . VAL A 1 555 ? 50.790 148.620 40.039 1.00 18.73 555 VAL A O 1
ATOM 4062 N N . TYR A 1 556 ? 50.136 149.312 38.015 1.00 19.47 556 TYR A N 1
ATOM 4063 C CA . TYR A 1 556 ? 49.187 148.246 37.811 1.00 22.33 556 TYR A CA 1
ATOM 4064 C C . TYR A 1 556 ? 49.403 147.608 36.462 1.00 20.10 556 TYR A C 1
ATOM 4065 O O . TYR A 1 556 ? 49.613 148.286 35.442 1.00 21.22 556 TYR A O 1
ATOM 4074 N N . GLY A 1 557 ? 49.285 146.290 36.433 1.00 19.29 557 GLY A N 1
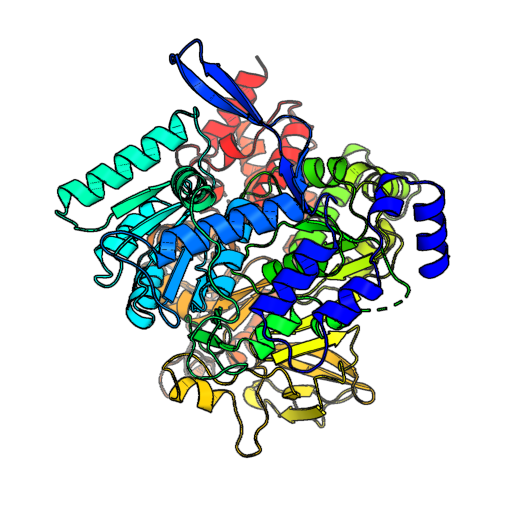ATOM 4075 C CA . GLY A 1 557 ? 49.292 145.571 35.167 1.00 18.06 557 GLY A CA 1
ATOM 4076 C C . GLY A 1 557 ? 48.296 144.415 35.148 1.00 17.38 557 GLY A C 1
ATOM 4077 O O . GLY A 1 557 ? 47.819 143.990 36.183 1.00 17.06 557 GLY A O 1
ATOM 4078 N N . SER A 1 558 ? 47.996 143.982 33.959 1.00 18.31 558 SER A N 1
ATOM 4079 C CA . SER A 1 558 ? 47.141 142.834 33.663 1.00 20.15 558 SER A CA 1
ATOM 4080 C C . SER A 1 558 ? 47.982 141.993 32.730 1.00 20.75 558 SER A C 1
ATOM 4081 O O . SER A 1 558 ? 48.516 142.457 31.691 1.00 20.21 558 SER A O 1
ATOM 4084 N N . SER A 1 559 ? 48.088 140.721 33.067 1.00 20.03 559 SER A N 1
ATOM 4085 C CA . SER A 1 559 ? 48.949 139.830 32.275 1.00 20.38 559 SER A CA 1
ATOM 4086 C C . SER A 1 559 ? 48.469 139.492 30.881 1.00 20.42 559 SER A C 1
ATOM 4087 O O . SER A 1 559 ? 49.221 138.937 30.083 1.00 22.40 559 SER A O 1
ATOM 4090 N N . GLN A 1 560 ? 47.264 139.890 30.550 1.00 22.53 560 GLN A N 1
ATOM 4091 C CA . GLN A 1 560 ? 46.759 139.800 29.167 1.00 22.49 560 GLN A CA 1
ATOM 4092 C C . GLN A 1 560 ? 47.074 141.012 28.292 1.00 21.20 560 GLN A C 1
ATOM 4093 O O . GLN A 1 560 ? 46.761 140.993 27.102 1.00 21.45 560 GLN A O 1
ATOM 4099 N N . ARG A 1 561 ? 47.712 142.009 28.872 1.00 19.63 561 ARG A N 1
ATOM 4100 C CA . ARG A 1 561 ? 48.086 143.234 28.173 1.00 17.84 561 ARG A CA 1
ATOM 4101 C C . ARG A 1 561 ? 49.584 143.305 28.016 1.00 18.25 561 ARG A C 1
ATOM 4102 O O . ARG A 1 561 ? 50.318 142.564 28.665 1.00 16.33 561 ARG A O 1
ATOM 4110 N N . SER A 1 562 ? 50.015 144.239 27.169 1.00 18.76 562 SER A N 1
ATOM 4111 C CA . SER A 1 562 ? 51.405 144.401 26.778 1.00 21.33 562 SER A CA 1
ATOM 4112 C C . SER A 1 562 ? 52.105 145.613 27.432 1.00 21.16 562 SER A C 1
ATOM 4113 O O . SER A 1 562 ? 53.305 145.883 27.185 1.00 22.63 562 SER A O 1
ATOM 4116 N N . TYR A 1 563 ? 51.413 146.284 28.328 1.00 18.16 563 TYR A N 1
ATOM 4117 C CA . TYR A 1 563 ? 51.916 147.515 28.916 1.00 18.83 563 TYR A CA 1
ATOM 4118 C C . TYR A 1 563 ? 51.275 147.753 30.226 1.00 17.32 563 TYR A C 1
ATOM 4119 O O . TYR A 1 563 ? 50.342 147.065 30.569 1.00 16.91 563 TYR A O 1
ATOM 4128 N N . LEU A 1 564 ? 51.772 148.720 30.994 1.00 17.91 564 LEU A N 1
ATOM 4129 C CA . LEU A 1 564 ? 51.262 148.991 32.328 1.00 16.85 564 LEU A CA 1
ATOM 4130 C C . LEU A 1 564 ? 50.505 150.311 32.398 1.00 17.59 564 LEU A C 1
ATOM 4131 O O . LEU A 1 564 ? 50.637 151.187 31.523 1.00 18.14 564 LEU A O 1
ATOM 4136 N N . LEU A 1 565 ? 49.808 150.454 33.505 1.00 19.33 565 LEU A N 1
ATOM 4137 C CA . LEU A 1 565 ? 49.062 151.633 33.907 1.00 20.66 565 LEU A CA 1
ATOM 4138 C C . LEU A 1 565 ? 49.456 152.013 35.319 1.00 19.43 565 LEU A C 1
ATOM 4139 O O . LEU A 1 565 ? 50.055 151.257 35.969 1.00 19.35 565 LEU A O 1
ATOM 4144 N N . ALA A 1 566 ? 49.081 153.200 35.805 1.00 17.96 566 ALA A N 1
ATOM 4145 C CA . ALA A 1 566 ? 49.234 153.538 37.182 1.00 17.76 566 ALA A CA 1
ATOM 4146 C C . ALA A 1 566 ? 48.203 154.505 37.702 1.00 20.53 566 ALA A C 1
ATOM 4147 O O . ALA A 1 566 ? 47.626 155.352 36.947 1.00 18.68 566 ALA A O 1
ATOM 4149 N N . VAL A 1 567 ? 47.967 154.379 38.987 1.00 18.95 567 VAL A N 1
ATOM 4150 C CA . VAL A 1 567 ? 47.214 155.330 39.701 1.00 21.14 567 VAL A CA 1
ATOM 4151 C C . VAL A 1 567 ? 48.251 156.311 40.322 1.00 21.88 567 VAL A C 1
ATOM 4152 O O . VAL A 1 567 ? 49.163 155.894 41.037 1.00 20.94 567 VAL A O 1
ATOM 4156 N N . VAL A 1 568 ? 48.145 157.588 39.990 1.00 21.77 568 VAL A N 1
ATOM 4157 C CA . VAL A 1 568 ? 49.097 158.617 40.469 1.00 23.01 568 VAL A CA 1
ATOM 4158 C C . VAL A 1 568 ? 48.380 159.710 41.213 1.00 22.08 568 VAL A C 1
ATOM 4159 O O . VAL A 1 568 ? 47.437 160.3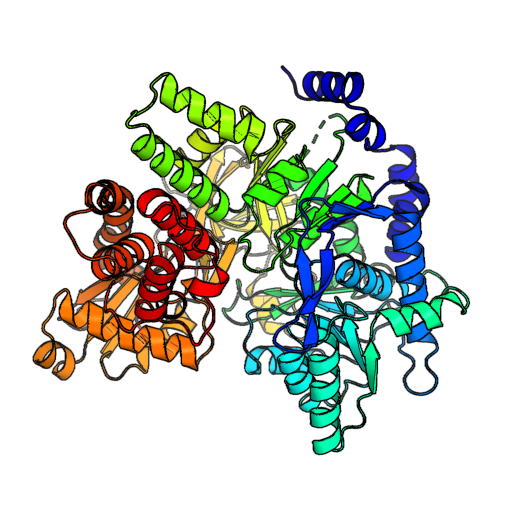33 40.662 1.00 21.67 568 VAL A O 1
ATOM 4163 N N . VAL A 1 569 ? 48.822 159.954 42.448 1.00 23.13 569 VAL A N 1
ATOM 4164 C CA . VAL A 1 569 ? 48.514 161.175 43.167 1.00 25.67 569 VAL A CA 1
ATOM 4165 C C . VAL A 1 569 ? 49.635 162.130 42.901 1.00 27.32 569 VAL A C 1
ATOM 4166 O O . VAL A 1 569 ? 50.729 161.889 43.405 1.00 27.78 569 VAL A O 1
ATOM 4170 N N . PRO A 1 570 ? 49.399 163.198 42.085 1.00 24.94 570 PRO A N 1
ATOM 4171 C CA . PRO A 1 570 ? 50.512 164.140 41.845 1.00 28.10 570 PRO A CA 1
ATOM 4172 C C . PRO A 1 570 ? 50.646 165.098 43.024 1.00 24.77 570 PRO A C 1
ATOM 4173 O O . PRO A 1 570 ? 49.838 165.072 43.920 1.00 24.21 570 PRO A O 1
ATOM 4177 N N . THR A 1 571 ? 51.742 165.806 43.074 1.00 24.74 571 THR A N 1
ATOM 4178 C CA . THR A 1 571 ? 51.924 166.798 44.125 1.00 27.24 571 THR A CA 1
ATOM 4179 C C . THR A 1 571 ? 50.930 167.959 43.906 1.00 24.14 571 THR A C 1
ATOM 4180 O O . THR A 1 571 ? 50.473 168.185 42.787 1.00 22.17 571 THR A O 1
ATOM 4184 N N . PRO A 1 572 ? 50.594 168.670 44.962 1.00 27.28 572 PRO A N 1
ATOM 4185 C CA . PRO A 1 572 ? 49.788 169.917 44.753 1.00 30.94 572 PRO A CA 1
ATOM 4186 C C . PRO A 1 572 ? 50.385 170.891 43.726 1.00 30.40 572 PRO A C 1
ATOM 4187 O O . PRO A 1 572 ? 49.628 171.515 42.940 1.00 29.10 572 PRO A O 1
ATOM 4191 N N . GLU A 1 573 ? 51.720 171.036 43.749 1.00 31.77 573 GLU A N 1
ATOM 4192 C CA . GLU A 1 573 ? 52.394 171.920 42.799 1.00 32.20 573 GLU A CA 1
ATOM 4193 C C . GLU A 1 573 ? 52.182 171.439 41.343 1.00 30.99 573 GLU A C 1
ATOM 4194 O O . GLU A 1 573 ? 52.026 172.278 40.451 1.00 32.60 573 GLU A O 1
ATOM 4200 N N . ALA A 1 574 ? 52.210 170.109 41.114 1.00 27.56 574 ALA A N 1
ATOM 4201 C CA . ALA A 1 574 ? 51.982 169.542 39.763 1.00 26.71 574 ALA A CA 1
ATOM 4202 C C . ALA A 1 574 ? 50.521 169.683 39.321 1.00 24.90 574 ALA A C 1
ATOM 4203 O O . ALA A 1 574 ? 50.239 169.929 38.124 1.00 25.12 574 ALA A O 1
ATOM 4205 N N . LEU A 1 575 ? 49.608 169.461 40.265 1.00 24.14 575 LEU A N 1
ATOM 4206 C CA . LEU A 1 575 ? 48.167 169.570 39.997 1.00 23.16 575 LEU A CA 1
ATOM 4207 C C . LEU A 1 575 ? 47.840 171.077 39.665 1.00 25.44 575 LEU A C 1
ATOM 4208 O O . LEU A 1 575 ? 47.003 171.385 38.778 1.00 25.43 575 LEU A O 1
ATOM 4213 N N . ALA A 1 576 ? 48.545 171.978 40.357 1.00 24.40 576 ALA A N 1
ATOM 4214 C CA . ALA A 1 576 ? 48.324 173.435 40.146 1.00 25.73 576 ALA A CA 1
ATOM 4215 C C . ALA A 1 576 ? 48.913 173.819 38.778 1.00 27.61 576 ALA A C 1
ATOM 4216 O O . ALA A 1 576 ? 48.201 174.380 37.935 1.00 29.17 576 ALA A O 1
ATOM 4218 N N . LYS A 1 577 ? 50.150 173.406 38.488 1.00 26.90 577 LYS A N 1
ATOM 4219 C CA . LYS A 1 577 ? 50.842 173.860 37.270 1.00 27.48 577 LYS A CA 1
ATOM 4220 C C . LYS A 1 577 ? 50.235 173.307 35.991 1.00 26.22 577 LYS A C 1
ATOM 4221 O O . LYS A 1 577 ? 50.113 174.037 35.007 1.00 21.64 577 LYS A O 1
ATOM 4227 N N . TYR A 1 578 ? 49.870 172.014 36.022 1.00 23.93 578 TYR A N 1
ATOM 4228 C CA . TYR A 1 578 ? 49.366 171.266 34.896 1.00 24.22 578 TYR A CA 1
ATOM 4229 C C . TYR A 1 578 ? 47.844 170.885 34.924 1.00 22.41 578 TYR A C 1
ATOM 4230 O O . TYR A 1 578 ? 47.296 170.558 33.891 1.00 21.65 578 TYR A O 1
ATOM 4239 N N . GLY A 1 579 ? 47.180 170.951 36.070 1.00 24.28 579 GLY A N 1
ATOM 4240 C CA . GLY A 1 579 ? 45.786 170.562 36.158 1.00 23.53 579 GLY A CA 1
ATOM 4241 C C . GLY A 1 579 ? 45.655 169.034 36.383 1.00 24.18 579 GLY A C 1
ATOM 4242 O O . GLY A 1 579 ? 46.644 168.370 36.671 1.00 23.11 579 GLY A O 1
ATOM 4243 N N . ASP A 1 580 ? 44.445 168.480 36.248 1.00 25.24 580 ASP A N 1
ATOM 4244 C CA . ASP A 1 580 ? 44.167 167.083 36.637 1.00 25.19 580 ASP A CA 1
ATOM 4245 C C . ASP A 1 580 ? 43.648 166.202 35.494 1.00 25.86 580 ASP A C 1
ATOM 4246 O O . ASP A 1 580 ? 42.989 165.210 35.739 1.00 27.08 580 ASP A O 1
ATOM 4251 N N . GLY A 1 581 ? 44.001 166.526 34.255 1.00 24.81 581 GLY A N 1
ATOM 4252 C CA . GLY A 1 581 ? 43.539 165.804 33.101 1.00 22.76 581 GLY A CA 1
ATOM 4253 C C . GLY A 1 581 ? 44.715 165.465 32.197 1.00 25.91 581 GLY A C 1
ATOM 4254 O O . GLY A 1 581 ? 45.844 165.186 32.658 1.00 25.00 581 GLY A O 1
ATOM 4255 N N . GLU A 1 582 ? 44.466 165.514 30.889 1.00 26.85 582 GLU A N 1
ATOM 4256 C CA . GLU A 1 582 ? 45.385 164.955 29.934 1.00 27.33 582 GLU A CA 1
ATOM 4257 C C . GLU A 1 582 ? 46.758 165.633 29.996 1.00 26.77 582 GLU A C 1
ATOM 4258 O O . GLU A 1 582 ? 47.761 164.982 29.741 1.00 26.05 582 GLU A O 1
ATOM 4264 N N . ALA A 1 583 ? 46.814 166.929 30.322 1.00 24.58 583 ALA A N 1
ATOM 4265 C CA . ALA A 1 583 ? 48.084 167.632 30.271 1.00 25.28 583 ALA A CA 1
ATOM 4266 C C . ALA A 1 583 ? 49.026 167.173 31.435 1.00 24.10 583 ALA A C 1
ATOM 4267 O O . ALA A 1 583 ? 50.236 167.026 31.234 1.00 24.94 583 ALA A O 1
ATOM 4269 N N . VAL A 1 584 ? 48.487 166.954 32.642 1.00 23.60 584 VAL A N 1
ATOM 4270 C CA . VAL A 1 584 ? 49.333 166.396 33.708 1.00 22.18 584 VAL A CA 1
ATOM 4271 C C . VAL A 1 584 ? 49.741 164.925 33.353 1.00 22.60 584 VAL A C 1
ATOM 4272 O O . VAL A 1 584 ? 50.843 164.507 33.647 1.00 19.21 584 VAL A O 1
ATOM 4276 N N . LYS A 1 585 ? 48.876 164.189 32.666 1.00 24.17 585 LYS A N 1
ATOM 4277 C CA . LYS A 1 585 ? 49.265 162.841 32.224 1.00 26.51 585 LYS A CA 1
ATOM 4278 C C . LYS A 1 585 ? 50.426 162.933 31.263 1.00 26.29 585 LYS A C 1
ATOM 4279 O O . LYS A 1 585 ? 51.291 162.002 31.251 1.00 23.17 585 LYS A O 1
ATOM 4285 N N . SER A 1 586 ? 50.480 164.013 30.469 1.00 27.18 586 SER A N 1
ATOM 4286 C CA . SER A 1 586 ? 51.609 164.178 29.511 1.00 27.33 586 SER A CA 1
ATOM 4287 C C . SER A 1 586 ? 52.894 164.514 30.241 1.00 28.11 586 SER A C 1
ATOM 4288 O O . SER A 1 586 ? 53.946 163.947 29.931 1.00 25.67 586 SER A O 1
ATOM 4291 N N . ALA A 1 587 ? 52.792 165.475 31.148 1.00 27.43 587 ALA A N 1
ATOM 4292 C CA . ALA A 1 587 ? 53.882 165.865 32.041 1.00 30.09 587 ALA A CA 1
ATOM 4293 C C . ALA A 1 587 ? 54.435 164.627 32.779 1.00 29.74 587 ALA A C 1
ATOM 4294 O O . ALA A 1 587 ? 55.657 164.376 32.813 1.00 29.29 587 ALA A O 1
ATOM 4296 N N . LEU A 1 588 ? 53.540 163.885 33.407 1.00 27.06 588 LEU A N 1
ATOM 4297 C CA . LEU A 1 588 ? 53.959 162.655 34.105 1.00 27.48 588 LEU A CA 1
ATOM 4298 C C . LEU A 1 588 ? 54.679 161.689 33.183 1.00 28.10 588 LEU A C 1
ATOM 4299 O O . LEU A 1 588 ? 55.729 161.194 33.526 1.00 28.44 588 LEU A O 1
ATOM 4304 N N . GLY A 1 589 ? 54.093 161.426 32.018 1.00 26.20 589 GLY A N 1
ATOM 4305 C CA . GLY A 1 589 ? 54.723 160.575 30.996 1.00 27.78 589 GLY A CA 1
ATOM 4306 C C . GLY A 1 589 ? 56.146 160.913 30.632 1.00 28.48 589 GLY A C 1
ATOM 4307 O O . GLY A 1 589 ? 57.058 160.042 30.619 1.00 29.29 589 GLY A O 1
ATOM 4308 N N . ASP A 1 590 ? 56.354 162.182 30.315 1.00 29.12 590 ASP A N 1
ATOM 4309 C CA . ASP A 1 590 ? 57.703 162.722 30.069 1.00 32.79 590 ASP A CA 1
ATOM 4310 C C . ASP A 1 590 ? 58.670 162.507 31.252 1.00 28.26 590 ASP A C 1
ATOM 4311 O O . ASP A 1 590 ? 59.798 162.083 31.050 1.00 34.55 590 ASP A O 1
ATOM 4316 N N . SER A 1 591 ? 58.258 162.838 32.467 1.00 26.31 591 SER A N 1
ATOM 4317 C CA . SER A 1 591 ? 59.035 162.580 33.681 1.00 23.53 591 SER A CA 1
ATOM 4318 C C . SER A 1 591 ? 59.382 161.082 33.896 1.00 25.98 591 SER A C 1
ATOM 4319 O O . SER A 1 591 ? 60.568 160.723 34.140 1.00 27.33 591 SER A O 1
ATOM 4322 N N . LEU A 1 592 ? 58.359 160.213 33.819 1.00 25.50 592 LEU A N 1
ATOM 4323 C CA . LEU A 1 592 ? 58.563 158.729 33.971 1.00 25.46 592 LEU A CA 1
ATOM 4324 C C . LEU A 1 592 ? 59.475 158.205 32.903 1.00 27.57 592 LEU A C 1
ATOM 4325 O O . LEU A 1 592 ? 60.388 157.417 33.189 1.00 28.80 592 LEU A O 1
ATOM 4330 N N . GLN A 1 593 ? 59.243 158.652 31.679 1.00 26.81 593 GLN A N 1
ATOM 4331 C CA . GLN A 1 593 ? 59.974 158.138 30.530 1.00 30.09 593 GLN A CA 1
ATOM 4332 C C . GLN A 1 593 ? 61.462 158.353 30.744 1.00 29.47 593 GLN A C 1
ATOM 4333 O O . GLN A 1 593 ? 62.275 157.460 30.484 1.00 25.93 593 GLN A O 1
ATOM 4339 N N . LYS A 1 594 ? 61.786 159.527 31.269 1.00 30.58 594 LYS A N 1
ATOM 4340 C CA . LYS A 1 594 ? 63.160 159.969 31.505 1.00 33.12 594 LYS A CA 1
ATOM 4341 C C . LYS A 1 594 ? 63.822 159.183 32.665 1.00 32.55 594 LYS A C 1
ATOM 4342 O O . LYS A 1 594 ? 64.938 158.672 32.523 1.00 29.41 594 LYS A O 1
ATOM 4348 N N . ILE A 1 595 ? 63.128 159.063 33.791 1.00 29.63 595 ILE A N 1
ATOM 4349 C CA . ILE A 1 595 ? 63.515 158.072 34.817 1.00 29.62 595 ILE A CA 1
ATOM 4350 C C . ILE A 1 595 ? 63.773 156.663 34.219 1.00 30.07 595 ILE A C 1
ATOM 4351 O O . ILE A 1 595 ? 64.787 156.044 34.486 1.00 26.90 595 ILE A O 1
ATOM 4356 N N . ALA A 1 596 ? 62.902 156.199 33.352 1.00 30.76 596 ALA A N 1
ATOM 4357 C CA . ALA A 1 596 ? 63.071 154.855 32.764 1.00 33.27 596 ALA A CA 1
ATOM 4358 C C . ALA A 1 596 ? 64.366 154.818 31.907 1.00 36.52 596 ALA A C 1
ATOM 4359 O O . ALA A 1 596 ? 65.144 153.860 32.022 1.00 32.01 596 ALA A O 1
ATOM 4361 N N . ARG A 1 597 ? 64.564 155.838 31.070 1.00 34.02 597 ARG A N 1
ATOM 4362 C CA . ARG A 1 597 ? 65.829 156.020 30.351 1.00 41.96 597 ARG A CA 1
ATOM 4363 C C . ARG A 1 597 ? 67.016 156.023 31.309 1.00 40.27 597 ARG A C 1
ATOM 4364 O O . ARG A 1 597 ? 67.950 155.262 31.078 1.00 40.70 597 ARG A O 1
ATOM 4372 N N . GLU A 1 598 ? 66.952 156.780 32.407 1.00 40.23 598 GLU A N 1
ATOM 4373 C CA . GLU A 1 598 ? 68.058 156.876 33.405 1.00 42.98 598 GLU A CA 1
ATOM 4374 C C . GLU A 1 598 ? 68.330 155.576 34.121 1.00 44.10 598 GLU A C 1
ATOM 4375 O O . GLU A 1 598 ? 69.473 155.185 34.254 1.00 42.71 598 GLU A O 1
ATOM 4381 N N . GLU A 1 599 ? 67.301 154.911 34.627 1.00 41.31 599 GLU A N 1
ATOM 4382 C CA . GLU A 1 599 ? 67.517 153.681 35.401 1.00 38.05 599 GLU A CA 1
ATOM 4383 C C . GLU A 1 599 ? 67.525 152.409 34.562 1.00 33.46 599 GLU A C 1
ATOM 4384 O O . GLU A 1 599 ? 67.418 151.336 35.135 1.00 36.44 599 GLU A O 1
ATOM 4390 N N . GLY A 1 600 ? 67.585 152.513 33.231 1.00 30.42 600 GLY A N 1
ATOM 4391 C CA . GLY A 1 600 ? 67.589 151.338 32.331 1.00 28.86 600 GLY A CA 1
ATOM 4392 C C . GLY A 1 600 ? 66.390 150.413 32.385 1.00 31.81 600 GLY A C 1
ATOM 4393 O O . GLY A 1 600 ? 66.508 149.189 32.177 1.00 30.41 600 GLY A O 1
ATOM 4394 N N . LEU A 1 601 ? 65.197 150.962 32.627 1.00 29.79 601 LEU A N 1
ATOM 4395 C CA . LEU A 1 601 ? 64.013 150.090 32.611 1.00 26.76 601 LEU A CA 1
ATOM 4396 C C . LEU A 1 601 ? 63.633 149.716 31.187 1.00 27.31 601 LEU A C 1
ATOM 4397 O O . LEU A 1 601 ? 64.123 150.290 30.225 1.00 28.64 601 LEU A O 1
ATOM 4402 N N . GLN A 1 602 ? 62.828 148.683 31.018 1.00 28.76 602 GLN A N 1
ATOM 4403 C CA . GLN A 1 602 ? 62.526 148.277 29.665 1.00 29.06 602 GLN A CA 1
ATOM 4404 C C . GLN A 1 602 ? 61.426 149.200 29.149 1.00 26.87 602 GLN A C 1
ATOM 4405 O O . GLN A 1 602 ? 60.701 149.840 29.936 1.00 20.02 602 GLN A O 1
ATOM 4411 N N . SER A 1 603 ? 61.307 149.267 27.832 1.00 26.95 603 SER A N 1
ATOM 4412 C CA . SER A 1 603 ? 60.271 150.101 27.183 1.00 30.69 603 SER A CA 1
ATOM 4413 C C . SER A 1 603 ? 58.858 149.805 27.706 1.00 31.67 603 SER A C 1
ATOM 4414 O O . SER A 1 603 ? 58.047 150.709 28.004 1.00 39.61 603 SER A O 1
ATOM 4417 N N . TYR A 1 604 ? 58.544 148.522 27.817 1.00 29.97 604 TYR A N 1
ATOM 4418 C CA . TYR A 1 604 ? 57.207 148.117 28.308 1.00 32.93 604 TYR A CA 1
ATOM 4419 C C . TYR A 1 604 ? 56.902 148.330 29.823 1.00 29.44 604 TYR A C 1
ATOM 4420 O O . TYR A 1 604 ? 55.785 148.032 30.274 1.00 33.23 604 TYR A O 1
ATOM 4429 N N . GLU A 1 605 ? 57.873 148.790 30.600 1.00 27.64 605 GLU A N 1
ATOM 4430 C CA . GLU A 1 605 ? 57.689 149.036 32.038 1.00 25.41 605 GLU A CA 1
ATOM 4431 C C . GLU A 1 605 ? 57.410 150.572 32.309 1.00 25.95 605 GLU A C 1
ATOM 4432 O O . GLU A 1 605 ? 57.356 151.034 33.422 1.00 24.51 605 GLU A O 1
ATOM 4438 N N . VAL A 1 606 ? 57.271 151.328 31.234 1.00 24.07 606 VAL A N 1
ATOM 4439 C CA . VAL A 1 606 ? 56.827 152.696 31.310 1.00 25.74 606 VAL A CA 1
ATOM 4440 C C . VAL A 1 606 ? 55.299 152.754 31.219 1.00 22.29 606 VAL A C 1
ATOM 4441 O O . VAL A 1 606 ? 54.774 152.471 30.150 1.00 20.75 606 VAL A O 1
ATOM 4445 N N . PRO A 1 607 ? 54.600 153.150 32.297 1.00 23.34 607 PRO A N 1
ATOM 4446 C CA . PRO A 1 607 ? 53.108 153.303 32.171 1.00 25.35 607 PRO A CA 1
ATOM 4447 C C . PRO A 1 607 ? 52.653 154.178 31.048 1.00 26.00 607 PRO A C 1
ATOM 4448 O O . PRO A 1 607 ? 53.165 155.308 30.871 1.00 27.64 607 PRO A O 1
ATOM 4452 N N . ARG A 1 608 ? 51.688 153.677 30.301 1.00 25.62 608 ARG A N 1
ATOM 4453 C CA . ARG A 1 608 ? 51.159 154.377 29.171 1.00 26.25 608 ARG A CA 1
ATOM 4454 C C . ARG A 1 608 ? 50.052 155.368 29.456 1.00 26.71 608 ARG A C 1
ATOM 4455 O O . ARG A 1 608 ? 49.844 156.247 28.635 1.00 21.63 608 ARG A O 1
ATOM 4463 N N . ASP A 1 609 ? 49.272 155.166 30.515 1.00 25.49 609 ASP A N 1
ATOM 4464 C CA . ASP A 1 609 ? 48.141 156.024 30.827 1.00 24.34 609 ASP A CA 1
ATOM 4465 C C . ASP A 1 609 ? 47.955 155.869 32.338 1.00 22.92 609 ASP A C 1
ATOM 4466 O O . ASP A 1 609 ? 48.528 154.946 32.942 1.00 21.91 609 ASP A O 1
ATOM 4471 N N . PHE A 1 610 ? 47.207 156.788 32.934 1.00 20.39 610 PHE A N 1
ATOM 4472 C CA . PHE A 1 610 ? 47.121 157.000 34.392 1.00 18.30 610 PHE A CA 1
ATOM 4473 C C . PHE A 1 610 ? 45.672 157.210 34.815 1.00 21.20 610 PHE A C 1
ATOM 4474 O O . PHE A 1 610 ? 44.800 157.586 33.979 1.00 19.69 610 PHE A O 1
ATOM 4482 N N . ILE A 1 611 ? 45.394 156.942 36.078 1.00 20.55 611 ILE A N 1
ATOM 4483 C CA . ILE A 1 611 ? 44.249 157.484 36.758 1.00 23.92 611 ILE A CA 1
ATOM 4484 C C . ILE A 1 611 ? 44.899 158.572 37.606 1.00 26.24 611 ILE A C 1
ATOM 4485 O O . ILE A 1 611 ? 45.808 158.294 38.408 1.00 23.35 611 ILE A O 1
ATOM 4490 N N . ILE A 1 612 ? 44.483 159.817 37.394 1.00 25.72 612 ILE A N 1
ATOM 4491 C CA . ILE A 1 612 ? 44.929 160.932 38.230 1.00 25.96 612 ILE A CA 1
ATOM 4492 C C . ILE A 1 612 ? 43.958 161.050 39.409 1.00 27.84 612 ILE A C 1
ATOM 4493 O O . ILE A 1 612 ? 42.769 161.339 39.250 1.00 28.14 612 ILE A O 1
ATOM 4498 N N . GLU A 1 613 ? 44.479 160.859 40.598 1.00 24.96 613 GLU A N 1
ATOM 4499 C CA . GLU A 1 613 ? 43.716 160.955 41.823 1.00 24.69 613 GLU A CA 1
ATOM 4500 C C . GLU A 1 613 ? 44.199 162.235 42.464 1.00 26.82 613 GLU A C 1
ATOM 4501 O O . GLU A 1 613 ? 45.425 162.385 42.683 1.00 27.24 613 GLU A O 1
ATOM 4507 N N . THR A 1 614 ? 43.293 163.153 42.786 1.00 26.06 614 THR A N 1
ATOM 4508 C CA . THR A 1 614 ? 43.711 164.373 43.471 1.00 31.43 614 THR A CA 1
ATOM 4509 C C . THR A 1 614 ? 43.509 164.218 44.974 1.00 33.40 614 THR A C 1
ATOM 4510 O O . THR A 1 614 ? 43.965 165.046 45.698 1.00 32.32 614 THR A O 1
ATOM 4514 N N . ASP A 1 615 ? 42.879 163.131 45.430 1.00 33.02 615 ASP A N 1
ATOM 4515 C CA . ASP A 1 615 ? 42.634 162.925 46.872 1.00 36.59 615 ASP A CA 1
ATOM 4516 C C . ASP A 1 615 ? 43.647 161.875 47.385 1.00 36.80 615 ASP A C 1
ATOM 4517 O O . ASP A 1 615 ? 43.601 160.728 46.974 1.00 32.23 615 ASP A O 1
ATOM 4522 N N . PRO A 1 616 ? 44.587 162.266 48.263 1.00 38.97 616 PRO A N 1
ATOM 4523 C CA . PRO A 1 616 ? 45.688 161.301 48.567 1.00 37.95 616 PRO A CA 1
ATOM 4524 C C . PRO A 1 616 ? 45.239 159.971 49.187 1.00 36.84 616 PRO A C 1
ATOM 4525 O O . PRO A 1 616 ? 44.159 159.878 49.759 1.00 31.90 616 PRO A O 1
ATOM 4529 N N . PHE A 1 617 ? 46.056 158.942 48.970 1.00 31.66 617 PHE A N 1
ATOM 4530 C CA . PHE A 1 617 ? 45.904 157.693 49.647 1.00 32.96 617 PHE A CA 1
ATOM 4531 C C . PHE A 1 617 ? 46.142 158.000 51.110 1.00 30.92 617 PHE A C 1
ATOM 4532 O O . PHE A 1 617 ? 47.111 158.698 51.444 1.00 30.83 617 PHE A O 1
ATOM 4540 N N . THR A 1 618 ? 45.337 157.412 51.976 1.00 33.17 618 THR A N 1
ATOM 4541 C CA . THR A 1 618 ? 45.555 157.555 53.404 1.00 34.71 618 THR A CA 1
ATOM 4542 C C . THR A 1 618 ? 45.049 156.355 54.221 1.00 37.37 618 THR A C 1
ATOM 4543 O O . THR A 1 618 ? 44.336 155.517 53.713 1.00 37.46 618 THR A O 1
ATOM 4547 N N . ILE A 1 619 ? 45.408 156.311 55.508 1.00 37.80 619 ILE A N 1
ATOM 4548 C CA . ILE A 1 619 ? 44.950 155.276 56.421 1.00 38.11 619 ILE A CA 1
ATOM 4549 C C . ILE A 1 619 ? 43.438 155.413 56.551 1.00 39.82 619 ILE A C 1
ATOM 4550 O O . ILE A 1 619 ? 42.718 154.418 56.502 1.00 40.47 619 ILE A O 1
ATOM 4555 N N . GLU A 1 620 ? 42.943 156.643 56.653 1.00 41.29 620 GLU A N 1
ATOM 4556 C CA . GLU A 1 620 ? 41.500 156.878 56.723 1.00 42.13 620 GLU A CA 1
ATOM 4557 C C . GLU A 1 620 ? 40.754 156.308 55.567 1.00 43.26 620 GLU A C 1
ATOM 4558 O O . GLU A 1 620 ? 39.621 155.913 55.750 1.00 41.59 620 GLU A O 1
ATOM 4564 N N . ASN A 1 621 ? 41.381 156.335 54.381 1.00 44.04 621 ASN A N 1
ATOM 4565 C CA . ASN A 1 621 ? 40.861 155.829 53.116 1.00 41.56 621 ASN A CA 1
ATOM 4566 C C . ASN A 1 621 ? 40.819 154.341 52.989 1.00 41.65 621 ASN A C 1
ATOM 4567 O O . ASN A 1 621 ? 40.150 153.839 52.082 1.00 37.19 621 ASN A O 1
ATOM 4572 N N . GLY A 1 622 ? 41.608 153.658 53.820 1.00 41.55 622 GLY A N 1
ATOM 4573 C CA . GLY A 1 622 ? 41.803 152.205 53.725 1.00 40.39 622 GLY A CA 1
ATOM 4574 C C . GLY A 1 622 ? 42.923 151.825 52.776 1.00 42.98 622 GLY A C 1
ATOM 4575 O O . GLY A 1 622 ? 43.333 150.664 52.753 1.00 42.85 622 GLY A O 1
ATOM 4576 N N . ILE A 1 623 ? 43.441 152.793 52.000 1.00 44.17 623 ILE A N 1
ATOM 4577 C CA . ILE A 1 623 ? 44.481 152.498 50.979 1.00 40.64 623 ILE A CA 1
ATOM 4578 C C . ILE A 1 623 ? 45.894 152.258 51.556 1.00 37.55 623 ILE A C 1
ATOM 4579 O O . ILE A 1 623 ? 46.682 151.537 50.973 1.00 33.54 623 ILE A O 1
ATOM 4584 N N . LEU A 1 624 ? 46.186 152.876 52.687 1.00 37.77 624 LEU A N 1
ATOM 4585 C CA . LEU A 1 624 ? 47.495 152.761 53.362 1.00 38.88 624 LEU A CA 1
ATOM 4586 C C . LEU A 1 624 ? 47.283 151.929 54.595 1.00 38.20 624 LEU A C 1
ATOM 4587 O O . LEU A 1 624 ? 46.308 152.149 55.304 1.00 36.41 624 LEU A O 1
ATOM 4592 N N . SER A 1 625 ? 48.180 150.974 54.856 1.00 43.68 625 SER A N 1
ATOM 4593 C CA . SER A 1 625 ? 48.202 150.248 56.150 1.00 42.98 625 SER A CA 1
ATOM 4594 C C . SER A 1 625 ? 48.524 151.207 57.338 1.00 49.02 625 SER A C 1
ATOM 4595 O O . SER A 1 625 ? 48.961 152.361 57.127 1.00 48.91 625 SER A O 1
ATOM 4598 N N . ASP A 1 626 ? 48.367 150.707 58.577 1.00 54.12 626 ASP A N 1
ATOM 4599 C CA . ASP A 1 626 ? 48.775 151.443 59.812 1.00 53.24 626 ASP A CA 1
ATOM 4600 C C . ASP A 1 626 ? 50.225 151.928 59.774 1.00 51.69 626 ASP A C 1
ATOM 4601 O O . ASP A 1 626 ? 50.552 152.981 60.324 1.00 53.63 626 ASP A O 1
ATOM 4602 N N . ALA A 1 627 ? 51.065 151.175 59.067 1.00 48.33 627 ALA A N 1
ATOM 4603 C CA . ALA A 1 627 ? 52.492 151.422 58.910 1.00 45.61 627 ALA A CA 1
ATOM 4604 C C . ALA A 1 627 ? 52.854 152.363 57.740 1.00 49.96 627 ALA A C 1
ATOM 4605 O O . ALA A 1 627 ? 54.024 152.535 57.416 1.00 45.77 627 ALA A O 1
ATOM 4607 N N . GLY A 1 628 ? 51.868 152.948 57.063 1.00 51.59 628 GLY A N 1
ATOM 4608 C CA . GLY A 1 628 ? 52.160 153.914 55.995 1.00 47.64 628 GLY A CA 1
ATOM 4609 C C . GLY A 1 628 ? 52.324 153.367 54.582 1.00 48.42 628 GLY A C 1
ATOM 4610 O O . GLY A 1 628 ? 52.582 154.138 53.650 1.00 44.96 628 GLY A O 1
ATOM 4611 N N . LYS A 1 629 ? 52.167 152.056 54.387 1.00 45.52 629 LYS A N 1
ATOM 4612 C CA . LYS A 1 629 ? 52.454 151.492 53.063 1.00 45.39 629 LYS A CA 1
ATOM 4613 C C . LYS A 1 629 ? 51.165 151.293 52.246 1.00 37.56 629 LYS A C 1
ATOM 4614 O O . LYS A 1 629 ? 50.096 150.989 52.777 1.00 35.04 629 LYS A O 1
ATOM 4620 N N . THR A 1 630 ? 51.293 151.457 50.929 1.00 35.49 630 THR A N 1
ATOM 4621 C CA . THR A 1 630 ? 50.150 151.322 50.003 1.00 29.46 630 THR A CA 1
ATOM 4622 C C . THR A 1 630 ? 49.740 149.823 49.887 1.00 28.99 630 THR A C 1
ATOM 4623 O O . THR A 1 630 ? 50.590 148.992 49.605 1.00 29.83 630 THR A O 1
ATOM 4627 N N . LEU A 1 631 ? 48.485 149.486 50.150 1.00 28.38 631 LEU A N 1
ATOM 4628 C CA . LEU A 1 631 ? 47.971 148.103 50.042 1.00 30.61 631 LEU A CA 1
ATOM 4629 C C . LEU A 1 631 ? 47.393 147.882 48.660 1.00 31.00 631 LEU A C 1
ATOM 4630 O O . LEU A 1 631 ? 46.366 148.469 48.285 1.00 26.66 631 LEU A O 1
ATOM 4635 N N . ARG A 1 632 ? 48.047 147.002 47.921 1.00 29.12 632 ARG A N 1
ATOM 4636 C CA . ARG A 1 632 ? 47.699 146.746 46.510 1.00 29.90 632 ARG A CA 1
ATOM 4637 C C . ARG A 1 632 ? 46.260 146.233 46.303 1.00 30.86 632 ARG A C 1
ATOM 4638 O O . ARG A 1 632 ? 45.541 146.710 45.383 1.00 28.76 632 ARG A O 1
ATOM 4646 N N . PRO A 1 633 ? 45.808 145.278 47.145 1.00 27.81 633 PRO A N 1
ATOM 4647 C CA . PRO A 1 633 ? 44.417 144.824 47.060 1.00 32.71 633 PRO A CA 1
ATOM 4648 C C . PRO A 1 633 ? 43.345 145.917 47.209 1.00 33.21 633 PRO A C 1
ATOM 4649 O O . PRO A 1 633 ? 42.238 145.738 46.676 1.00 31.84 633 PRO A O 1
ATOM 4653 N N . LYS A 1 634 ? 43.651 146.963 47.991 1.00 31.95 634 LYS A N 1
ATOM 4654 C CA . LYS A 1 634 ? 42.723 148.079 48.179 1.00 32.21 634 LYS A CA 1
ATOM 4655 C C . LYS A 1 634 ? 42.748 149.030 46.980 1.00 31.09 634 LYS A C 1
ATOM 4656 O O . LYS A 1 634 ? 41.688 149.530 46.544 1.00 33.96 634 LYS A O 1
ATOM 4662 N N . VAL A 1 635 ? 43.940 149.305 46.447 1.00 26.63 635 VAL A N 1
ATOM 4663 C CA . VAL A 1 635 ? 44.030 149.998 45.166 1.00 26.38 635 VAL A CA 1
ATOM 4664 C C . VAL A 1 635 ? 43.158 149.316 44.124 1.00 27.13 635 VAL A C 1
ATOM 4665 O O . VAL A 1 635 ? 42.348 149.974 43.435 1.00 21.97 635 VAL A O 1
ATOM 4669 N N . LYS A 1 636 ? 43.260 147.999 44.066 1.00 27.35 636 LYS A N 1
ATOM 4670 C CA . LYS A 1 636 ? 42.527 147.218 43.081 1.00 29.45 636 LYS A CA 1
ATOM 4671 C C . LYS A 1 636 ? 41.034 147.323 43.321 1.00 27.72 636 LYS A C 1
ATOM 4672 O O . LYS A 1 636 ? 40.282 147.536 42.394 1.00 29.40 636 LYS A O 1
ATOM 4678 N N . ALA A 1 637 ? 40.596 147.164 44.577 1.00 26.42 637 ALA A N 1
ATOM 4679 C CA . ALA A 1 637 ? 39.188 147.224 44.895 1.00 27.21 637 ALA A CA 1
ATOM 4680 C C . ALA A 1 637 ? 38.622 148.616 44.511 1.00 28.76 637 ALA A C 1
ATOM 4681 O O . ALA A 1 637 ? 37.560 148.722 43.932 1.00 32.35 637 ALA A O 1
ATOM 4683 N N . ARG A 1 638 ? 39.362 149.677 44.776 1.00 25.75 638 ARG A N 1
ATOM 4684 C CA . ARG A 1 638 ? 38.868 151.027 44.449 1.00 26.84 638 ARG A CA 1
ATOM 4685 C C . ARG A 1 638 ? 39.093 151.484 42.996 1.00 25.55 638 ARG A C 1
ATOM 4686 O O . ARG A 1 638 ? 38.261 152.171 42.427 1.00 23.81 638 ARG A O 1
ATOM 4694 N N . TYR A 1 639 ? 40.227 151.121 42.372 1.00 24.29 639 TYR A N 1
ATOM 4695 C CA . TYR A 1 639 ? 40.517 151.618 41.021 1.00 23.88 639 TYR A CA 1
ATOM 4696 C C . TYR A 1 639 ? 40.540 150.614 39.935 1.00 23.41 639 TYR A C 1
ATOM 4697 O O . TYR A 1 639 ? 40.758 150.997 38.743 1.00 26.44 639 TYR A O 1
ATOM 4706 N N . GLY A 1 640 ? 40.324 149.342 40.293 1.00 24.65 640 GLY A N 1
ATOM 4707 C CA . GLY A 1 640 ? 40.479 148.248 39.351 1.00 22.56 640 GLY A CA 1
ATOM 4708 C C . GLY A 1 640 ? 39.558 148.403 38.179 1.00 23.13 640 GLY A C 1
ATOM 4709 O O . GLY A 1 640 ? 39.966 148.231 37.036 1.00 21.47 640 GLY A O 1
ATOM 4710 N N . GLU A 1 641 ? 38.311 148.814 38.416 1.00 23.56 641 GLU A N 1
ATOM 4711 C CA . GLU A 1 641 ? 37.406 148.940 37.270 1.00 24.25 641 GLU A CA 1
ATOM 4712 C C . GLU A 1 641 ? 37.818 150.013 36.323 1.00 22.13 641 GLU A C 1
ATOM 4713 O O . GLU A 1 641 ? 37.756 149.858 35.094 1.00 22.72 641 GLU A O 1
ATOM 4719 N N . ARG A 1 642 ? 38.216 151.143 36.865 1.00 21.84 642 ARG A N 1
ATOM 4720 C CA . ARG A 1 642 ? 38.677 152.215 36.014 1.00 20.88 642 ARG A CA 1
ATOM 4721 C C . ARG A 1 642 ? 39.951 151.821 35.278 1.00 21.24 642 ARG A C 1
ATOM 4722 O O . ARG A 1 642 ? 40.186 152.187 34.097 1.00 22.88 642 ARG A O 1
ATOM 4730 N N . LEU A 1 643 ? 40.824 151.091 35.966 1.00 20.87 643 LEU A N 1
ATOM 4731 C CA . LEU A 1 643 ? 42.083 150.677 35.288 1.00 19.79 643 LEU A CA 1
ATOM 4732 C C . LEU A 1 643 ? 41.768 149.731 34.164 1.00 19.13 643 LEU A C 1
ATOM 4733 O O . LEU A 1 643 ? 42.262 149.911 33.039 1.00 18.17 643 LEU A O 1
ATOM 4738 N N . GLU A 1 644 ? 40.930 148.700 34.450 1.00 19.34 644 GLU A N 1
ATOM 4739 C CA . GLU A 1 644 ? 40.534 147.810 33.378 1.00 19.83 644 GLU A CA 1
ATOM 4740 C C . GLU A 1 644 ? 39.820 148.539 32.241 1.00 19.28 644 GLU A C 1
ATOM 4741 O O . GLU A 1 644 ? 39.911 148.107 31.125 1.00 21.00 644 GLU A O 1
ATOM 4747 N N . ALA A 1 645 ? 39.144 149.643 32.510 1.00 21.01 645 ALA A N 1
ATOM 4748 C CA . ALA A 1 645 ? 38.456 150.414 31.461 1.00 21.20 645 ALA A CA 1
ATOM 4749 C C . ALA A 1 645 ? 39.440 151.073 30.532 1.00 22.22 645 ALA A C 1
ATOM 4750 O O . ALA A 1 645 ? 39.243 151.070 29.304 1.00 21.49 645 ALA A O 1
ATOM 4752 N N . LEU A 1 646 ? 40.521 151.607 31.129 1.00 23.25 646 LEU A N 1
ATOM 4753 C CA . LEU A 1 646 ? 41.625 152.231 30.356 1.00 24.35 646 LEU A CA 1
ATOM 4754 C C . LEU A 1 646 ? 42.188 151.286 29.370 1.00 22.45 646 LEU A C 1
ATOM 4755 O O . LEU A 1 646 ? 42.347 151.613 28.199 1.00 22.82 646 LEU A O 1
ATOM 4760 N N . TYR A 1 647 ? 42.539 150.079 29.843 1.00 20.11 647 TYR A N 1
ATOM 4761 C CA . TYR A 1 647 ? 42.961 149.079 28.940 1.00 19.09 647 TYR A CA 1
ATOM 4762 C C . TYR A 1 647 ? 41.901 148.832 27.847 1.00 22.05 647 TYR A C 1
ATOM 4763 O O . TYR A 1 647 ? 42.230 148.806 26.638 1.00 23.19 647 TYR A O 1
ATOM 4772 N N . ALA A 1 648 ? 40.645 148.625 28.273 1.00 20.98 648 ALA A N 1
ATOM 4773 C CA . ALA A 1 648 ? 39.584 148.163 27.356 1.00 22.72 648 ALA A CA 1
ATOM 4774 C C . ALA A 1 648 ? 39.318 149.183 26.283 1.00 24.67 648 ALA A C 1
ATOM 4775 O O . ALA A 1 648 ? 39.249 148.880 25.108 1.00 25.25 648 ALA A O 1
ATOM 4777 N N . GLN A 1 649 ? 39.199 150.421 26.718 1.00 28.98 649 GLN A N 1
ATOM 4778 C CA . GLN A 1 649 ? 38.948 151.505 25.810 1.00 31.15 649 GLN A CA 1
ATOM 4779 C C . GLN A 1 649 ? 40.025 151.707 24.743 1.00 36.25 649 GLN A C 1
ATOM 4780 O O . GLN A 1 649 ? 39.691 151.971 23.569 1.00 39.65 649 GLN A O 1
ATOM 4786 N N . LEU A 1 650 ? 41.295 151.553 25.079 1.00 37.16 650 LEU A N 1
ATOM 4787 C CA . LEU A 1 650 ? 42.352 151.681 24.036 1.00 38.74 650 LEU A CA 1
ATOM 4788 C C . LEU A 1 650 ? 42.253 150.523 23.011 1.00 43.62 650 LEU A C 1
ATOM 4789 O O . LEU A 1 650 ? 42.210 150.728 21.785 1.00 46.76 650 LEU A O 1
ATOM 4794 N N . ALA A 1 651 ? 42.123 149.300 23.506 1.00 40.34 651 ALA A N 1
ATOM 4795 C CA . ALA A 1 651 ? 41.890 148.153 22.627 1.00 45.53 651 ALA A CA 1
ATOM 4796 C C . ALA A 1 651 ? 40.614 148.289 21.731 1.00 50.92 651 ALA A C 1
ATOM 4797 O O . ALA A 1 651 ? 40.536 147.739 20.632 1.00 45.86 651 ALA A O 1
ATOM 4799 N N . GLU A 1 652 ? 39.607 148.998 22.224 1.00 57.14 652 GLU A N 1
ATOM 4800 C CA . GLU A 1 652 ? 38.397 149.231 21.441 1.00 59.26 652 GLU A CA 1
ATOM 4801 C C . GLU A 1 652 ? 38.610 150.346 20.452 1.00 52.20 652 GLU A C 1
ATOM 4802 O O . GLU A 1 652 ? 37.978 150.355 19.407 1.00 47.30 652 GLU A O 1
ATOM 4808 N N . THR A 1 653 ? 39.474 151.288 20.794 1.00 53.80 653 THR A N 1
ATOM 4809 C CA . THR A 1 653 ? 39.561 152.534 20.059 1.00 54.98 653 THR A CA 1
ATOM 4810 C C . THR A 1 653 ? 40.646 152.558 18.968 1.00 61.65 653 THR A C 1
ATOM 4811 O O . THR A 1 653 ? 40.565 153.390 18.055 1.00 63.21 653 THR A O 1
ATOM 4815 N N . GLN A 1 654 ? 41.650 151.675 19.034 1.00 58.36 654 GLN A N 1
ATOM 4816 C CA . GLN A 1 654 ? 42.745 151.717 18.046 1.00 55.07 654 GLN A CA 1
ATOM 4817 C C . GLN A 1 654 ? 42.289 151.642 16.534 1.00 55.22 654 GLN A C 1
ATOM 4818 O O . GLN A 1 654 ? 43.092 151.467 15.647 1.00 53.40 654 GLN A O 1
ATOM 4824 N N . ALA A 1 655 ? 41.000 151.821 16.251 1.00 64.56 655 ALA A N 1
ATOM 4825 C CA . ALA A 1 655 ? 40.545 152.218 14.902 1.00 64.15 655 ALA A CA 1
ATOM 4826 C C . ALA A 1 655 ? 40.567 153.785 14.738 1.00 63.24 655 ALA A C 1
ATOM 4827 O O . ALA A 1 655 ? 40.091 154.339 13.743 1.00 64.80 655 ALA A O 1
ATOM 4829 N N . GLY A 1 656 ? 41.115 154.498 15.719 1.00 55.68 656 GLY A N 1
ATOM 4830 C CA . GLY A 1 656 ? 41.650 155.830 15.492 1.00 53.31 656 GLY A CA 1
ATOM 4831 C C . GLY A 1 656 ? 42.717 155.829 14.386 1.00 54.62 656 GLY A C 1
ATOM 4832 O O . GLY A 1 656 ? 42.976 156.853 13.769 1.00 52.29 656 GLY A O 1
ATOM 4833 N N . GLU A 1 657 ? 43.353 154.690 14.114 1.00 55.12 657 GLU A N 1
ATOM 4834 C CA . GLU A 1 657 ? 44.272 154.595 12.951 1.00 55.50 657 GLU A CA 1
ATOM 4835 C C . GLU A 1 657 ? 43.609 154.656 11.586 1.00 52.09 657 GLU A C 1
ATOM 4836 O O . GLU A 1 657 ? 44.211 155.147 10.634 1.00 45.47 657 GLU A O 1
ATOM 4842 N N . LEU A 1 658 ? 42.400 154.108 11.511 1.00 52.69 658 LEU A N 1
ATOM 4843 C CA . LEU A 1 658 ? 41.516 154.212 10.345 1.00 61.06 658 LEU A CA 1
ATOM 4844 C C . LEU A 1 658 ? 41.281 155.683 9.960 1.00 63.30 658 LEU A C 1
ATOM 4845 O O . LEU A 1 658 ? 41.132 156.020 8.787 1.00 62.07 658 LEU A O 1
ATOM 4850 N N . ARG A 1 659 ? 41.262 156.567 10.943 1.00 58.44 659 ARG A N 1
ATOM 4851 C CA . ARG A 1 659 ? 41.066 157.968 10.641 1.00 59.52 659 ARG A CA 1
ATOM 4852 C C . ARG A 1 659 ? 42.421 158.670 10.431 1.00 53.60 659 ARG A C 1
ATOM 4853 O O . ARG A 1 659 ? 42.524 159.626 9.655 1.00 51.04 659 ARG A O 1
ATOM 4861 N N . SER A 1 660 ? 43.471 158.198 11.097 1.00 50.10 660 SER A N 1
ATOM 4862 C CA . SER A 1 660 ? 44.795 158.699 10.785 1.00 48.48 660 SER A CA 1
ATOM 4863 C C . SER A 1 660 ? 45.131 158.332 9.305 1.00 48.35 660 SER A C 1
ATOM 4864 O O . SER A 1 660 ? 45.558 159.201 8.541 1.00 43.63 660 SER A O 1
ATOM 4867 N N . ILE A 1 661 ? 44.880 157.093 8.877 1.00 45.73 661 ILE A N 1
ATOM 4868 C CA . ILE A 1 661 ? 45.107 156.711 7.453 1.00 50.12 661 ILE A CA 1
ATOM 4869 C C . ILE A 1 661 ? 44.295 157.610 6.490 1.00 50.39 661 ILE A C 1
ATOM 4870 O O . ILE A 1 661 ? 44.878 158.221 5.601 1.00 40.40 661 ILE A O 1
ATOM 4875 N N . ARG A 1 662 ? 42.988 157.758 6.723 1.00 53.38 662 ARG A N 1
ATOM 4876 C CA . ARG A 1 662 ? 42.129 158.524 5.823 1.00 57.74 662 ARG A CA 1
ATOM 4877 C C . ARG A 1 662 ? 42.407 160.032 5.868 1.00 59.42 662 ARG A C 1
ATOM 4878 O O . ARG A 1 662 ? 41.575 160.811 6.282 1.00 64.58 662 ARG A O 1
ATOM 4886 N N . VAL A 1 663 ? 43.622 160.385 5.436 1.00 63.12 663 VAL A N 1
ATOM 4887 C CA . VAL A 1 663 ? 44.178 161.752 5.306 1.00 63.42 663 VAL A CA 1
ATOM 4888 C C . VAL A 1 663 ? 45.648 161.552 4.992 1.00 58.92 663 VAL A C 1
ATOM 4889 O O . VAL A 1 663 ? 46.444 161.274 5.884 1.00 46.00 663 VAL A O 1
ATOM 4893 N N . GLY A 1 666 ? 47.370 162.856 4.032 1.00 40.68 666 GLY A N 1
ATOM 4894 C CA . GLY A 1 666 ? 46.611 163.266 2.822 1.00 50.55 666 GLY A CA 1
ATOM 4895 C C . GLY A 1 666 ? 46.185 164.737 2.844 1.00 53.26 666 GLY A C 1
ATOM 4896 O O . GLY A 1 666 ? 46.658 165.544 2.042 1.00 57.39 666 GLY A O 1
ATOM 4897 N N . GLU A 1 667 ? 45.286 165.068 3.770 1.00 51.99 667 GLU A N 1
ATOM 4898 C CA . GLU A 1 667 ? 44.909 166.457 4.111 1.00 54.55 667 GLU A CA 1
ATOM 4899 C C . GLU A 1 667 ? 45.671 167.100 5.291 1.00 53.48 667 GLU A C 1
ATOM 4900 O O . GLU A 1 667 ? 45.262 168.160 5.774 1.00 52.18 667 GLU A O 1
ATOM 4906 N N . ARG A 1 668 ? 46.733 166.483 5.806 1.00 50.01 668 ARG A N 1
ATOM 4907 C CA . ARG A 1 668 ? 47.501 167.132 6.880 1.00 46.82 668 ARG A CA 1
ATOM 4908 C C . ARG A 1 668 ? 48.948 166.925 6.588 1.00 45.34 668 ARG A C 1
ATOM 4909 O O . ARG A 1 668 ? 49.265 166.108 5.743 1.00 49.80 668 ARG A O 1
ATOM 4917 N N . PRO A 1 669 ? 49.840 167.697 7.232 1.00 46.34 669 PRO A N 1
ATOM 4918 C CA . PRO A 1 669 ? 51.265 167.481 6.922 1.00 49.67 669 PRO A CA 1
ATOM 4919 C C . PRO A 1 669 ? 51.843 166.139 7.448 1.00 49.90 669 PRO A C 1
ATOM 4920 O O . PRO A 1 669 ? 51.303 165.562 8.416 1.00 43.05 669 PRO A O 1
ATOM 4924 N N . VAL A 1 670 ? 52.937 165.701 6.805 1.00 41.99 670 VAL A N 1
ATOM 4925 C CA . VAL A 1 670 ? 53.630 164.458 7.116 1.00 45.14 670 VAL A CA 1
ATOM 4926 C C . VAL A 1 670 ? 53.861 164.264 8.620 1.00 41.88 670 VAL A C 1
ATOM 4927 O O . VAL A 1 670 ? 53.524 163.204 9.191 1.00 42.11 670 VAL A O 1
ATOM 4931 N N . ILE A 1 671 ? 54.484 165.261 9.236 1.00 40.27 671 ILE A N 1
ATOM 4932 C CA . ILE A 1 671 ? 54.812 165.207 10.662 1.00 44.64 671 ILE A CA 1
ATOM 4933 C C . ILE A 1 671 ? 53.597 164.921 11.525 1.00 44.81 671 ILE A C 1
ATOM 4934 O O . ILE A 1 671 ? 53.709 164.220 12.534 1.00 44.63 671 ILE A O 1
ATOM 4939 N N . GLU A 1 672 ? 52.448 165.473 11.160 1.00 46.34 672 GLU A N 1
ATOM 4940 C CA . GLU A 1 672 ? 51.291 165.354 12.025 1.00 50.67 672 GLU A CA 1
ATOM 4941 C C . GLU A 1 672 ? 50.733 163.933 12.004 1.00 48.39 672 GLU A C 1
ATOM 4942 O O . GLU A 1 672 ? 50.278 163.420 13.000 1.00 43.45 672 GLU A O 1
ATOM 4948 N N . THR A 1 673 ? 50.798 163.310 10.848 1.00 46.08 673 THR A N 1
ATOM 4949 C CA . THR A 1 673 ? 50.464 161.909 10.704 1.00 45.12 673 THR A CA 1
ATOM 4950 C C . THR A 1 673 ? 51.456 161.009 11.489 1.00 43.17 673 THR A C 1
ATOM 4951 O O . THR A 1 673 ? 51.016 160.069 12.160 1.00 42.06 673 THR A O 1
ATOM 4955 N N . VAL A 1 674 ? 52.752 161.335 11.412 1.00 39.83 674 VAL A N 1
ATOM 4956 C CA . VAL A 1 674 ? 53.865 160.588 12.056 1.00 43.12 674 VAL A CA 1
ATOM 4957 C C . VAL A 1 674 ? 53.621 160.625 13.552 1.00 44.20 674 VAL A C 1
ATOM 4958 O O . VAL A 1 674 ? 53.636 159.574 14.235 1.00 46.73 674 VAL A O 1
ATOM 4962 N N . GLN A 1 675 ? 53.318 161.825 14.041 1.00 41.38 675 GLN A N 1
ATOM 4963 C CA . GLN A 1 675 ? 53.023 162.046 15.455 1.00 42.42 675 GLN A CA 1
ATOM 4964 C C . GLN A 1 675 ? 51.830 161.277 15.911 1.00 44.62 675 GLN A C 1
ATOM 4965 O O . GLN A 1 675 ? 51.881 160.611 16.944 1.00 42.38 675 GLN A O 1
ATOM 4971 N N . ARG A 1 676 ? 50.735 161.445 15.176 1.00 43.96 676 ARG A N 1
ATOM 4972 C CA . ARG A 1 676 ? 49.456 160.911 15.575 1.00 48.64 676 ARG A CA 1
ATOM 4973 C C . ARG A 1 676 ? 49.486 159.400 15.544 1.00 47.74 676 ARG A C 1
ATOM 4974 O O . ARG A 1 676 ? 48.945 158.759 16.431 1.00 45.95 676 ARG A O 1
ATOM 4982 N N . ALA A 1 677 ? 50.130 158.857 14.526 1.00 45.18 677 ALA A N 1
ATOM 4983 C CA . ALA A 1 677 ? 50.372 157.422 14.428 1.00 49.53 677 ALA A CA 1
ATOM 4984 C C . ALA A 1 677 ? 51.108 156.888 15.694 1.00 48.35 677 ALA A C 1
ATOM 4985 O O . ALA A 1 677 ? 50.644 155.940 16.322 1.00 50.77 677 ALA A O 1
ATOM 4987 N N . ALA A 1 678 ? 52.234 157.507 16.056 1.00 50.03 678 ALA A N 1
ATOM 4988 C CA . ALA A 1 678 ? 53.005 157.093 17.244 1.00 51.81 678 ALA A CA 1
ATOM 4989 C C . ALA A 1 678 ? 52.155 157.170 18.498 1.00 52.09 678 ALA A C 1
ATOM 4990 O O . ALA A 1 678 ? 52.219 156.275 19.338 1.00 51.82 678 ALA A O 1
ATOM 4992 N N . ALA A 1 679 ? 51.351 158.226 18.606 1.00 50.77 679 ALA A N 1
ATOM 4993 C CA . ALA A 1 679 ? 50.417 158.372 19.721 1.00 50.99 679 ALA A CA 1
ATOM 4994 C C . ALA A 1 679 ? 49.437 157.212 19.811 1.00 46.35 679 ALA A C 1
ATOM 4995 O O . ALA A 1 679 ? 49.248 156.686 20.898 1.00 43.44 679 ALA A O 1
ATOM 4997 N N . ALA A 1 680 ? 48.801 156.831 18.702 1.00 43.90 680 ALA A N 1
ATOM 4998 C CA . ALA A 1 680 ? 47.824 155.695 18.719 1.00 45.21 680 ALA A CA 1
ATOM 4999 C C . ALA A 1 680 ? 48.449 154.328 19.100 1.00 44.72 680 ALA A C 1
ATOM 5000 O O . ALA A 1 680 ? 47.834 153.550 19.823 1.00 39.95 680 ALA A O 1
ATOM 5002 N N . LEU A 1 681 ? 49.664 154.049 18.624 1.00 46.20 681 LEU A N 1
ATOM 5003 C CA . LEU A 1 681 ? 50.317 152.757 18.895 1.00 47.98 681 LEU A CA 1
ATOM 5004 C C . LEU A 1 681 ? 50.959 152.654 20.277 1.00 53.14 681 LEU A C 1
ATOM 5005 O O . LEU A 1 681 ? 51.082 151.539 20.812 1.00 53.96 681 LEU A O 1
ATOM 5010 N N . LEU A 1 682 ? 51.386 153.785 20.838 1.00 50.03 682 LEU A N 1
ATOM 5011 C CA . LEU A 1 682 ? 52.035 153.777 22.133 1.00 54.00 682 LEU A CA 1
ATOM 5012 C C . LEU A 1 682 ? 51.154 154.318 23.254 1.00 59.84 682 LEU A C 1
ATOM 5013 O O . LEU A 1 682 ? 51.685 154.669 24.318 1.00 61.08 682 LEU A O 1
ATOM 5018 N N . GLY A 1 683 ? 49.826 154.347 23.043 1.00 67.65 683 GLY A N 1
ATOM 5019 C CA . GLY A 1 683 ? 48.843 154.680 24.104 1.00 64.97 683 GLY A CA 1
ATOM 5020 C C . GLY A 1 683 ? 48.738 156.155 24.494 1.00 74.44 683 GLY A C 1
ATOM 5021 O O . GLY A 1 683 ? 47.616 156.700 24.658 1.00 74.90 683 GLY A O 1
ATOM 5022 N N . ALA A 1 684 ? 49.905 156.787 24.667 1.00 75.87 684 ALA A N 1
ATOM 5023 C CA . ALA A 1 684 ? 50.021 158.218 24.972 1.00 87.60 684 ALA A CA 1
ATOM 5024 C C . ALA A 1 684 ? 49.547 159.091 23.809 1.00 90.23 684 ALA A C 1
ATOM 5025 O O . ALA A 1 684 ? 49.305 160.294 23.981 1.00 96.80 684 ALA A O 1
ATOM 5027 N N . VAL A 1 689 ? 51.321 163.369 22.536 1.00 64.39 689 VAL A N 1
ATOM 5028 C CA . VAL A 1 689 ? 52.640 163.164 21.920 1.00 70.01 689 VAL A CA 1
ATOM 5029 C C . VAL A 1 689 ? 53.430 164.473 21.966 1.00 74.66 689 VAL A C 1
ATOM 5030 O O . VAL A 1 689 ? 53.084 165.369 22.737 1.00 85.31 689 VAL A O 1
ATOM 5034 N N . ASP A 1 690 ? 54.506 164.571 21.187 1.00 73.25 690 ASP A N 1
ATOM 5035 C CA . ASP A 1 690 ? 55.160 165.860 20.901 1.00 75.58 690 ASP A CA 1
ATOM 5036 C C . ASP A 1 690 ? 56.232 165.659 19.833 1.00 72.17 690 ASP A C 1
ATOM 5037 O O . ASP A 1 690 ? 56.984 164.682 19.908 1.00 74.54 690 ASP A O 1
ATOM 5038 N N . PRO A 1 691 ? 56.333 166.583 18.852 1.00 68.68 691 PRO A N 1
ATOM 5039 C CA . PRO A 1 691 ? 57.210 166.335 17.681 1.00 68.80 691 PRO A CA 1
ATOM 5040 C C . PRO A 1 691 ? 58.641 165.919 18.016 1.00 65.94 691 PRO A C 1
ATOM 5041 O O . PRO A 1 691 ? 59.302 165.267 17.214 1.00 61.66 691 PRO A O 1
ATOM 5045 N N . GLU A 1 692 ? 59.110 166.305 19.195 1.00 69.95 692 GLU A N 1
ATOM 5046 C CA . GLU A 1 692 ? 60.520 166.178 19.520 1.00 73.65 692 GLU A CA 1
ATOM 5047 C C . GLU A 1 692 ? 60.917 164.819 20.115 1.00 75.17 692 GLU A C 1
ATOM 5048 O O . GLU A 1 692 ? 62.118 164.494 20.140 1.00 70.05 692 GLU A O 1
ATOM 5054 N N . ALA A 1 693 ? 59.932 164.036 20.581 1.00 72.12 693 ALA A N 1
ATOM 5055 C CA . ALA A 1 693 ? 60.208 162.750 21.248 1.00 70.76 693 ALA A CA 1
ATOM 5056 C C . ALA A 1 693 ? 60.971 161.728 20.357 1.00 71.84 693 ALA A C 1
ATOM 5057 O O . ALA A 1 693 ? 61.098 161.906 19.131 1.00 62.09 693 ALA A O 1
ATOM 5059 N N . HIS A 1 694 ? 61.517 160.693 21.000 1.00 64.64 694 HIS A N 1
ATOM 5060 C CA . HIS A 1 694 ? 62.047 159.538 20.290 1.00 64.35 694 HIS A CA 1
ATOM 5061 C C . HIS A 1 694 ? 61.056 158.390 20.515 1.00 62.98 694 HIS A C 1
ATOM 5062 O O . HIS A 1 694 ? 60.602 158.183 21.640 1.00 57.43 694 HIS A O 1
ATOM 5069 N N . PHE A 1 695 ? 60.715 157.662 19.445 1.00 62.15 695 PHE A N 1
ATOM 5070 C CA . PHE A 1 695 ? 59.743 156.529 19.512 1.00 57.84 695 PHE A CA 1
ATOM 5071 C C . PHE A 1 695 ? 60.082 155.548 20.635 1.00 56.21 695 PHE A C 1
ATOM 5072 O O . PHE A 1 695 ? 59.184 155.158 21.388 1.00 57.64 695 PHE A O 1
ATOM 5080 N N . SER A 1 696 ? 61.373 155.181 20.731 1.00 58.42 696 SER A N 1
ATOM 5081 C CA . SER A 1 696 ? 61.965 154.383 21.853 1.00 61.13 696 SER A CA 1
ATOM 5082 C C . SER A 1 696 ? 61.556 154.885 23.267 1.00 57.76 696 SER A C 1
ATOM 5083 O O . SER A 1 696 ? 60.904 154.155 24.036 1.00 57.86 696 SER A O 1
ATOM 5086 N N . ASP A 1 697 ? 61.907 156.137 23.592 1.00 57.39 697 ASP A N 1
ATOM 5087 C CA . ASP A 1 697 ? 61.514 156.765 24.881 1.00 53.54 697 ASP A CA 1
ATOM 5088 C C . ASP A 1 697 ? 60.069 156.477 25.211 1.00 52.23 697 ASP A C 1
ATOM 5089 O O . ASP A 1 697 ? 59.708 156.316 26.373 1.00 50.67 697 ASP A O 1
ATOM 5094 N N . LEU A 1 698 ? 59.232 156.462 24.181 1.00 48.82 698 LEU A N 1
ATOM 5095 C CA . LEU A 1 698 ? 57.806 156.616 24.386 1.00 51.36 698 LEU A CA 1
ATOM 5096 C C . LEU A 1 698 ? 57.160 155.403 25.013 1.00 50.52 698 LEU A C 1
ATOM 5097 O O . LEU A 1 698 ? 56.072 155.512 25.553 1.00 58.58 698 LEU A O 1
ATOM 5102 N N . GLY A 1 699 ? 57.818 154.249 24.926 1.00 54.12 699 GLY A N 1
ATOM 5103 C CA . GLY A 1 699 ? 57.410 153.075 25.695 1.00 56.49 699 GLY A CA 1
ATOM 5104 C C . GLY A 1 699 ? 56.450 152.174 24.954 1.00 58.44 699 GLY A C 1
ATOM 5105 O O . GLY A 1 699 ? 55.273 152.031 25.336 1.00 65.51 699 GLY A O 1
ATOM 5106 N N . GLY A 1 700 ? 56.945 151.566 23.883 1.00 55.29 700 GLY A N 1
ATOM 5107 C CA . GLY A 1 700 ? 56.233 150.445 23.281 1.00 56.04 700 GLY A CA 1
ATOM 5108 C C . GLY A 1 700 ? 57.107 149.251 23.524 1.00 51.48 700 GLY A C 1
ATOM 5109 O O . GLY A 1 700 ? 57.373 148.874 24.680 1.00 58.66 700 GLY A O 1
ATOM 5110 N N . ASP A 1 701 ? 57.563 148.678 22.422 1.00 41.53 701 ASP A N 1
ATOM 5111 C CA . ASP A 1 701 ? 58.507 147.584 22.409 1.00 42.88 701 ASP A CA 1
ATOM 5112 C C . ASP A 1 701 ? 58.926 147.473 20.955 1.00 43.71 701 ASP A C 1
ATOM 5113 O O . ASP A 1 701 ? 58.423 148.234 20.129 1.00 37.88 701 ASP A O 1
ATOM 5118 N N . SER A 1 702 ? 59.863 146.577 20.654 1.00 42.77 702 SER A N 1
ATOM 5119 C CA . SER A 1 702 ? 60.464 146.549 19.335 1.00 46.26 702 SER A CA 1
ATOM 5120 C C . SER A 1 702 ? 59.446 146.117 18.243 1.00 48.52 702 SER A C 1
ATOM 5121 O O . SER A 1 702 ? 59.579 146.552 17.099 1.00 50.73 702 SER A O 1
ATOM 5124 N N . LEU A 1 703 ? 58.422 145.320 18.621 1.00 44.76 703 LEU A N 1
ATOM 5125 C CA . LEU A 1 703 ? 57.310 145.009 17.729 1.00 42.19 703 LEU A CA 1
ATOM 5126 C C . LEU A 1 703 ? 56.345 146.182 17.484 1.00 45.30 703 LEU A C 1
ATOM 5127 O O . LEU A 1 703 ? 55.538 146.142 16.551 1.00 39.07 703 LEU A O 1
ATOM 5132 N N . SER A 1 704 ? 56.409 147.210 18.322 1.00 44.26 704 SER A N 1
ATOM 5133 C CA . SER A 1 704 ? 55.634 148.406 18.089 1.00 41.32 704 SER A CA 1
ATOM 5134 C C . SER A 1 704 ? 56.202 149.186 16.935 1.00 39.17 704 SER A C 1
ATOM 5135 O O . SER A 1 704 ? 55.446 149.651 16.109 1.00 42.17 704 SER A O 1
ATOM 5138 N N . ALA A 1 705 ? 57.524 149.313 16.866 1.00 38.64 705 ALA A N 1
ATOM 5139 C CA . ALA A 1 705 ? 58.189 149.946 15.736 1.00 39.00 705 ALA A CA 1
ATOM 5140 C C . ALA A 1 705 ? 58.013 149.235 14.385 1.00 42.36 705 ALA A C 1
ATOM 5141 O O . ALA A 1 705 ? 57.969 149.911 13.349 1.00 42.46 705 ALA A O 1
ATOM 5143 N N . LEU A 1 706 ? 57.941 147.901 14.375 1.00 38.76 706 LEU A N 1
ATOM 5144 C CA . LEU A 1 706 ? 57.574 147.171 13.155 1.00 40.00 706 LEU A CA 1
ATOM 5145 C C . LEU A 1 706 ? 56.157 147.583 12.675 1.00 39.49 706 LEU A C 1
ATOM 5146 O O . LEU A 1 706 ? 55.937 147.898 11.518 1.00 37.51 706 LEU A O 1
ATOM 5151 N N . THR A 1 707 ? 55.206 147.608 13.585 1.00 35.32 707 THR A N 1
ATOM 5152 C CA . THR A 1 707 ? 53.838 147.936 13.252 1.00 37.82 707 THR A CA 1
ATOM 5153 C C . THR A 1 707 ? 53.728 149.408 12.714 1.00 40.31 707 THR A C 1
ATOM 5154 O O . THR A 1 707 ? 53.071 149.675 11.685 1.00 33.78 707 THR A O 1
ATOM 5158 N N . TYR A 1 708 ? 54.402 150.327 13.410 1.00 38.90 708 TYR A N 1
ATOM 5159 C CA . TYR A 1 708 ? 54.507 151.722 13.015 1.00 38.73 708 TYR A CA 1
ATOM 5160 C C . TYR A 1 708 ? 55.062 151.814 11.591 1.00 37.90 708 TYR A C 1
ATOM 5161 O O . TYR A 1 708 ? 54.474 152.438 10.725 1.00 34.36 708 TYR A O 1
ATOM 5170 N N . SER A 1 709 ? 56.190 151.148 11.376 1.00 38.29 709 SER A N 1
ATOM 5171 C CA . SER A 1 709 ? 56.836 151.077 10.084 1.00 40.79 709 SER A CA 1
ATOM 5172 C C . SER A 1 709 ? 55.955 150.593 8.937 1.00 41.48 709 SER A C 1
ATOM 5173 O O . SER A 1 709 ? 56.047 151.115 7.845 1.00 37.64 709 SER A O 1
ATOM 5176 N N . ASN A 1 710 ? 55.155 149.551 9.156 1.00 43.36 710 ASN A N 1
ATOM 5177 C CA . ASN A 1 710 ? 54.241 149.108 8.089 1.00 42.48 710 ASN A CA 1
ATOM 5178 C C . ASN A 1 710 ? 53.150 150.115 7.855 1.00 38.64 710 ASN A C 1
ATOM 5179 O O . ASN A 1 710 ? 52.748 150.339 6.707 1.00 34.57 710 ASN A O 1
ATOM 5184 N N . PHE A 1 711 ? 52.663 150.700 8.943 1.00 34.86 711 PHE A N 1
ATOM 5185 C CA . PHE A 1 711 ? 51.582 151.674 8.852 1.00 39.56 711 PHE A CA 1
ATOM 5186 C C . PHE A 1 711 ? 51.981 152.887 7.973 1.00 39.59 711 PHE A C 1
ATOM 5187 O O . PHE A 1 711 ? 51.218 153.316 7.123 1.00 38.01 711 PHE A O 1
ATOM 5195 N N . LEU A 1 712 ? 53.185 153.410 8.178 1.00 38.66 712 LEU A N 1
ATOM 5196 C CA . LEU A 1 712 ? 53.617 154.618 7.468 1.00 38.55 712 LEU A CA 1
ATOM 5197 C C . LEU A 1 712 ? 53.982 154.263 6.024 1.00 40.84 712 LEU A C 1
ATOM 5198 O O . LEU A 1 712 ? 53.733 155.034 5.085 1.00 37.38 712 LEU A O 1
ATOM 5203 N N . HIS A 1 713 ? 54.547 153.075 5.856 1.00 40.04 713 HIS A N 1
ATOM 5204 C CA . HIS A 1 713 ? 54.858 152.550 4.528 1.00 45.47 713 HIS A CA 1
ATOM 5205 C C . HIS A 1 713 ? 53.600 152.448 3.664 1.00 43.66 713 HIS A C 1
ATOM 5206 O O . HIS A 1 713 ? 53.639 152.668 2.436 1.00 42.88 713 HIS A O 1
ATOM 5213 N N . GLU A 1 714 ? 52.502 152.079 4.310 1.00 40.87 714 GLU A N 1
ATOM 5214 C CA . GLU A 1 714 ? 51.255 151.896 3.628 1.00 46.26 714 GLU A CA 1
ATOM 5215 C C . GLU A 1 714 ? 50.866 153.265 3.146 1.00 47.77 714 GLU A C 1
ATOM 5216 O O . GLU A 1 714 ? 50.622 153.435 1.964 1.00 46.26 714 GLU A O 1
ATOM 5222 N N . ILE A 1 715 ? 50.846 154.242 4.045 1.00 40.45 715 ILE A N 1
ATOM 5223 C CA . ILE A 1 715 ? 50.365 155.584 3.683 1.00 44.48 715 ILE A CA 1
ATOM 5224 C C . ILE A 1 715 ? 51.250 156.319 2.666 1.00 42.76 715 ILE A C 1
ATOM 5225 O O . ILE A 1 715 ? 50.776 156.768 1.633 1.00 46.43 715 ILE A O 1
ATOM 5230 N N . PHE A 1 716 ? 52.529 156.434 2.963 1.00 43.66 716 PHE A N 1
ATOM 5231 C CA . PHE A 1 716 ? 53.451 157.204 2.158 1.00 41.98 716 PHE A CA 1
ATOM 5232 C C . PHE A 1 716 ? 54.227 156.405 1.095 1.00 51.46 716 PHE A C 1
ATOM 5233 O O . PHE A 1 716 ? 55.189 156.930 0.480 1.00 45.76 716 PHE A O 1
ATOM 5241 N N . GLN A 1 717 ? 53.866 155.134 0.901 1.00 51.12 717 GLN A N 1
ATOM 5242 C CA . GLN A 1 717 ? 54.474 154.325 -0.150 1.00 57.28 717 GLN A CA 1
ATOM 5243 C C . GLN A 1 717 ? 55.981 154.518 -0.159 1.00 54.62 717 GLN A C 1
ATOM 5244 O O . GLN A 1 717 ? 56.599 154.604 -1.208 1.00 52.23 717 GLN A O 1
ATOM 5250 N N . VAL A 1 718 ? 56.567 154.633 1.014 1.00 54.91 718 VAL A N 1
ATOM 5251 C CA . VAL A 1 718 ? 58.001 154.848 1.128 1.00 58.62 718 VAL A CA 1
ATOM 5252 C C . VAL A 1 718 ? 58.493 153.757 2.068 1.00 59.15 718 VAL A C 1
ATOM 5253 O O . VAL A 1 718 ? 57.737 153.289 2.911 1.00 57.24 718 VAL A O 1
ATOM 5257 N N . GLU A 1 719 ? 59.739 153.330 1.912 1.00 62.75 719 GLU A N 1
ATOM 5258 C CA . GLU A 1 719 ? 60.317 152.399 2.885 1.00 70.91 719 GLU A CA 1
ATOM 5259 C C . GLU A 1 719 ? 60.615 153.133 4.198 1.00 63.93 719 GLU A C 1
ATOM 5260 O O . GLU A 1 719 ? 61.411 154.082 4.208 1.00 63.02 719 GLU A O 1
ATOM 5266 N N . VAL A 1 720 ? 60.000 152.703 5.301 1.00 56.64 720 VAL A N 1
ATOM 5267 C CA . VAL A 1 720 ? 60.268 153.350 6.603 1.00 56.03 720 VAL A CA 1
ATOM 5268 C C . VAL A 1 720 ? 60.874 152.372 7.592 1.00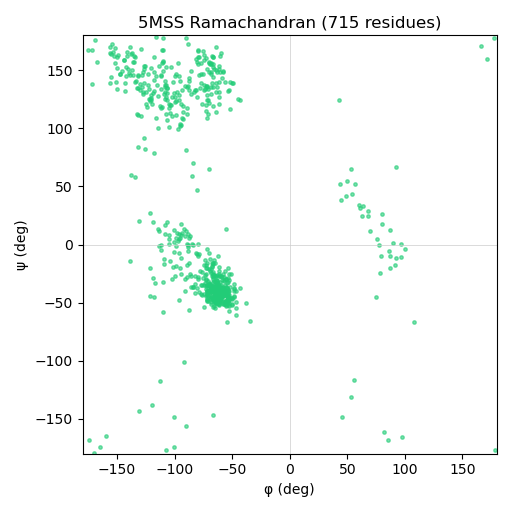 54.57 720 VAL A C 1
ATOM 5269 O O . VAL A 1 720 ? 60.184 151.860 8.485 1.00 55.87 720 VAL A O 1
ATOM 5273 N N . PRO A 1 721 ? 62.180 152.123 7.449 1.00 54.62 721 PRO A N 1
ATOM 5274 C CA . PRO A 1 721 ? 62.811 151.033 8.169 1.00 54.92 721 PRO A CA 1
ATOM 5275 C C . PRO A 1 721 ? 62.937 151.321 9.653 1.00 51.74 721 PRO A C 1
ATOM 5276 O O . PRO A 1 721 ? 63.053 152.467 10.070 1.00 57.13 721 PRO A O 1
ATOM 5280 N N . VAL A 1 722 ? 62.919 150.253 10.423 1.00 53.17 722 VAL A N 1
ATOM 5281 C CA . VAL A 1 722 ? 62.849 150.322 11.879 1.00 54.06 722 VAL A CA 1
ATOM 5282 C C . VAL A 1 722 ? 64.082 151.015 12.483 1.00 55.92 722 VAL A C 1
ATOM 5283 O O . VAL A 1 722 ? 63.987 151.679 13.538 1.00 55.71 722 VAL A O 1
ATOM 5287 N N . SER A 1 723 ? 65.226 150.879 11.804 1.00 60.40 723 SER A N 1
ATOM 5288 C CA . SER A 1 723 ? 66.499 151.440 12.272 1.00 60.03 723 SER A CA 1
ATOM 5289 C C . SER A 1 723 ? 66.530 152.970 12.171 1.00 59.30 723 SER A C 1
ATOM 5290 O O . SER A 1 723 ? 67.191 153.635 12.982 1.00 60.55 723 SER A O 1
ATOM 5293 N N . VAL A 1 724 ? 65.818 153.511 11.180 1.00 60.64 724 VAL A N 1
ATOM 5294 C CA . VAL A 1 724 ? 65.513 154.950 11.134 1.00 60.28 724 VAL A CA 1
ATOM 5295 C C . VAL A 1 724 ? 64.560 155.384 12.307 1.00 57.08 724 VAL A C 1
ATOM 5296 O O . VAL A 1 724 ? 64.554 156.547 12.714 1.00 56.35 724 VAL A O 1
ATOM 5300 N N . ILE A 1 725 ? 63.792 154.448 12.861 1.00 52.23 725 ILE A N 1
ATOM 5301 C CA . ILE A 1 725 ? 62.756 154.739 13.871 1.00 53.61 725 ILE A CA 1
ATOM 5302 C C . ILE A 1 725 ? 63.286 154.566 15.286 1.00 55.18 725 ILE A C 1
ATOM 5303 O O . ILE A 1 725 ? 62.753 155.163 16.214 1.00 52.58 725 ILE A O 1
ATOM 5308 N N . VAL A 1 726 ? 64.313 153.737 15.459 1.00 60.29 726 VAL A N 1
ATOM 5309 C CA . VAL A 1 726 ? 64.774 153.343 16.823 1.00 65.50 726 VAL A CA 1
ATOM 5310 C C . VAL A 1 726 ? 66.146 153.919 17.252 1.00 66.12 726 VAL A C 1
ATOM 5311 O O . VAL A 1 726 ? 66.347 154.208 18.436 1.00 67.33 726 VAL A O 1
ATOM 5315 N N . SER A 1 727 ? 67.057 154.105 16.294 1.00 68.60 727 SER A N 1
ATOM 5316 C CA . SER A 1 727 ? 68.368 154.737 16.546 1.00 71.13 727 SER A CA 1
ATOM 5317 C C . SER A 1 727 ? 68.313 155.974 17.437 1.00 68.59 727 SER A C 1
ATOM 5318 O O . SER A 1 727 ? 67.627 156.941 17.116 1.00 65.93 727 SER A O 1
ATOM 5321 N N . ALA A 1 728 ? 69.082 155.954 18.525 1.00 70.40 728 ALA A N 1
ATOM 5322 C CA . ALA A 1 728 ? 68.979 156.970 19.595 1.00 69.25 728 ALA A CA 1
ATOM 5323 C C . ALA A 1 728 ? 68.924 158.438 19.116 1.00 67.89 728 ALA A C 1
ATOM 5324 O O . ALA A 1 728 ? 68.156 159.237 19.664 1.00 71.23 728 ALA A O 1
ATOM 5326 N N . ALA A 1 729 ? 69.714 158.778 18.094 1.00 59.23 729 ALA A N 1
ATOM 5327 C CA . ALA A 1 729 ? 69.799 160.160 17.568 1.00 62.38 729 ALA A CA 1
ATOM 5328 C C . ALA A 1 729 ? 68.638 160.571 16.619 1.00 59.25 729 ALA A C 1
ATOM 5329 O O . ALA A 1 729 ? 68.629 161.686 16.117 1.00 57.03 729 ALA A O 1
ATOM 5331 N N . ASN A 1 730 ? 67.688 159.662 16.377 1.00 64.13 730 ASN A N 1
ATOM 5332 C CA . ASN A 1 730 ? 66.498 159.931 15.557 1.00 61.05 730 ASN A CA 1
ATOM 5333 C C . ASN A 1 730 ? 65.224 160.117 16.393 1.00 55.10 730 ASN A C 1
ATOM 5334 O O . ASN A 1 730 ? 64.802 159.202 17.045 1.00 52.58 730 ASN A O 1
ATOM 5339 N N . ASN A 1 731 ? 64.626 161.303 16.323 1.00 55.56 731 ASN A N 1
ATOM 5340 C CA . ASN A 1 731 ? 63.363 161.688 17.011 1.00 55.43 731 ASN A CA 1
ATOM 5341 C C . ASN A 1 731 ? 62.245 161.589 15.973 1.00 55.57 731 ASN A C 1
ATOM 5342 O O . ASN A 1 731 ? 62.512 161.167 14.845 1.00 53.25 731 ASN A O 1
ATOM 5347 N N . LEU A 1 732 ? 61.019 162.001 16.301 1.00 51.11 732 LEU A N 1
ATOM 5348 C CA . LEU A 1 732 ? 59.925 161.934 15.315 1.00 52.24 732 LEU A CA 1
ATOM 5349 C C . LEU A 1 732 ? 60.039 162.899 14.111 1.00 53.93 732 LEU A C 1
ATOM 5350 O O . LEU A 1 732 ? 59.407 162.698 13.048 1.00 49.30 732 LEU A O 1
ATOM 5355 N N . ARG A 1 733 ? 60.828 163.952 14.274 1.00 56.06 733 ARG A N 1
ATOM 5356 C CA . ARG A 1 733 ? 60.995 164.907 13.187 1.00 64.34 733 ARG A CA 1
ATOM 5357 C C . ARG A 1 733 ? 61.940 164.310 12.140 1.00 58.14 733 ARG A C 1
ATOM 5358 O O . ARG A 1 733 ? 61.749 164.537 10.949 1.00 59.56 733 ARG A O 1
ATOM 5366 N N . SER A 1 734 ? 62.941 163.545 12.581 1.00 51.57 734 SER A N 1
ATOM 5367 C CA . SER A 1 734 ? 63.812 162.821 11.650 1.00 57.16 734 SER A CA 1
ATOM 5368 C C . SER A 1 734 ? 63.039 161.772 10.838 1.00 56.00 734 SER A C 1
ATOM 5369 O O . SER A 1 734 ? 63.337 161.561 9.657 1.00 52.90 734 SER A O 1
ATOM 5372 N N . VAL A 1 735 ? 62.041 161.133 11.470 1.00 59.62 735 VAL A N 1
ATOM 5373 C CA . VAL A 1 735 ? 61.168 160.159 10.775 1.00 58.84 735 VAL A CA 1
ATOM 5374 C C . VAL A 1 735 ? 60.383 160.807 9.635 1.00 56.74 735 VAL A C 1
ATOM 5375 O O . VAL A 1 735 ? 60.408 160.301 8.494 1.00 55.09 735 VAL A O 1
ATOM 5379 N N . ALA A 1 736 ? 59.715 161.920 9.945 1.00 51.94 736 ALA A N 1
ATOM 5380 C CA . ALA A 1 736 ? 59.041 162.751 8.930 1.00 53.29 736 ALA A CA 1
ATOM 5381 C C . ALA A 1 736 ? 60.010 163.148 7.813 1.00 52.33 736 ALA A C 1
ATOM 5382 O O . ALA A 1 736 ? 59.745 162.943 6.621 1.00 50.21 736 ALA A O 1
ATOM 5384 N N . ALA A 1 737 ? 61.141 163.708 8.237 1.00 52.11 737 ALA A N 1
ATOM 5385 C CA . ALA A 1 737 ? 62.235 164.105 7.356 1.00 55.43 737 ALA A CA 1
ATOM 5386 C C . ALA A 1 737 ? 62.704 162.983 6.450 1.00 54.16 737 ALA A C 1
ATOM 5387 O O . ALA A 1 737 ? 62.971 163.206 5.271 1.00 50.36 737 ALA A O 1
ATOM 5389 N N . HIS A 1 738 ? 62.829 161.779 7.021 1.00 55.05 738 HIS A N 1
ATOM 5390 C CA . HIS A 1 738 ? 63.196 160.609 6.233 1.00 53.15 738 HIS A CA 1
ATOM 5391 C C . HIS A 1 738 ? 62.152 160.313 5.151 1.00 49.70 738 HIS A C 1
ATOM 5392 O O . HIS A 1 738 ? 62.503 160.077 3.989 1.00 50.62 738 HIS A O 1
ATOM 5399 N N . ILE A 1 739 ? 60.880 160.298 5.540 1.00 45.19 739 ILE A N 1
ATOM 5400 C CA . ILE A 1 739 ? 59.798 160.004 4.595 1.00 47.48 739 ILE A CA 1
ATOM 5401 C C . ILE A 1 739 ? 59.807 161.025 3.427 1.00 48.92 739 ILE A C 1
ATOM 5402 O O . ILE A 1 739 ? 59.610 160.659 2.251 1.00 44.80 739 ILE A O 1
ATOM 5407 N N . GLU A 1 740 ? 60.037 162.297 3.769 1.00 48.14 740 GLU A N 1
ATOM 5408 C CA . GLU A 1 740 ? 59.997 163.383 2.774 1.00 55.54 740 GLU A CA 1
ATOM 5409 C C . GLU A 1 740 ? 61.134 163.254 1.759 1.00 56.65 740 GLU A C 1
ATOM 5410 O O . GLU A 1 740 ? 60.936 163.474 0.565 1.00 53.29 740 GLU A O 1
ATOM 5416 N N . LYS A 1 741 ? 62.310 162.870 2.257 1.00 59.77 741 LYS A N 1
ATOM 5417 C CA . LYS A 1 741 ? 63.500 162.712 1.445 1.00 61.64 741 LYS A CA 1
ATOM 5418 C C . LYS A 1 741 ? 63.338 161.537 0.519 1.00 63.18 741 LYS A C 1
ATOM 5419 O O . LYS A 1 741 ? 63.688 161.630 -0.655 1.00 65.42 741 LYS A O 1
ATOM 5425 N N . GLU A 1 742 ? 62.821 160.426 1.047 1.00 66.16 742 GLU A N 1
ATOM 5426 C CA . GLU A 1 742 ? 62.577 159.226 0.228 1.00 69.39 742 GLU A CA 1
ATOM 5427 C C . GLU A 1 742 ? 61.568 159.466 -0.883 1.00 67.49 742 GLU A C 1
ATOM 5428 O O . GLU A 1 742 ? 61.659 158.868 -1.950 1.00 62.25 742 GLU A O 1
ATOM 5434 N N . ARG A 1 743 ? 60.598 160.330 -0.608 1.00 72.32 743 ARG A N 1
ATOM 5435 C CA . ARG A 1 743 ? 59.552 160.640 -1.568 1.00 77.25 743 ARG A CA 1
ATOM 5436 C C . ARG A 1 743 ? 60.104 161.377 -2.811 1.00 83.36 743 ARG A C 1
ATOM 5437 O O . ARG A 1 743 ? 59.576 161.218 -3.914 1.00 85.69 743 ARG A O 1
ATOM 5445 N N . SER A 1 744 ? 61.186 162.141 -2.623 1.00 83.14 744 SER A N 1
ATOM 5446 C CA . SER A 1 744 ? 61.774 162.990 -3.667 1.00 80.24 744 SER A CA 1
ATOM 5447 C C . SER A 1 744 ? 62.657 162.239 -4.690 1.00 74.60 744 SER A C 1
ATOM 5448 O O . SER A 1 744 ? 63.455 161.362 -4.349 1.00 72.31 744 SER A O 1
#

Radius of gyration: 25.84 Å; Cα contacts (8 Å, |Δi|>4): 1401; chains: 1; bounding box: 67×69×64 Å

Nearest PDB structures (foldseek):
  5mss-assembly1_A  TM=1.001E+00  e=0.000E+00  Segniliparus rugosus ATCC BAA-974
  5mst-assembly1_A  TM=8.109E-01  e=0.000E+00  Segniliparus rugosus ATCC BAA-974
  5mst-assembly2_B  TM=8.130E-01  e=0.000E+00  Segniliparus rugosus ATCC BAA-974
  6oz1-assembly1_A  TM=7.948E-01  e=1.369E-79  Mycobacteroides chelonae
  4wv3-assembly2_B  TM=6.659E-01  e=9.690E-24  Stigmatella aurantiaca

Solvent-accessible surface area: 30036 Å² total; per-residue (Å²): 175,58,52,53,101,74,15,58,146,20,45,68,117,20,111,74,0,45,62,8,48,27,56,156,54,3,38,133,134,0,49,99,184,65,43,39,4,2,49,31,0,43,22,1,0,61,30,8,15,103,56,58,0,0,0,61,18,3,83,77,70,76,157,47,122,165,83,38,93,19,68,22,77,69,46,107,111,32,113,73,33,16,0,116,85,0,6,78,37,0,6,3,0,0,1,7,1,32,83,32,105,144,9,67,9,146,22,41,44,29,2,1,7,2,1,28,5,7,10,21,2,0,0,3,13,1,0,2,19,1,14,8,3,2,10,0,7,2,80,45,37,21,45,40,114,38,1,71,61,14,1,146,34,3,56,0,4,1,0,0,0,4,20,117,30,2,91,53,0,0,28,0,3,68,53,5,135,38,7,82,1,0,0,0,0,48,37,76,145,43,3,26,108,2,104,63,36,8,88,57,5,108,69,76,6,76,161,62,69,36,97,21,66,13,18,16,2,63,63,0,7,64,100,2,140,92,72,101,125,29,88,40,59,16,98,30,144,46,27,64,87,5,38,8,4,0,8,16,14,27,7,33,43,9,56,44,14,0,0,47,11,4,12,86,8,5,10,51,4,4,27,15,39,22,106,68,4,59,77,132,69,19,0,10,0,21,5,7,11,13,34,1,14,25,20,13,1,6,31,12,0,2,24,1,0,9,15,1,0,5,0,21,1,5,27,84,50,40,22,24,11,0,27,99,0,2,44,69,2,98,0,0,54,7,34,1,5,3,16,4,0,34,5,0,80,43,38,20,81,44,29,20,33,129,67,68,22,66,55,87,27,116,89,0,77,60,12,27,40,83,0,37,84,131,38,2,6,43,18,17,14,35,5,3,4,2,32,13,28,35,18,102,129,23,37,62,16,2,52,43,1,5,114,21,105,7,13,55,8,32,31,31,17,10,0,2,0,1,6,81,35,112,114,16,14,104,74,1,2,71,88,50,64,29,48,57,0,79,103,40,33,15,75,53,128,29,106,111,99,41,78,0,6,0,0,0,63,11,115,14,40,5,72,5,5,26,134,78,102,96,5,22,64,107,11,62,29,160,81,42,19,10,38,13,16,16,0,0,11,38,29,35,125,62,28,2,61,51,55,35,27,57,146,51,4,17,42,0,0,24,0,54,58,0,13,11,39,83,4,33,71,19,0,36,101,3,118,30,13,130,37,18,3,2,32,11,23,12,83,66,16,22,0,0,0,0,0,1,1,23,79,129,4,37,87,158,82,30,94,34,129,64,0,38,71,15,0,7,101,21,0,23,108,13,5,143,111,92,31,49,55,41,29,20,5,2,28,21,5,23,29,30,70,93,39,6,39,97,161,45,32,2,28,16,72,84,46,118,58,56,68,38,101,3,86,88,114,4,8,160,114,0,68,38,32,1,40,116,37,67,150,84,47,72,34,31,65,151,4,29,184,37,77,149,36,87,17,36,59,1,0,26,88,0,1,25,30,14,2,20,63,82,25,48,125,26,50,7,55,39,18,2,5,23,47,6,6,1,15,26,0,12,68,18,0,73,55,37,33,140,12,124,3,55,10,66,33,1,52,48,91,98,37,34,0,125,29,1,7,51,33,0,83,150,88,135,131

Organism: Segniliparus rugosus (strain ATCC BAA-974 / DSM 45345 / CCUG 50838 / CIP 108380 / JCM 13579 / CDC 945) (NCBI:txid679197)